Protein AF-A0A812WJG6-F1 (afdb_monomer_lite)

Sequence (381 aa):
MAVTSDPQAIGRGSSGEEVESQGSASSGEDIKHRWCSSCPWWCCKSATDESGAESASASLMPEFVIDGLSGVSQVCFVKNSASALLFLVAILLGTPRAALVLSIFGCLSSTGVAACLGLDRDARKEGMLGYNGVLVGCSFSVFIENFLLSLLLTIFCAGISAVVFVGISRILKAQLTLAFNLVSLVTLCCVHVWIEQHGGSHPEGHGKGVFTWRSDFSMLAGMNLPLATLNGVAQMFFVTSVYSGVLITLGIYLASPFSALASLLGSCVGALWGVGCGGRDSEIQDGFFGYNAALIALWISLRYRSQSYRLVILLVSCGASAATAVYVGLRVLAAMSGGYFPAALTVPLVSVALCFVAIEELSAMAKSLQSRECTDTNLEP

Structure (mmCIF, N/CA/C/O backbone):
data_AF-A0A812WJG6-F1
#
_entry.id   AF-A0A812WJG6-F1
#
loop_
_atom_site.group_PDB
_atom_site.id
_atom_site.type_symbol
_atom_site.label_atom_id
_atom_site.label_alt_id
_atom_site.label_comp_id
_atom_site.label_asym_id
_atom_site.label_entity_id
_atom_site.label_seq_id
_atom_site.pdbx_PDB_ins_code
_atom_site.Cartn_x
_atom_site.Cartn_y
_atom_site.Cartn_z
_atom_site.occupancy
_atom_site.B_iso_or_equiv
_atom_site.auth_seq_id
_atom_site.auth_comp_id
_atom_site.auth_asym_id
_atom_site.auth_atom_id
_atom_site.pdbx_PDB_model_num
ATOM 1 N N . MET A 1 1 ? -8.695 -13.230 82.412 1.00 31.03 1 MET A N 1
ATOM 2 C CA . MET A 1 1 ? -9.416 -11.949 82.592 1.00 31.03 1 MET A CA 1
ATOM 3 C C . MET A 1 1 ? -10.058 -11.636 81.247 1.00 31.03 1 MET A C 1
ATOM 5 O O . MET A 1 1 ? -9.296 -11.479 80.312 1.00 31.03 1 MET A O 1
ATOM 9 N N . ALA A 1 2 ? -11.365 -11.651 80.996 1.00 29.75 2 ALA A N 1
ATOM 10 C CA . ALA A 1 2 ? -12.589 -11.734 81.800 1.00 29.75 2 ALA A CA 1
ATOM 11 C C . ALA A 1 2 ? -13.661 -12.494 80.947 1.00 29.75 2 ALA A C 1
ATOM 13 O O . ALA A 1 2 ? -13.565 -12.448 79.726 1.00 29.75 2 ALA A O 1
ATOM 14 N N . VAL A 1 3 ? -14.436 -13.447 81.498 1.00 26.98 3 VAL A N 1
ATOM 15 C CA . VAL A 1 3 ? -15.845 -13.328 81.990 1.00 26.98 3 VAL A CA 1
ATOM 16 C C . VAL A 1 3 ? -16.846 -13.038 80.842 1.00 26.98 3 VAL A C 1
ATOM 18 O O . VAL A 1 3 ? -16.734 -11.984 80.232 1.00 26.98 3 VAL A O 1
ATOM 21 N N . THR A 1 4 ? -17.581 -14.046 80.317 1.00 27.14 4 THR A N 1
ATOM 22 C CA . THR A 1 4 ? -19.048 -14.359 80.482 1.00 27.14 4 THR A CA 1
ATOM 23 C C . THR A 1 4 ? -19.980 -13.149 80.227 1.00 27.14 4 THR A C 1
ATOM 25 O O . THR A 1 4 ? -19.612 -12.043 80.579 1.00 27.14 4 THR A O 1
ATOM 28 N N . SER A 1 5 ? -21.197 -13.173 79.667 1.00 29.62 5 SER A N 1
ATOM 29 C CA . SER A 1 5 ? -22.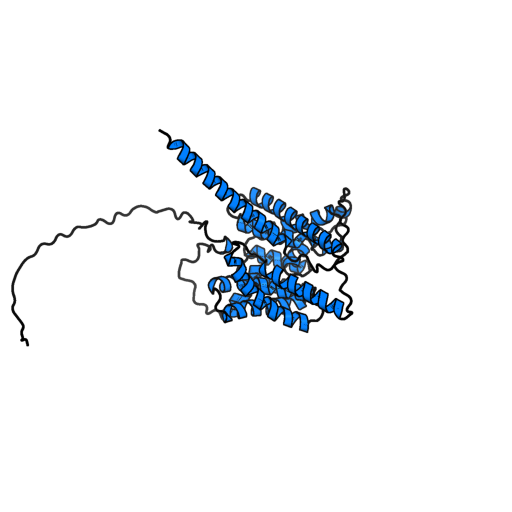309 -14.135 79.521 1.00 29.62 5 SER A CA 1
ATOM 30 C C . SER A 1 5 ? -23.472 -13.378 78.821 1.00 29.62 5 SER A C 1
ATOM 32 O O . SER A 1 5 ? -23.603 -12.175 79.030 1.00 29.62 5 SER A O 1
ATOM 34 N N . ASP A 1 6 ? -24.321 -14.062 78.048 1.00 28.23 6 ASP A N 1
ATOM 35 C CA . ASP A 1 6 ? -25.681 -13.631 77.609 1.00 28.23 6 ASP A CA 1
ATOM 36 C C . ASP A 1 6 ? -26.688 -13.691 78.802 1.00 28.23 6 ASP A C 1
ATOM 38 O O . ASP A 1 6 ? -26.273 -14.199 79.852 1.00 28.23 6 ASP A O 1
ATOM 42 N N . PRO A 1 7 ? -28.022 -13.416 78.715 1.00 45.06 7 PRO A N 1
ATOM 43 C CA . PRO A 1 7 ? -28.876 -12.581 77.828 1.00 45.06 7 PRO A CA 1
ATOM 44 C C . PRO A 1 7 ? -29.956 -11.748 78.611 1.00 45.06 7 PRO A C 1
ATOM 46 O O . PRO A 1 7 ? -30.175 -12.005 79.790 1.00 45.06 7 PRO A O 1
ATOM 49 N N . GLN A 1 8 ? -30.715 -10.824 77.976 1.00 26.56 8 GLN A N 1
ATOM 50 C CA . GLN A 1 8 ? -32.180 -10.618 78.201 1.00 26.56 8 GLN A CA 1
ATOM 51 C C . GLN A 1 8 ? -32.840 -9.486 77.364 1.00 26.56 8 GLN A C 1
ATOM 53 O O . GLN A 1 8 ? -32.489 -8.317 77.438 1.00 26.56 8 GLN A O 1
ATOM 58 N N . ALA A 1 9 ? -33.842 -9.925 76.598 1.00 26.81 9 ALA A N 1
ATOM 59 C CA . ALA A 1 9 ? -35.132 -9.382 76.149 1.00 26.81 9 ALA A CA 1
ATOM 60 C C . ALA A 1 9 ? -35.664 -7.944 76.458 1.00 26.81 9 ALA A C 1
ATOM 62 O O . ALA A 1 9 ? -35.500 -7.385 77.535 1.00 26.81 9 ALA A O 1
ATOM 63 N N . ILE A 1 10 ? -36.569 -7.548 75.536 1.00 28.55 10 ILE A N 1
ATOM 64 C CA . ILE A 1 10 ? -37.768 -6.670 75.624 1.00 28.55 10 ILE A CA 1
ATOM 65 C C . ILE A 1 10 ? -37.629 -5.204 75.154 1.00 28.55 10 ILE A C 1
ATOM 67 O O . ILE A 1 10 ? -37.176 -4.339 75.891 1.00 28.55 10 ILE A O 1
ATOM 71 N N . GLY A 1 11 ? -38.282 -4.895 74.018 1.00 25.62 11 GLY A N 1
ATOM 72 C CA . GLY A 1 11 ? -39.290 -3.824 74.003 1.00 25.62 11 GLY A CA 1
ATOM 73 C C . GLY A 1 11 ? -39.197 -2.713 72.946 1.00 25.62 11 GLY A C 1
ATOM 74 O O . GLY A 1 11 ? -38.396 -1.803 73.080 1.00 25.62 11 GLY A O 1
ATOM 75 N N . ARG A 1 12 ? -40.227 -2.700 72.080 1.00 27.52 12 ARG A N 1
ATOM 76 C CA . ARG A 1 12 ? -40.917 -1.537 71.474 1.00 27.52 12 ARG A CA 1
ATOM 77 C C . ARG A 1 12 ? -40.269 -0.801 70.294 1.00 27.52 12 ARG A C 1
ATOM 79 O O . ARG A 1 12 ? -39.131 -0.369 70.350 1.00 27.52 12 ARG A O 1
ATOM 86 N N . GLY A 1 13 ? -41.135 -0.471 69.332 1.00 26.66 13 GLY A N 1
ATOM 87 C CA . GLY A 1 13 ? -41.137 0.871 68.746 1.00 26.66 13 GLY A CA 1
ATOM 88 C C . GLY A 1 13 ? -41.084 0.923 67.230 1.00 26.66 13 GLY A C 1
ATOM 89 O O . GLY A 1 13 ? -40.051 1.229 66.657 1.00 26.66 13 GLY A O 1
ATOM 90 N N . SER A 1 14 ? -42.227 0.675 66.600 1.00 27.91 14 SER A N 1
ATOM 91 C CA . SER A 1 14 ? -42.559 1.138 65.254 1.00 27.91 14 SER A CA 1
ATOM 92 C C . SER A 1 14 ? -42.355 2.650 65.101 1.00 27.91 14 SER A C 1
ATOM 94 O O . SER A 1 14 ? -42.933 3.388 65.897 1.00 27.91 14 SER A O 1
ATOM 96 N N . SER A 1 15 ? -41.629 3.074 64.063 1.00 28.66 15 SER A N 1
ATOM 97 C CA . SER A 1 15 ? -41.906 4.234 63.188 1.00 28.66 15 SER A CA 1
ATOM 98 C C . SER A 1 15 ? -40.594 4.720 62.565 1.00 28.66 15 SER A C 1
ATOM 100 O O . SER A 1 15 ? -39.794 5.371 63.233 1.00 28.66 15 SER A O 1
ATOM 102 N N . GLY A 1 16 ? -40.372 4.397 61.295 1.00 28.39 16 GLY A N 1
ATOM 103 C CA . GLY A 1 16 ? -39.275 4.936 60.498 1.00 28.39 16 GLY A CA 1
ATOM 104 C C . GLY A 1 16 ? -39.765 5.059 59.067 1.00 28.39 16 GLY A C 1
ATOM 105 O O . GLY A 1 16 ? -39.998 4.048 58.419 1.00 28.39 16 GLY A O 1
ATOM 106 N N . GLU A 1 17 ? -40.022 6.299 58.674 1.00 29.30 17 GLU A N 1
ATOM 107 C CA . GLU A 1 17 ? -40.615 6.781 57.428 1.00 29.30 17 GLU A CA 1
ATOM 108 C C . GLU A 1 17 ? -40.186 6.026 56.158 1.00 29.30 17 GLU A C 1
ATOM 110 O O . GLU A 1 17 ? -39.014 6.002 55.785 1.00 29.30 17 GLU A O 1
ATOM 115 N N . GLU A 1 18 ? -41.177 5.488 55.441 1.00 24.41 18 GLU A N 1
ATOM 116 C CA . GLU A 1 18 ? -41.087 5.262 54.001 1.00 24.41 18 GLU A CA 1
ATOM 117 C C . GLU A 1 18 ? -41.117 6.628 53.305 1.00 24.41 18 GLU A C 1
ATOM 119 O O . GLU A 1 18 ? -42.146 7.303 53.268 1.00 24.41 18 GLU A O 1
ATOM 124 N N . VAL A 1 19 ? -39.978 7.045 52.754 1.00 30.27 19 VAL A N 1
ATOM 125 C CA . VAL A 1 19 ? -39.935 8.087 51.725 1.00 30.27 19 VAL A CA 1
ATOM 126 C C . VAL A 1 19 ? -39.858 7.377 50.380 1.00 30.27 19 VAL A C 1
ATOM 128 O O . VAL A 1 19 ? -38.799 6.910 49.960 1.00 30.27 19 VAL A O 1
ATOM 131 N N . GLU A 1 20 ? -41.012 7.286 49.722 1.00 25.50 20 GLU A N 1
ATOM 132 C CA . GLU A 1 20 ? -41.139 6.982 48.300 1.00 25.50 20 GLU A CA 1
ATOM 133 C C . GLU A 1 20 ? -40.303 7.983 47.488 1.00 25.50 20 GLU A C 1
ATOM 135 O O . GLU A 1 20 ? -40.637 9.167 47.402 1.00 25.50 20 GLU A O 1
ATOM 140 N N . SER A 1 21 ? -39.225 7.521 46.847 1.00 26.03 21 SER A N 1
ATOM 141 C CA . SER A 1 21 ? -38.641 8.252 45.725 1.00 26.03 21 SER A CA 1
ATOM 142 C C . SER A 1 21 ? -39.322 7.790 44.439 1.00 26.03 21 SER A C 1
ATOM 144 O O . SER A 1 21 ? -39.150 6.680 43.937 1.00 26.03 21 SER A O 1
ATOM 146 N N . GLN A 1 22 ? -40.174 8.678 43.941 1.00 25.62 22 GLN A N 1
ATOM 147 C CA . GLN A 1 22 ? -40.875 8.567 42.674 1.00 25.62 22 GLN A CA 1
ATOM 148 C C . GLN A 1 22 ? -39.870 8.383 41.528 1.00 25.62 22 GLN A C 1
ATOM 150 O O . GLN A 1 22 ? -39.110 9.292 41.187 1.00 25.62 22 GLN A O 1
ATOM 155 N N . GLY A 1 23 ? -39.893 7.205 40.903 1.00 25.34 23 GLY A N 1
ATOM 156 C CA . GLY A 1 23 ? -39.275 6.969 39.603 1.00 25.34 23 GLY A CA 1
ATOM 157 C C . GLY A 1 23 ? -40.046 7.734 38.533 1.00 25.34 23 GLY A C 1
ATOM 158 O O . GLY A 1 23 ? -41.048 7.248 38.012 1.00 25.34 23 GLY A O 1
ATOM 159 N N . SER A 1 24 ? -39.596 8.949 38.226 1.00 25.33 24 SER A N 1
ATOM 160 C CA . SER A 1 24 ? -40.087 9.695 37.072 1.00 25.33 24 SER A CA 1
ATOM 161 C C . SER A 1 24 ? -39.542 9.060 35.791 1.00 25.33 24 SER A C 1
ATOM 163 O O . SER A 1 24 ? -38.341 9.015 35.538 1.00 25.33 24 SER A O 1
ATOM 165 N N . ALA A 1 25 ? -40.458 8.528 34.987 1.00 32.97 25 ALA A N 1
ATOM 166 C CA . ALA A 1 25 ? -40.206 8.154 33.611 1.00 32.97 25 ALA A CA 1
ATOM 167 C C . ALA A 1 25 ? -40.000 9.434 32.788 1.00 32.97 25 ALA A C 1
ATOM 169 O O . ALA A 1 25 ? -40.964 10.121 32.450 1.00 32.97 25 ALA A O 1
ATOM 170 N N . SER A 1 26 ? -38.750 9.763 32.463 1.00 26.98 26 SER A N 1
ATOM 171 C CA . SER A 1 26 ? -38.428 10.788 31.471 1.00 26.98 26 SER A CA 1
ATOM 172 C C . SER A 1 26 ? -37.993 10.128 30.165 1.00 26.98 26 SER A C 1
ATOM 174 O O . SER A 1 26 ? -36.913 9.554 30.073 1.00 26.98 26 SER A O 1
ATOM 176 N N . SER A 1 27 ? -38.913 10.188 29.201 1.00 26.89 27 SER A N 1
ATOM 177 C CA . SER A 1 27 ? -38.728 10.445 27.765 1.00 26.89 27 SER A CA 1
ATOM 178 C C . SER A 1 27 ? -37.369 10.125 27.134 1.00 26.89 27 SER A C 1
ATOM 180 O O . SER A 1 27 ? -36.346 10.681 27.522 1.00 26.89 27 SER A O 1
ATOM 182 N N . GLY A 1 28 ? -37.423 9.321 26.068 1.00 32.38 28 GLY A N 1
ATOM 183 C CA . GLY A 1 28 ? -36.289 8.855 25.278 1.00 32.38 28 GLY A CA 1
ATOM 184 C C . GLY A 1 28 ? -35.233 9.914 24.976 1.00 32.38 28 GLY A C 1
ATOM 185 O O . GLY A 1 28 ? -35.503 10.932 24.342 1.00 32.38 28 GLY A O 1
ATOM 186 N N . GLU A 1 29 ? -34.012 9.612 25.402 1.00 28.53 29 GLU A N 1
ATOM 187 C CA . GLU A 1 29 ? -32.819 10.281 24.919 1.00 28.53 29 GLU A CA 1
ATOM 188 C C . GLU A 1 29 ? -32.434 9.697 23.558 1.00 28.53 29 GLU A C 1
ATOM 190 O O . GLU A 1 29 ? -32.153 8.505 23.410 1.00 28.53 29 GLU A O 1
ATOM 195 N N . ASP A 1 30 ? -32.424 10.582 22.561 1.00 27.75 30 ASP A N 1
ATOM 196 C CA . ASP A 1 30 ? -31.759 10.405 21.279 1.00 27.75 30 ASP A CA 1
ATOM 197 C C . ASP A 1 30 ? -30.373 9.778 21.476 1.00 27.75 30 ASP A C 1
ATOM 199 O O . ASP A 1 30 ? -29.458 10.404 22.023 1.00 27.75 30 ASP A O 1
ATOM 203 N N . ILE A 1 31 ? -30.185 8.569 20.942 1.00 27.80 31 ILE A N 1
ATOM 204 C CA . ILE A 1 31 ? -28.875 7.940 20.756 1.00 27.80 31 ILE A CA 1
ATOM 205 C C . ILE A 1 31 ? -28.131 8.740 19.676 1.00 27.80 31 ILE A C 1
ATOM 207 O O . ILE A 1 31 ? -28.010 8.351 18.515 1.00 27.80 31 ILE A O 1
ATOM 211 N N . LYS A 1 32 ? -27.633 9.922 20.045 1.00 29.22 32 LYS A N 1
ATOM 212 C CA . LYS A 1 32 ? -26.655 10.660 19.252 1.00 29.22 32 LYS A CA 1
ATOM 213 C C . LYS A 1 32 ? -25.347 9.891 19.324 1.00 29.22 32 LYS A C 1
ATOM 215 O O . LYS A 1 32 ? -24.697 9.845 20.365 1.00 29.22 32 LYS A O 1
ATOM 220 N N . HIS A 1 33 ? -24.973 9.308 18.187 1.00 30.81 33 HIS A N 1
ATOM 221 C CA . HIS A 1 33 ? -23.670 8.718 17.904 1.00 30.81 33 HIS A CA 1
ATOM 222 C C . HIS A 1 33 ? -22.525 9.522 18.541 1.00 30.81 33 HIS A C 1
ATOM 224 O O . HIS A 1 33 ? -22.085 10.546 18.011 1.00 30.81 33 HIS A O 1
ATOM 230 N N . ARG A 1 34 ? -22.026 9.053 19.686 1.00 24.78 34 ARG A N 1
ATOM 231 C CA . ARG A 1 34 ? -20.879 9.652 20.364 1.00 24.78 34 ARG A CA 1
ATOM 232 C C . ARG A 1 34 ? -19.605 9.097 19.727 1.00 24.78 34 ARG A C 1
ATOM 234 O O . ARG A 1 34 ? -19.045 8.100 20.167 1.00 24.78 34 ARG A O 1
ATOM 241 N N . TRP A 1 35 ? -19.174 9.741 18.646 1.00 38.56 35 TRP A N 1
ATOM 242 C CA . TRP A 1 35 ? -17.862 9.524 18.038 1.00 38.56 35 TRP A CA 1
ATOM 243 C C . TRP A 1 35 ? -16.787 10.059 18.989 1.00 38.56 35 TRP A C 1
ATOM 245 O O . TRP A 1 35 ? -16.751 11.255 19.276 1.00 38.56 35 TRP A O 1
ATOM 255 N N . CYS A 1 36 ? -15.921 9.184 19.503 1.00 33.88 36 CYS A N 1
ATOM 256 C CA . CYS A 1 36 ? -14.779 9.601 20.311 1.00 33.88 36 CYS A CA 1
ATOM 257 C C . CYS A 1 36 ? -13.752 10.295 19.403 1.00 33.88 36 CYS A C 1
ATOM 259 O O . CYS A 1 36 ? -13.067 9.635 18.625 1.00 33.88 36 CYS A O 1
ATOM 261 N N . SER A 1 37 ? -13.627 11.620 19.505 1.00 34.91 37 SER A N 1
ATOM 262 C CA . SER A 1 37 ? -12.612 12.419 18.796 1.00 34.91 37 SER A CA 1
ATOM 263 C C . SER A 1 37 ? -11.169 12.078 19.198 1.00 34.91 37 SER A C 1
ATOM 265 O O . SER A 1 37 ? -10.229 12.513 18.536 1.00 34.91 37 SER A O 1
ATOM 267 N N . SER A 1 38 ? -10.995 11.293 20.264 1.00 33.72 38 SER A N 1
ATOM 268 C CA . SER A 1 38 ? -9.702 10.916 20.838 1.00 33.72 38 SER A CA 1
ATOM 269 C C . SER A 1 38 ? -9.223 9.519 20.425 1.00 33.72 38 SER A C 1
ATOM 271 O O . SER A 1 38 ? -8.079 9.170 20.709 1.00 33.72 38 SER A O 1
ATOM 273 N N . CYS A 1 39 ? -10.058 8.718 19.755 1.00 33.91 39 CYS A N 1
ATOM 274 C CA . CYS A 1 39 ? -9.667 7.407 19.236 1.00 33.91 39 CYS A CA 1
ATOM 275 C C . CYS A 1 39 ? -9.291 7.517 17.751 1.00 33.91 39 CYS A C 1
ATOM 277 O O . CYS A 1 39 ? -9.962 8.232 17.002 1.00 33.91 39 CYS A O 1
ATOM 279 N N . PRO A 1 40 ? -8.251 6.807 17.279 1.00 42.69 40 PRO A N 1
ATOM 280 C CA . PRO A 1 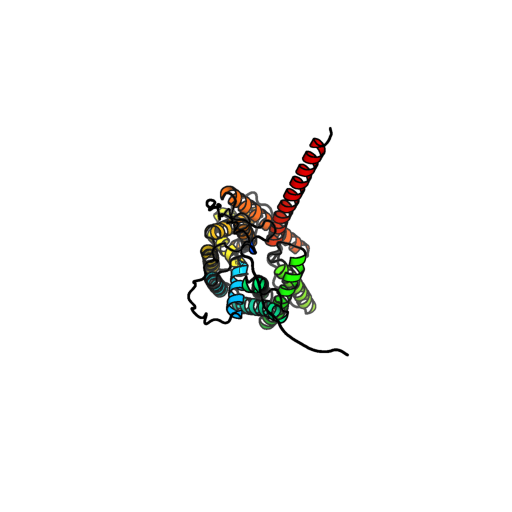40 ? -7.997 6.739 15.851 1.00 42.69 40 PRO A CA 1
ATOM 281 C C . PRO A 1 40 ? -9.209 6.185 15.092 1.00 42.69 40 PRO A C 1
ATOM 283 O O . PRO A 1 40 ? -9.919 5.326 15.604 1.00 42.69 40 PRO A O 1
ATOM 286 N N . TRP A 1 41 ? -9.450 6.649 13.865 1.00 47.16 41 TRP A N 1
ATOM 287 C CA . TRP A 1 41 ? -10.665 6.311 13.105 1.00 47.16 41 TRP A CA 1
ATOM 288 C C . TRP A 1 41 ? -10.818 4.811 12.791 1.00 47.16 41 TRP A C 1
ATOM 290 O O . TRP A 1 41 ? -11.941 4.357 12.598 1.00 47.16 41 TRP A O 1
ATOM 300 N N . TRP A 1 42 ? -9.726 4.037 12.795 1.00 50.22 42 TRP A N 1
ATOM 301 C CA . TRP A 1 42 ? -9.751 2.568 12.691 1.00 50.22 42 TRP A CA 1
ATOM 302 C C . TRP A 1 42 ? -10.071 1.856 14.015 1.00 50.22 42 TRP A C 1
ATOM 304 O O . TRP A 1 42 ? -10.274 0.652 14.021 1.00 50.22 42 TRP A O 1
ATOM 314 N N . CYS A 1 43 ? -10.087 2.579 15.137 1.00 37.22 43 CYS A N 1
ATOM 315 C CA . CYS A 1 43 ? -10.388 2.064 16.475 1.00 37.22 43 CYS A CA 1
ATOM 316 C C . CYS A 1 43 ? -11.873 2.263 16.849 1.00 37.22 43 CYS A C 1
ATOM 318 O O . CYS A 1 43 ? -12.359 1.717 17.839 1.00 37.22 43 CYS A O 1
ATOM 320 N N . CYS A 1 44 ? -12.633 3.044 16.069 1.00 36.91 44 CYS A N 1
ATOM 321 C CA . CYS A 1 44 ? -14.058 3.231 16.320 1.00 36.91 44 CYS A CA 1
ATOM 322 C C . CYS A 1 44 ? -14.850 1.992 15.888 1.00 36.91 44 CYS A C 1
ATOM 324 O O . CYS A 1 44 ? -15.121 1.808 14.702 1.00 36.91 44 CYS A O 1
ATOM 326 N N . LYS A 1 45 ? -15.261 1.191 16.879 1.00 38.19 45 LYS A N 1
ATOM 327 C CA . LYS A 1 45 ? -16.268 0.132 16.738 1.00 38.19 45 LYS A CA 1
ATOM 328 C C . LYS A 1 45 ? -17.463 0.632 15.914 1.00 38.19 45 LYS A C 1
ATOM 330 O O . LYS A 1 45 ? -18.001 1.709 16.186 1.00 38.19 45 LYS A O 1
ATOM 335 N N . SER A 1 46 ? -17.908 -0.155 14.936 1.00 34.09 46 SER A N 1
ATOM 336 C CA . SER A 1 46 ? -19.265 -0.030 14.406 1.00 34.09 46 SER A CA 1
ATOM 337 C C . SER A 1 46 ? -20.240 -0.283 15.554 1.00 34.09 46 SER A C 1
ATOM 339 O O . SER A 1 46 ? -20.184 -1.324 16.202 1.00 34.09 46 SER A O 1
ATOM 341 N N . ALA A 1 47 ? -21.106 0.684 15.848 1.00 33.44 47 ALA A N 1
ATOM 342 C CA . ALA A 1 47 ? -22.104 0.588 16.910 1.00 33.44 47 ALA A CA 1
ATOM 343 C C . ALA A 1 47 ? -23.277 -0.335 16.515 1.00 33.44 47 ALA A C 1
ATOM 345 O O . ALA A 1 47 ? -24.425 0.098 16.491 1.00 33.44 47 ALA A O 1
ATOM 346 N N . THR A 1 48 ? -22.981 -1.586 16.158 1.00 34.25 48 THR A N 1
ATOM 347 C CA . THR A 1 48 ? -23.977 -2.641 15.906 1.00 34.25 48 THR A CA 1
ATOM 348 C C . THR A 1 48 ? -23.737 -3.918 16.711 1.00 34.25 48 THR A C 1
ATOM 350 O O . THR A 1 48 ? -24.607 -4.779 16.705 1.00 34.25 48 THR A O 1
ATOM 353 N N . ASP A 1 49 ? -22.654 -4.022 17.487 1.00 34.78 49 ASP A N 1
ATOM 354 C CA . ASP A 1 49 ? -22.326 -5.258 18.220 1.00 34.78 49 ASP A CA 1
ATOM 355 C C . ASP A 1 49 ? -22.691 -5.184 19.713 1.00 34.78 49 ASP A C 1
ATOM 357 O O . ASP A 1 49 ? -21.970 -5.677 20.577 1.00 34.78 49 ASP A O 1
ATOM 361 N N . GLU A 1 50 ? -23.833 -4.571 20.028 1.00 41.44 50 GLU A N 1
ATOM 362 C CA . GLU A 1 50 ? -24.502 -4.743 21.324 1.00 41.44 50 GLU A CA 1
ATOM 363 C C . GLU A 1 50 ? -25.928 -5.250 21.111 1.00 41.44 50 GLU A C 1
ATOM 365 O O . GLU A 1 50 ? -26.922 -4.576 21.358 1.00 41.44 50 GLU A O 1
ATOM 370 N N . SER A 1 51 ? -26.031 -6.491 20.646 1.00 33.12 51 SER A N 1
ATOM 371 C CA . SER A 1 51 ? -27.131 -7.358 21.058 1.00 33.12 51 SER A CA 1
ATOM 372 C C . SER A 1 51 ? -26.628 -8.795 21.078 1.00 33.12 51 SER A C 1
ATOM 374 O O . SER A 1 51 ? -26.249 -9.372 20.062 1.00 33.12 51 SER A O 1
ATOM 376 N N . GLY A 1 52 ? -26.549 -9.358 22.282 1.00 37.56 52 GLY A N 1
ATOM 377 C CA . GLY A 1 52 ? -26.246 -10.765 22.471 1.00 37.56 52 GLY A CA 1
ATOM 378 C C . GLY A 1 52 ? -27.366 -11.612 21.883 1.00 37.56 52 GLY A C 1
ATOM 379 O O . GLY A 1 52 ? -28.419 -11.721 22.498 1.00 37.56 52 GLY A O 1
ATOM 380 N N . ALA A 1 53 ? -27.126 -12.183 20.704 1.00 33.19 53 ALA A N 1
ATOM 381 C CA . ALA A 1 53 ? -27.749 -13.406 20.193 1.00 33.19 53 ALA A CA 1
ATOM 382 C C . ALA A 1 53 ? -27.155 -13.785 18.820 1.00 33.19 53 ALA A C 1
ATOM 384 O O . ALA A 1 53 ? -27.897 -14.067 17.884 1.00 33.19 53 ALA A O 1
ATOM 385 N N . GLU A 1 54 ? -25.828 -13.816 18.663 1.00 36.47 54 GLU A N 1
ATOM 386 C CA . GLU A 1 54 ? -25.257 -14.584 17.552 1.00 36.47 54 GLU A CA 1
ATOM 387 C C . GLU A 1 54 ? -25.109 -16.037 17.989 1.00 36.47 54 GLU A C 1
ATOM 389 O O . GLU A 1 54 ? -24.410 -16.378 18.945 1.00 36.47 54 GLU A O 1
ATOM 394 N N . SER A 1 55 ? -25.863 -16.888 17.299 1.00 33.31 55 SER A N 1
ATOM 395 C CA . SER A 1 55 ? -25.847 -18.334 17.421 1.00 33.31 55 SER A CA 1
ATOM 396 C C . SER A 1 55 ? -24.418 -18.859 17.504 1.00 33.31 55 SER A C 1
ATOM 398 O O . SER A 1 55 ? -23.599 -18.573 16.630 1.00 33.31 55 SER A O 1
ATOM 400 N N . ALA A 1 56 ? -24.151 -19.679 18.517 1.00 34.84 56 ALA A N 1
ATOM 401 C CA . ALA A 1 56 ? -22.934 -20.460 18.654 1.00 34.84 56 ALA A CA 1
ATOM 402 C C . ALA A 1 56 ? -22.792 -21.461 17.491 1.00 34.84 56 ALA A C 1
ATOM 404 O O . ALA A 1 56 ? -23.043 -22.655 17.630 1.00 34.84 56 ALA A O 1
ATOM 405 N N . SER A 1 57 ? -22.378 -20.977 16.325 1.00 38.72 57 SER A N 1
ATOM 406 C CA . SER A 1 57 ? -21.659 -21.782 15.351 1.00 38.72 57 SER A CA 1
ATOM 407 C C . SER A 1 57 ? -20.210 -21.751 15.827 1.00 38.72 57 SER A C 1
ATOM 409 O O . SER A 1 57 ? -19.542 -20.722 15.724 1.00 38.72 57 SER A O 1
ATOM 411 N N . ALA A 1 58 ? -19.745 -22.841 16.435 1.00 42.81 58 ALA A N 1
ATOM 412 C CA . ALA A 1 58 ? -18.339 -22.992 16.780 1.00 42.81 58 ALA A CA 1
ATOM 413 C C . ALA A 1 58 ? -17.511 -22.756 15.508 1.00 42.81 58 ALA A C 1
ATOM 415 O O . ALA A 1 58 ? -17.603 -23.535 14.558 1.00 42.81 58 ALA A O 1
ATOM 416 N N . SER A 1 59 ? -16.743 -21.664 15.450 1.00 53.88 59 SER A N 1
ATOM 417 C CA . SER A 1 59 ? -15.869 -21.415 14.310 1.00 53.88 59 SER A CA 1
ATOM 418 C C . SER A 1 59 ? -14.847 -22.549 14.250 1.00 53.88 59 SER A C 1
ATOM 420 O O . SER A 1 59 ? -13.986 -22.663 15.118 1.00 53.88 59 SER A O 1
ATOM 422 N N . LEU A 1 60 ? -14.932 -23.396 13.224 1.00 60.91 60 LEU A N 1
ATOM 423 C CA . LEU A 1 60 ? -14.008 -24.517 13.002 1.00 60.91 60 LEU A CA 1
ATOM 424 C C . LEU A 1 60 ? -12.557 -24.063 12.748 1.00 60.91 60 LEU A C 1
ATOM 426 O O . LEU A 1 60 ? -11.649 -24.890 12.708 1.00 60.91 60 LEU A O 1
ATOM 430 N N . MET A 1 61 ? -12.324 -22.760 12.560 1.00 69.69 61 MET A N 1
ATOM 431 C CA . MET A 1 61 ? -11.004 -22.194 12.307 1.00 69.69 61 MET A CA 1
ATOM 432 C C . MET A 1 61 ? -10.334 -21.725 13.608 1.00 69.69 61 MET A C 1
ATOM 434 O O . MET A 1 61 ? -10.968 -21.007 14.382 1.00 69.69 61 MET A O 1
ATOM 438 N N . PRO A 1 62 ? -9.053 -22.071 13.847 1.00 83.62 62 PRO A N 1
ATOM 439 C CA . PRO A 1 62 ? -8.305 -21.570 14.999 1.00 83.62 62 PRO A CA 1
ATOM 440 C C . PRO A 1 62 ? -8.262 -20.033 15.032 1.00 83.62 62 PRO A C 1
ATOM 442 O O . PRO A 1 62 ? -8.075 -19.418 13.981 1.00 83.62 62 PRO A O 1
ATOM 445 N N . GLU A 1 63 ? -8.338 -19.418 16.224 1.00 83.88 63 GLU A N 1
ATOM 446 C CA . GLU A 1 63 ? -8.292 -17.946 16.400 1.00 83.88 63 GLU A CA 1
ATOM 447 C C . GLU A 1 63 ? -7.123 -17.306 15.633 1.00 83.88 63 GLU A C 1
ATOM 449 O O . GLU A 1 63 ? -7.275 -16.273 14.993 1.00 83.88 63 GLU A O 1
ATOM 454 N N . PHE A 1 64 ? -5.964 -17.968 15.625 1.00 85.62 64 PHE A N 1
ATOM 455 C CA . PHE A 1 64 ? -4.769 -17.496 14.929 1.00 85.62 64 PHE A CA 1
ATOM 456 C C . PHE A 1 64 ? -4.948 -17.357 13.407 1.00 85.62 64 PHE A C 1
ATOM 458 O O . PHE A 1 64 ? -4.377 -16.459 12.794 1.00 85.62 64 PHE A O 1
ATOM 465 N N . VAL A 1 65 ? -5.750 -18.226 12.785 1.00 86.88 65 VAL A N 1
ATOM 466 C CA . VAL A 1 65 ? -6.028 -18.149 11.343 1.00 86.88 65 VAL A CA 1
ATOM 467 C C . VAL A 1 65 ? -6.990 -17.004 11.042 1.00 86.88 65 VAL A C 1
ATOM 469 O O . VAL A 1 65 ? -6.823 -16.316 10.038 1.00 86.88 65 VAL A O 1
ATOM 472 N N . ILE A 1 66 ? -7.959 -16.764 11.928 1.00 87.81 66 ILE A N 1
ATOM 473 C CA . ILE A 1 66 ? -8.889 -15.635 11.817 1.00 87.81 66 ILE A CA 1
ATOM 474 C C . ILE A 1 66 ? -8.120 -14.314 11.935 1.00 87.81 66 ILE A C 1
ATOM 476 O O . ILE A 1 66 ? -8.280 -13.448 11.077 1.00 87.81 66 ILE A O 1
ATOM 480 N N . ASP A 1 67 ? -7.219 -14.196 12.915 1.00 89.69 67 ASP A N 1
ATOM 481 C CA . ASP A 1 67 ? -6.323 -13.040 13.057 1.00 89.69 67 ASP A CA 1
ATOM 482 C C . ASP A 1 67 ? -5.470 -12.829 11.794 1.00 89.69 67 ASP A C 1
ATOM 484 O O . ASP A 1 67 ? -5.300 -11.701 11.327 1.00 89.69 67 ASP A O 1
ATOM 488 N N . GLY A 1 68 ? -4.970 -13.918 11.199 1.00 92.12 68 GLY A N 1
ATOM 489 C CA . GLY A 1 68 ? -4.234 -13.878 9.937 1.00 92.12 68 GLY A CA 1
ATOM 490 C C . GLY A 1 68 ? -5.074 -13.343 8.772 1.00 92.12 68 GLY A C 1
ATOM 491 O O . GLY A 1 68 ? -4.618 -12.473 8.032 1.00 92.12 68 GLY A O 1
ATOM 492 N N . LEU A 1 69 ? -6.322 -13.800 8.624 1.00 94.12 69 LEU A N 1
ATOM 493 C CA . LEU A 1 69 ? -7.239 -13.282 7.601 1.00 94.12 69 LEU A CA 1
ATOM 494 C C . LEU A 1 69 ? -7.559 -11.799 7.827 1.00 94.12 69 LEU A C 1
ATOM 496 O O . LEU A 1 69 ? -7.540 -11.036 6.861 1.00 94.12 69 LEU A O 1
ATOM 500 N N . SER A 1 70 ? -7.770 -11.375 9.079 1.00 95.31 70 SER A N 1
ATOM 501 C CA . SER A 1 70 ? -7.887 -9.951 9.420 1.00 95.31 70 SER A CA 1
ATOM 502 C C . SER A 1 70 ? -6.636 -9.183 8.991 1.00 95.31 70 SER A C 1
ATOM 504 O O . SER A 1 70 ? -6.744 -8.116 8.397 1.00 95.31 70 SER A O 1
ATOM 506 N N . GLY A 1 71 ? -5.440 -9.734 9.224 1.00 96.31 71 GLY A N 1
ATOM 507 C CA . GLY A 1 71 ? -4.177 -9.145 8.780 1.00 96.31 71 GLY A CA 1
ATOM 508 C C . GLY A 1 71 ? -4.094 -8.955 7.264 1.00 96.31 71 GLY A C 1
ATOM 509 O O . GLY A 1 71 ? -3.679 -7.895 6.800 1.00 96.31 71 GLY A O 1
ATOM 510 N N . VAL A 1 72 ? -4.534 -9.940 6.481 1.00 98.00 72 VAL A N 1
ATOM 511 C CA . VAL A 1 72 ? -4.569 -9.834 5.013 1.00 98.00 72 VAL A CA 1
ATOM 512 C C . VAL A 1 72 ? -5.549 -8.757 4.553 1.00 98.00 72 VAL A C 1
ATOM 514 O O . VAL A 1 72 ? -5.188 -7.914 3.730 1.00 98.00 72 VAL A O 1
ATOM 517 N N . SER A 1 73 ? -6.777 -8.748 5.077 1.00 96.56 73 SER A N 1
ATOM 518 C CA . SER A 1 73 ? -7.781 -7.762 4.666 1.00 96.56 73 SER A CA 1
ATOM 519 C C . SER A 1 73 ? -7.399 -6.337 5.093 1.00 96.56 73 SER A C 1
ATOM 521 O O . SER A 1 73 ? -7.661 -5.372 4.368 1.00 96.56 73 SER A O 1
ATOM 523 N N . GLN A 1 74 ? -6.695 -6.200 6.220 1.00 96.81 74 GLN A N 1
ATOM 524 C CA . GLN A 1 74 ? -6.303 -4.907 6.777 1.00 96.81 74 GLN A CA 1
ATOM 525 C C . GLN A 1 74 ? -5.253 -4.165 5.934 1.00 96.81 74 GLN A C 1
ATOM 527 O O . GLN A 1 74 ? -5.115 -2.950 6.087 1.00 96.81 74 GLN A O 1
ATOM 532 N N . VAL A 1 75 ? -4.591 -4.830 4.974 1.00 97.56 75 VAL A N 1
ATOM 533 C CA . VAL A 1 75 ? -3.766 -4.153 3.949 1.00 97.56 75 VAL A CA 1
ATOM 534 C C . VAL A 1 75 ? -4.574 -3.088 3.198 1.00 97.56 75 VAL A C 1
ATOM 536 O O . VAL A 1 75 ? -4.060 -2.007 2.915 1.00 97.56 75 VAL A O 1
ATOM 539 N N . CYS A 1 76 ? -5.855 -3.358 2.938 1.00 97.12 76 CYS A N 1
ATOM 540 C CA . CYS A 1 76 ? -6.786 -2.422 2.310 1.00 97.12 76 CYS A CA 1
ATOM 541 C C . CYS A 1 76 ? -7.731 -1.761 3.330 1.00 97.12 76 CYS A C 1
ATOM 543 O O . CYS A 1 76 ? -8.827 -1.343 2.965 1.00 97.12 76 CYS A O 1
ATOM 545 N N . PHE A 1 77 ? -7.323 -1.657 4.601 1.00 94.69 77 PHE A N 1
ATOM 546 C CA . PHE A 1 77 ? -8.082 -1.011 5.685 1.00 94.69 77 PHE A CA 1
ATOM 547 C C . PHE A 1 77 ? -9.475 -1.609 5.945 1.00 94.69 77 PHE A C 1
ATOM 549 O O . PHE A 1 77 ? -10.383 -0.901 6.385 1.00 94.69 77 PHE A O 1
ATOM 556 N N . VAL A 1 78 ? -9.660 -2.897 5.652 1.00 92.81 78 VAL A N 1
ATOM 557 C CA . VAL A 1 78 ? -10.932 -3.598 5.848 1.00 92.81 78 VAL A CA 1
ATOM 558 C C . VAL A 1 78 ? -10.737 -4.801 6.765 1.00 92.81 78 VAL A C 1
ATOM 560 O O . VAL A 1 78 ? -9.753 -5.526 6.648 1.00 92.81 78 VAL A O 1
ATOM 563 N N . LYS A 1 79 ? -11.708 -5.063 7.641 1.00 92.19 79 LYS A N 1
ATOM 564 C CA . LYS A 1 79 ? -11.773 -6.280 8.458 1.00 92.19 79 LYS A CA 1
ATOM 565 C C . LYS A 1 79 ? -12.899 -7.166 7.946 1.00 92.19 79 LYS A C 1
ATOM 567 O O . LYS A 1 79 ? -14.053 -7.007 8.334 1.00 92.19 79 LYS A O 1
ATOM 572 N N . ASN A 1 80 ? -12.575 -8.056 7.014 1.00 92.00 80 ASN A N 1
ATOM 573 C CA . ASN A 1 80 ? -13.552 -8.955 6.406 1.00 92.00 80 ASN A CA 1
ATOM 574 C C . ASN A 1 80 ? -12.840 -10.189 5.832 1.00 92.00 80 ASN A C 1
ATOM 576 O O . ASN A 1 80 ? -12.006 -10.074 4.932 1.00 92.00 80 ASN A O 1
ATOM 580 N N . SER A 1 81 ? -13.186 -11.380 6.327 1.00 93.62 81 SER A N 1
ATOM 581 C CA . SER A 1 81 ? -12.559 -12.633 5.894 1.00 93.62 81 SER A CA 1
ATOM 582 C C . SER A 1 81 ? -12.840 -12.973 4.428 1.00 93.62 81 SER A C 1
ATOM 584 O O . SER A 1 81 ? -11.963 -13.509 3.757 1.00 93.62 81 SER A O 1
ATOM 586 N N . ALA A 1 82 ? -14.015 -12.632 3.890 1.00 95.50 82 ALA A N 1
ATOM 587 C CA . ALA A 1 82 ? -14.302 -12.816 2.467 1.00 95.50 82 ALA A CA 1
ATOM 588 C C . ALA A 1 82 ? -13.425 -11.896 1.604 1.00 95.50 82 ALA A C 1
ATOM 590 O O . ALA A 1 82 ? -12.868 -12.345 0.603 1.00 95.50 82 ALA A O 1
ATOM 591 N N . SER A 1 83 ? -13.218 -10.644 2.029 1.00 97.31 83 SER A N 1
ATOM 592 C CA . SER A 1 83 ? -12.261 -9.735 1.385 1.00 97.31 83 SER A CA 1
ATOM 593 C C . SER A 1 83 ? -10.835 -10.286 1.444 1.00 97.31 83 SER A C 1
ATOM 595 O O . SER A 1 83 ? -10.149 -10.281 0.427 1.00 97.31 83 SER A O 1
ATOM 597 N N . ALA A 1 84 ? -10.409 -10.834 2.589 1.00 97.50 84 ALA A N 1
ATOM 598 C CA . ALA A 1 84 ? -9.101 -11.478 2.730 1.00 97.50 84 ALA A CA 1
ATOM 599 C C . ALA A 1 84 ? -8.907 -12.623 1.725 1.00 97.50 84 ALA A C 1
ATOM 601 O O . ALA A 1 84 ? -7.876 -12.698 1.060 1.00 97.50 84 ALA A O 1
ATOM 602 N N . LEU A 1 85 ? -9.910 -13.496 1.576 1.00 97.56 85 LEU A N 1
ATOM 603 C CA . LEU A 1 85 ? -9.867 -14.598 0.613 1.00 97.56 85 LEU A CA 1
ATOM 604 C C . LEU A 1 85 ? -9.795 -14.086 -0.830 1.00 97.56 85 LEU A C 1
ATOM 606 O O . LEU A 1 85 ? -8.986 -14.589 -1.609 1.00 97.56 85 LEU A O 1
ATOM 610 N N . LEU A 1 86 ? -10.576 -13.058 -1.180 1.00 98.50 86 LEU A N 1
ATOM 611 C CA . LEU A 1 86 ? -10.493 -12.420 -2.498 1.00 98.50 86 LEU A CA 1
ATOM 612 C C . LEU A 1 86 ? -9.102 -11.831 -2.756 1.00 98.50 86 LEU A C 1
ATOM 614 O O . LEU A 1 86 ? -8.578 -11.990 -3.856 1.00 98.50 86 LEU A O 1
ATOM 618 N N . PHE A 1 87 ? -8.478 -11.211 -1.752 1.00 98.62 87 PHE A N 1
ATOM 619 C CA . PHE A 1 87 ? -7.119 -10.680 -1.866 1.00 98.62 87 PHE A CA 1
ATOM 620 C C . PHE A 1 87 ? -6.084 -11.796 -2.033 1.00 98.62 87 PHE A C 1
ATOM 622 O O . PHE A 1 87 ? -5.220 -11.685 -2.894 1.00 98.62 87 PHE A O 1
ATOM 629 N N . LEU A 1 88 ? -6.193 -12.912 -1.307 1.00 98.44 88 LEU A N 1
ATOM 630 C CA . LEU A 1 88 ? -5.301 -14.064 -1.499 1.00 98.44 88 LEU A CA 1
ATOM 631 C C . LEU A 1 88 ? -5.432 -14.665 -2.906 1.00 98.44 88 LEU A C 1
ATOM 633 O O . LEU A 1 88 ? -4.420 -14.957 -3.544 1.00 98.44 88 LEU A O 1
ATOM 637 N N . VAL A 1 89 ? -6.656 -14.800 -3.429 1.00 98.38 89 VAL A N 1
ATOM 638 C CA . VAL A 1 89 ? -6.873 -15.245 -4.817 1.00 98.38 89 VAL A CA 1
ATOM 639 C C . VAL A 1 89 ? -6.316 -14.217 -5.806 1.00 98.38 89 VAL A C 1
ATOM 641 O O . VAL A 1 89 ? -5.684 -14.596 -6.789 1.00 98.38 89 VAL A O 1
ATOM 644 N N . ALA A 1 90 ? -6.470 -12.920 -5.534 1.00 98.44 90 ALA A N 1
ATOM 645 C CA . ALA A 1 90 ? -5.873 -11.868 -6.350 1.00 98.44 90 ALA A CA 1
ATOM 646 C C . ALA A 1 90 ? -4.342 -11.983 -6.396 1.00 98.44 90 ALA A C 1
ATOM 648 O O . ALA A 1 90 ? -3.761 -11.918 -7.478 1.00 98.44 90 ALA A O 1
ATOM 649 N N . ILE A 1 91 ? -3.688 -12.208 -5.255 1.00 98.44 91 ILE A N 1
ATOM 650 C CA . ILE A 1 91 ? -2.234 -12.400 -5.187 1.00 98.44 91 ILE A CA 1
ATOM 651 C C . ILE A 1 91 ? -1.820 -13.663 -5.957 1.00 98.44 91 ILE A C 1
ATOM 653 O O . ILE A 1 91 ? -0.852 -13.624 -6.711 1.00 98.44 91 ILE A O 1
ATOM 657 N N . LEU A 1 92 ? -2.570 -14.765 -5.829 1.00 97.69 92 LEU A N 1
ATOM 658 C CA . LEU A 1 92 ? -2.308 -16.019 -6.549 1.00 97.69 92 LEU A CA 1
ATOM 659 C C . LEU A 1 92 ? -2.333 -15.846 -8.077 1.00 97.69 92 LEU A C 1
ATOM 661 O O . LEU A 1 92 ? -1.506 -16.429 -8.780 1.00 97.69 92 LEU A O 1
ATOM 665 N N . LEU A 1 93 ? -3.304 -15.084 -8.590 1.00 96.88 93 LEU A N 1
ATOM 666 C CA . LEU A 1 93 ? -3.463 -14.827 -10.027 1.00 96.88 93 LEU A CA 1
ATOM 667 C C . LEU A 1 93 ? -2.466 -13.798 -10.568 1.00 96.88 93 LEU A C 1
ATOM 669 O O . LEU A 1 93 ? -2.285 -13.696 -11.782 1.00 96.88 93 LEU A O 1
ATOM 673 N N . GLY A 1 94 ? -1.859 -13.020 -9.678 1.00 94.88 94 GLY A N 1
ATOM 674 C CA . GLY A 1 94 ? -0.891 -11.998 -10.014 1.00 94.88 94 GLY A CA 1
ATOM 675 C C . GLY A 1 94 ? 0.524 -12.547 -10.193 1.00 94.88 94 GLY A C 1
ATOM 676 O O . GLY A 1 94 ? 0.864 -13.649 -9.755 1.00 94.88 94 GLY A O 1
ATOM 677 N N . THR A 1 95 ? 1.378 -11.762 -10.844 1.00 91.12 95 THR A N 1
ATOM 678 C CA . THR A 1 95 ? 2.817 -12.039 -10.924 1.00 91.12 95 THR A CA 1
ATOM 679 C C . THR A 1 95 ? 3.603 -11.064 -10.049 1.00 91.12 95 THR A C 1
ATOM 681 O O . THR A 1 95 ? 3.317 -9.868 -10.133 1.00 91.12 95 THR A O 1
ATOM 684 N N . PRO A 1 96 ? 4.596 -11.545 -9.269 1.00 93.62 96 PRO A N 1
ATOM 685 C CA . PRO A 1 96 ? 5.066 -12.936 -9.168 1.00 93.62 96 PRO A CA 1
ATOM 686 C C . PRO A 1 96 ? 4.192 -13.818 -8.254 1.00 93.62 96 PRO A C 1
ATOM 688 O O . PRO A 1 96 ? 3.751 -13.394 -7.192 1.00 93.62 96 PRO A O 1
ATOM 691 N N . ARG A 1 97 ? 4.028 -15.107 -8.598 1.00 92.00 97 ARG A N 1
ATOM 692 C CA . ARG A 1 97 ? 3.225 -16.060 -7.791 1.00 92.00 97 ARG A CA 1
ATOM 693 C C . ARG A 1 97 ? 3.803 -16.324 -6.396 1.00 92.00 97 ARG A C 1
ATOM 695 O O . ARG A 1 97 ? 3.072 -16.713 -5.488 1.00 92.00 97 ARG A O 1
ATOM 702 N N . ALA A 1 98 ? 5.110 -16.109 -6.219 1.00 95.81 98 ALA A N 1
ATOM 703 C CA . ALA A 1 98 ? 5.779 -16.217 -4.924 1.00 95.81 98 ALA A CA 1
ATOM 704 C C . ALA A 1 98 ? 5.178 -15.258 -3.879 1.00 95.81 98 ALA A C 1
ATOM 706 O O . ALA A 1 98 ? 5.186 -15.585 -2.691 1.00 95.81 98 ALA A O 1
ATOM 707 N N . ALA A 1 99 ? 4.577 -14.140 -4.313 1.00 97.06 99 ALA A N 1
ATOM 708 C CA . ALA A 1 99 ? 3.893 -13.186 -3.445 1.00 97.06 99 ALA A CA 1
ATOM 709 C C . ALA A 1 99 ? 2.837 -13.853 -2.553 1.00 97.06 99 ALA A C 1
ATOM 711 O O . ALA A 1 99 ? 2.704 -13.480 -1.390 1.00 97.06 99 ALA A O 1
ATOM 712 N N . LEU A 1 100 ? 2.128 -14.883 -3.035 1.00 98.19 100 LEU A N 1
ATOM 713 C CA . LEU A 1 100 ? 1.132 -15.587 -2.221 1.00 98.19 100 LEU A CA 1
ATOM 714 C C . LEU A 1 100 ? 1.784 -16.272 -1.020 1.00 98.19 100 LEU A C 1
ATOM 716 O O . LEU A 1 100 ? 1.357 -16.089 0.114 1.00 98.19 100 LEU A O 1
ATOM 720 N N . VAL A 1 101 ? 2.830 -17.057 -1.270 1.00 98.12 101 VAL A N 1
ATOM 721 C CA . VAL A 1 101 ? 3.501 -17.818 -0.214 1.00 98.12 101 VAL A CA 1
ATOM 722 C C . VAL A 1 101 ? 4.141 -16.857 0.780 1.00 98.12 101 VAL A C 1
ATOM 724 O O . VAL A 1 101 ? 3.906 -16.965 1.982 1.00 98.12 101 VAL A O 1
ATOM 727 N N . LEU A 1 102 ? 4.899 -15.875 0.289 1.00 98.56 102 LEU A N 1
ATOM 728 C CA . LEU A 1 102 ? 5.603 -14.940 1.157 1.00 98.56 102 LEU A CA 1
ATOM 729 C C . LEU A 1 102 ? 4.638 -14.046 1.944 1.00 98.56 102 LEU A C 1
ATOM 731 O O . LEU A 1 102 ? 4.879 -13.801 3.121 1.00 98.56 102 LEU A O 1
ATOM 735 N N . SER A 1 103 ? 3.529 -13.595 1.356 1.00 98.44 103 SER A N 1
ATOM 736 C CA . SER A 1 103 ? 2.530 -12.795 2.080 1.00 98.44 103 SER A CA 1
ATOM 737 C C . SER A 1 103 ? 1.871 -13.574 3.223 1.00 98.44 103 SER A C 1
ATOM 739 O O . SER A 1 103 ? 1.707 -13.028 4.317 1.00 98.44 103 SER A O 1
ATOM 741 N N . ILE A 1 104 ? 1.581 -14.867 3.023 1.00 98.12 104 ILE A N 1
ATOM 742 C CA . ILE A 1 104 ? 1.069 -15.756 4.075 1.00 98.12 104 ILE A CA 1
ATOM 743 C C . ILE A 1 104 ? 2.112 -15.924 5.183 1.00 98.12 104 ILE A C 1
ATOM 745 O O . ILE A 1 104 ? 1.809 -15.667 6.347 1.00 98.12 104 ILE A O 1
ATOM 749 N N . PHE A 1 105 ? 3.351 -16.300 4.849 1.00 98.38 105 PHE A N 1
ATOM 750 C CA . PHE A 1 105 ? 4.414 -16.467 5.851 1.00 98.38 105 PHE A CA 1
ATOM 751 C C . PHE A 1 105 ? 4.733 -15.164 6.590 1.00 98.38 105 PHE A C 1
ATOM 753 O O . PHE A 1 105 ? 4.961 -15.185 7.799 1.00 98.38 105 PHE A O 1
ATOM 760 N N . GLY A 1 106 ? 4.692 -14.030 5.893 1.00 98.62 106 GLY A N 1
ATOM 761 C CA . GLY A 1 106 ? 4.842 -12.710 6.487 1.00 98.62 106 GLY A CA 1
ATOM 762 C C . GLY A 1 106 ? 3.735 -12.413 7.498 1.00 98.62 106 GLY A C 1
ATOM 763 O O . GLY A 1 106 ? 4.028 -12.038 8.631 1.00 98.62 106 GLY A O 1
ATOM 764 N N . CYS A 1 107 ? 2.473 -12.657 7.136 1.00 98.25 107 CYS A N 1
ATOM 765 C CA . CYS A 1 107 ? 1.334 -12.470 8.036 1.00 98.25 107 CYS A CA 1
ATOM 766 C C . CYS A 1 107 ? 1.400 -13.372 9.273 1.00 98.25 107 CYS A C 1
ATOM 768 O O . CYS A 1 107 ? 1.157 -12.918 10.392 1.00 98.25 107 CYS A O 1
ATOM 770 N N . LEU A 1 108 ? 1.719 -14.656 9.084 1.00 96.94 108 LEU A N 1
ATOM 771 C CA . LEU A 1 108 ? 1.818 -15.615 10.185 1.00 96.94 108 LEU A CA 1
ATOM 772 C C . LEU A 1 108 ? 2.987 -15.266 11.109 1.00 96.94 108 LEU A C 1
ATOM 774 O O . LEU A 1 108 ? 2.839 -15.350 12.326 1.00 96.94 108 LEU A O 1
ATOM 778 N N . SER A 1 109 ? 4.122 -14.829 10.558 1.00 97.88 109 SER A N 1
ATOM 779 C CA . SER A 1 109 ? 5.276 -14.429 11.362 1.00 97.88 109 SER A CA 1
ATOM 780 C C . SER A 1 109 ? 4.995 -13.175 12.193 1.00 97.88 109 SER A C 1
ATOM 782 O O . SER A 1 109 ? 5.199 -13.192 13.405 1.00 97.88 109 SER A O 1
ATOM 784 N N . SER A 1 110 ? 4.467 -12.104 11.591 1.00 97.94 110 SER A N 1
ATOM 785 C CA . SER A 1 110 ? 4.147 -10.865 12.318 1.00 97.94 110 SER A CA 1
ATOM 786 C C . SER A 1 110 ? 3.087 -11.090 13.405 1.00 97.94 110 SER A C 1
ATOM 788 O O . SER A 1 110 ? 3.270 -10.674 14.551 1.00 97.94 110 SER A O 1
ATOM 790 N N . THR A 1 111 ? 2.026 -11.837 13.083 1.00 95.88 111 THR A N 1
ATOM 791 C CA . THR A 1 111 ? 0.958 -12.203 14.030 1.00 95.88 111 THR A CA 1
ATOM 792 C C . THR A 1 111 ? 1.478 -13.123 15.138 1.00 95.88 111 THR A C 1
ATOM 794 O O . THR A 1 111 ? 1.125 -12.955 16.306 1.00 95.88 111 THR A O 1
ATOM 797 N N . GLY A 1 112 ? 2.344 -14.080 14.793 1.00 95.44 112 GLY A N 1
ATOM 798 C CA . GLY A 1 112 ? 2.971 -15.012 15.729 1.00 95.44 112 GLY A CA 1
ATOM 799 C C . GLY A 1 112 ? 3.917 -14.311 16.697 1.00 95.44 112 GLY A C 1
ATOM 800 O O . GLY A 1 112 ? 3.797 -14.497 17.904 1.00 95.44 112 GLY A O 1
ATOM 801 N N . VAL A 1 113 ? 4.799 -13.440 16.201 1.00 96.88 113 VAL A N 1
ATOM 802 C CA . VAL A 1 113 ? 5.685 -12.622 17.045 1.00 96.88 113 VAL A CA 1
ATOM 803 C C . VAL A 1 113 ? 4.873 -11.709 17.959 1.00 96.88 113 VAL A C 1
ATOM 805 O O . VAL A 1 113 ? 5.175 -11.625 19.148 1.00 96.88 113 VAL A O 1
ATOM 808 N N . ALA A 1 114 ? 3.806 -11.086 17.452 1.00 95.38 114 ALA A N 1
ATOM 809 C CA . ALA A 1 114 ? 2.906 -10.290 18.281 1.00 95.38 114 ALA A CA 1
ATOM 810 C C . ALA A 1 114 ? 2.274 -11.110 19.417 1.00 95.38 114 ALA A C 1
ATOM 812 O O . ALA A 1 114 ? 2.226 -10.642 20.554 1.00 95.38 114 ALA A O 1
ATOM 813 N N . ALA A 1 115 ? 1.837 -12.341 19.133 1.00 94.00 115 ALA A N 1
ATOM 814 C CA . ALA A 1 115 ? 1.296 -13.244 20.144 1.00 94.00 115 ALA A CA 1
ATOM 815 C C . ALA A 1 115 ? 2.362 -13.686 21.164 1.00 94.00 115 ALA A C 1
ATOM 817 O O . ALA A 1 115 ? 2.113 -13.619 22.366 1.00 94.00 115 ALA A O 1
ATOM 818 N N . CYS A 1 116 ? 3.556 -14.077 20.706 1.00 95.75 116 CYS A N 1
ATOM 819 C CA . CYS A 1 116 ? 4.664 -14.510 21.564 1.00 95.75 116 CYS A CA 1
ATOM 820 C C . CYS A 1 116 ? 5.151 -13.406 22.509 1.00 95.75 116 CYS A C 1
ATOM 822 O O . CYS A 1 116 ? 5.524 -13.688 23.644 1.00 95.75 116 CYS A O 1
ATOM 824 N N . LEU A 1 117 ? 5.144 -12.152 22.051 1.00 96.44 117 LEU A N 1
ATOM 825 C CA . LEU A 1 117 ? 5.537 -10.992 22.854 1.00 96.44 117 LEU A CA 1
ATOM 826 C C . LEU A 1 117 ? 4.394 -10.427 23.710 1.00 96.44 117 LEU A C 1
ATOM 828 O O . LEU A 1 117 ? 4.600 -9.437 24.408 1.00 96.44 117 LEU A O 1
ATOM 832 N N . GLY A 1 118 ? 3.195 -11.019 23.654 1.00 93.12 118 GLY A N 1
ATOM 833 C CA . GLY A 1 118 ? 2.032 -10.534 24.397 1.00 93.12 118 GLY A CA 1
ATOM 834 C C . GLY A 1 118 ? 1.610 -9.116 24.000 1.00 93.12 118 GLY A C 1
ATOM 835 O O . GLY A 1 118 ? 1.158 -8.355 24.854 1.00 93.12 118 GLY A O 1
ATOM 836 N N . LEU A 1 119 ? 1.791 -8.741 22.726 1.00 93.25 119 LEU A N 1
ATOM 837 C CA . LEU A 1 119 ? 1.323 -7.453 22.208 1.00 93.25 119 LEU A CA 1
ATOM 838 C C . LEU A 1 119 ? -0.213 -7.403 22.213 1.00 93.25 119 LEU A C 1
ATOM 840 O O . LEU A 1 119 ? -0.884 -8.434 22.293 1.00 93.25 119 LEU A O 1
ATOM 844 N N . ASP A 1 120 ? -0.759 -6.189 22.126 1.00 91.94 120 ASP A N 1
ATOM 845 C CA . ASP A 1 120 ? -2.188 -5.910 22.289 1.00 91.94 120 ASP A CA 1
ATOM 846 C C . ASP A 1 120 ? -3.092 -6.880 21.500 1.00 91.94 120 ASP A C 1
ATOM 848 O O . ASP A 1 120 ? -3.019 -6.990 20.270 1.00 91.94 120 ASP A O 1
ATOM 852 N N . ARG A 1 121 ? -3.932 -7.626 22.234 1.00 91.69 121 ARG A N 1
ATOM 853 C CA . ARG A 1 121 ? -4.760 -8.697 21.661 1.00 91.69 121 ARG A CA 1
ATOM 854 C C . ARG A 1 121 ? -5.841 -8.134 20.745 1.00 91.69 121 ARG A C 1
ATOM 856 O O . ARG A 1 121 ? -6.153 -8.780 19.746 1.00 91.69 121 ARG A O 1
ATOM 863 N N . ASP A 1 122 ? -6.385 -6.966 21.062 1.00 92.38 122 ASP A N 1
ATOM 864 C CA . ASP A 1 122 ? -7.445 -6.354 20.268 1.00 92.38 122 ASP A CA 1
ATOM 865 C C . ASP A 1 122 ? -6.882 -5.860 18.931 1.00 92.38 122 ASP A C 1
ATOM 867 O O . ASP A 1 122 ? -7.378 -6.256 17.880 1.00 92.38 122 ASP A O 1
ATOM 871 N N . ALA A 1 123 ? -5.751 -5.151 18.933 1.00 91.88 123 ALA A N 1
ATOM 872 C CA . ALA A 1 123 ? -5.029 -4.769 17.720 1.00 91.88 123 ALA A CA 1
ATOM 873 C C . ALA A 1 123 ? -4.639 -5.983 16.859 1.00 91.88 123 ALA A C 1
ATOM 875 O O . ALA A 1 123 ? -4.682 -5.910 15.627 1.00 91.88 123 ALA A O 1
ATOM 876 N N . ARG A 1 124 ? -4.283 -7.117 17.479 1.00 92.81 124 ARG A N 1
ATOM 877 C CA . ARG A 1 124 ? -4.034 -8.373 16.753 1.00 92.81 124 ARG A CA 1
ATOM 878 C C . ARG A 1 124 ? -5.299 -8.903 16.071 1.00 92.81 124 ARG A C 1
ATOM 880 O O . ARG A 1 124 ? -5.242 -9.201 14.881 1.00 92.81 124 ARG A O 1
ATOM 887 N N . LYS A 1 125 ? -6.428 -8.966 16.783 1.00 93.25 125 LYS A N 1
ATOM 888 C CA . LYS A 1 125 ? -7.728 -9.414 16.241 1.00 93.25 125 LYS A CA 1
ATOM 889 C C . LYS A 1 125 ? -8.264 -8.504 15.134 1.00 93.25 125 LYS A C 1
ATOM 891 O O . LYS A 1 125 ? -8.903 -8.973 14.192 1.00 93.25 125 LYS A O 1
ATOM 896 N N . GLU A 1 126 ? -7.971 -7.209 15.223 1.00 92.94 126 GLU A N 1
ATOM 897 C CA . GLU A 1 126 ? -8.240 -6.218 14.173 1.00 92.94 126 GLU A CA 1
ATOM 898 C C . GLU A 1 126 ? -7.271 -6.331 12.975 1.00 92.94 126 GLU A C 1
ATOM 900 O O . GLU A 1 126 ? -7.361 -5.561 12.023 1.00 92.94 126 GLU A O 1
ATOM 905 N N . GLY A 1 127 ? -6.314 -7.268 12.995 1.00 93.88 127 GLY A N 1
ATOM 906 C CA . GLY A 1 127 ? -5.353 -7.485 11.909 1.00 93.88 127 GLY A CA 1
ATOM 907 C C . GLY A 1 127 ? -4.236 -6.439 11.824 1.00 93.88 127 GLY A C 1
ATOM 908 O O . GLY A 1 127 ? -3.379 -6.510 10.939 1.00 93.88 127 GLY A O 1
ATOM 909 N N . MET A 1 128 ? -4.187 -5.478 12.752 1.00 93.38 128 MET A N 1
ATOM 910 C CA . MET A 1 128 ? -3.251 -4.347 12.716 1.00 93.38 128 MET A CA 1
ATOM 911 C C . MET A 1 128 ? -1.786 -4.772 12.840 1.00 93.38 128 MET A C 1
ATOM 913 O O . MET A 1 128 ? -0.899 -4.137 12.270 1.00 93.38 128 MET A O 1
ATOM 917 N N . LEU A 1 129 ? -1.537 -5.865 13.561 1.00 95.38 129 LEU A N 1
ATOM 918 C CA . LEU A 1 129 ? -0.199 -6.426 13.753 1.00 95.38 129 LEU A CA 1
ATOM 919 C C . LEU A 1 129 ? 0.188 -7.436 12.656 1.00 95.38 129 LEU A C 1
ATOM 921 O O . LEU A 1 129 ? 1.324 -7.896 12.630 1.00 95.38 129 LEU A O 1
ATOM 925 N N . GLY A 1 130 ? -0.732 -7.752 11.734 1.00 96.12 130 GLY A N 1
ATOM 926 C CA . GLY A 1 130 ? -0.537 -8.718 10.650 1.00 96.12 130 GLY A CA 1
ATOM 927 C C . GLY A 1 130 ? -0.154 -8.075 9.313 1.00 96.12 130 GLY A C 1
ATOM 928 O O . GLY A 1 130 ? 0.817 -8.493 8.678 1.00 96.12 130 GLY A O 1
ATOM 929 N N . TYR A 1 131 ? -0.875 -7.025 8.901 1.00 97.38 131 TYR A N 1
ATOM 930 C CA . TYR A 1 131 ? -0.843 -6.516 7.518 1.00 97.38 131 TYR A CA 1
ATOM 931 C C . TYR A 1 131 ? 0.512 -5.970 7.050 1.00 97.38 131 TYR A C 1
ATOM 933 O O . TYR A 1 131 ? 0.864 -6.106 5.880 1.00 97.38 131 TYR A O 1
ATOM 941 N N . ASN A 1 132 ? 1.314 -5.379 7.944 1.00 98.12 132 ASN A N 1
ATOM 942 C CA . ASN A 1 132 ? 2.666 -4.945 7.572 1.00 98.12 132 ASN A CA 1
ATOM 943 C C . ASN A 1 132 ? 3.539 -6.155 7.192 1.00 98.12 132 ASN A C 1
ATOM 945 O O . ASN A 1 132 ? 4.326 -6.060 6.256 1.00 98.12 132 ASN A O 1
ATOM 949 N N . GLY A 1 133 ? 3.343 -7.306 7.846 1.00 98.62 133 GLY A N 1
ATOM 950 C CA . GLY A 1 133 ? 4.009 -8.562 7.501 1.00 98.62 133 GLY A CA 1
ATOM 951 C C . GLY A 1 133 ? 3.582 -9.117 6.140 1.00 98.62 133 GLY A C 1
ATOM 952 O O . GLY A 1 133 ? 4.435 -9.576 5.384 1.00 98.62 133 GLY A O 1
ATOM 953 N N . VAL A 1 134 ? 2.295 -9.002 5.789 1.00 98.75 134 VAL A N 1
ATOM 954 C CA . VAL A 1 134 ? 1.773 -9.339 4.446 1.00 98.75 134 VAL A CA 1
ATOM 955 C C . VAL A 1 134 ? 2.538 -8.552 3.378 1.00 98.75 134 VAL A C 1
ATOM 957 O O . VAL A 1 134 ? 3.067 -9.139 2.435 1.00 98.75 134 VAL A O 1
ATOM 960 N N . LEU A 1 135 ? 2.663 -7.233 3.568 1.00 98.56 135 LEU A N 1
ATOM 961 C CA . LEU A 1 135 ? 3.365 -6.348 2.638 1.00 98.56 135 LEU A CA 1
ATOM 962 C C . LEU A 1 135 ? 4.874 -6.621 2.573 1.00 98.56 135 LEU A C 1
ATOM 964 O O . LEU A 1 135 ? 5.430 -6.571 1.479 1.00 98.56 135 LEU A O 1
ATOM 968 N N . VAL A 1 136 ? 5.530 -6.948 3.697 1.00 98.69 136 VAL A N 1
ATOM 969 C CA . VAL A 1 136 ? 6.941 -7.396 3.707 1.00 98.69 136 VAL A CA 1
ATOM 970 C C . VAL A 1 136 ? 7.112 -8.640 2.828 1.00 98.69 136 VAL A C 1
ATOM 972 O O . VAL A 1 136 ? 8.053 -8.726 2.044 1.00 98.69 136 VAL A O 1
ATOM 975 N N . GLY A 1 137 ? 6.194 -9.604 2.928 1.00 98.56 137 GLY A N 1
ATOM 976 C CA . GLY A 1 137 ? 6.212 -10.796 2.084 1.00 98.56 137 GLY A CA 1
ATOM 977 C C . GLY A 1 137 ? 6.015 -10.481 0.601 1.00 98.56 137 GLY A C 1
ATOM 978 O O . GLY A 1 137 ? 6.803 -10.915 -0.241 1.00 98.56 137 GLY A O 1
ATOM 979 N N . CYS A 1 138 ? 4.998 -9.681 0.281 1.00 98.25 138 CYS A N 1
ATOM 980 C CA . CYS A 1 138 ? 4.742 -9.226 -1.084 1.00 98.25 138 CYS A CA 1
ATOM 981 C C . CYS A 1 138 ? 5.952 -8.489 -1.681 1.00 98.25 138 CYS A C 1
ATOM 983 O O . CYS A 1 138 ? 6.372 -8.810 -2.791 1.00 98.25 138 CYS A O 1
ATOM 985 N N . SER A 1 139 ? 6.557 -7.548 -0.951 1.00 96.94 139 SER A N 1
ATOM 986 C CA . SER A 1 139 ? 7.685 -6.763 -1.462 1.00 96.94 139 SER A CA 1
ATOM 987 C C . SER A 1 139 ? 8.917 -7.634 -1.718 1.00 96.94 139 SER A C 1
ATOM 989 O O . SER A 1 139 ? 9.516 -7.555 -2.790 1.00 96.94 139 SER A O 1
ATOM 991 N N . PHE A 1 140 ? 9.275 -8.521 -0.788 1.00 97.00 140 PHE A N 1
ATOM 992 C CA . PHE A 1 140 ? 10.453 -9.379 -0.948 1.00 97.00 140 PHE A CA 1
ATOM 993 C C . PHE A 1 140 ? 10.281 -10.400 -2.070 1.00 97.00 140 PHE A C 1
ATOM 995 O O . PHE A 1 140 ? 11.270 -10.767 -2.694 1.00 97.00 140 PHE A O 1
ATOM 1002 N N . SER A 1 141 ? 9.043 -10.784 -2.401 1.00 96.12 141 SER A N 1
ATOM 1003 C CA . SER A 1 141 ? 8.773 -11.640 -3.562 1.00 96.12 141 SER A CA 1
ATOM 1004 C C . SER A 1 141 ? 9.106 -10.989 -4.909 1.00 96.12 141 SER A C 1
ATOM 1006 O O . SER A 1 141 ? 9.318 -11.701 -5.888 1.00 96.12 141 SER A O 1
ATOM 1008 N N . VAL A 1 142 ? 9.144 -9.653 -4.958 1.00 93.00 142 VAL A N 1
ATOM 1009 C CA . VAL A 1 142 ? 9.473 -8.876 -6.160 1.00 93.00 142 VAL A CA 1
ATOM 1010 C C . VAL A 1 142 ? 10.946 -8.489 -6.185 1.00 93.00 142 VAL A C 1
ATOM 1012 O O . VAL A 1 142 ? 11.580 -8.565 -7.232 1.00 93.00 142 VAL A O 1
ATOM 1015 N N . PHE A 1 143 ? 11.494 -8.057 -5.049 1.00 90.75 143 PHE A N 1
ATOM 1016 C CA . PHE A 1 143 ? 12.827 -7.450 -5.008 1.00 90.75 143 PHE A CA 1
ATOM 1017 C C . PHE A 1 143 ? 13.961 -8.421 -4.654 1.00 90.75 143 PHE A C 1
ATOM 1019 O O . PHE A 1 143 ? 15.125 -8.037 -4.738 1.00 90.75 143 PHE A O 1
ATOM 1026 N N . ILE A 1 144 ? 13.658 -9.658 -4.247 1.00 91.00 144 ILE A N 1
ATOM 1027 C CA . ILE A 1 144 ? 14.666 -10.663 -3.888 1.00 91.00 144 ILE A CA 1
ATOM 1028 C C . ILE A 1 144 ? 14.447 -11.916 -4.737 1.00 91.00 144 ILE A C 1
ATOM 1030 O O . ILE A 1 144 ? 13.514 -12.680 -4.511 1.00 91.00 144 ILE A O 1
ATOM 1034 N N . GLU A 1 145 ? 15.339 -12.145 -5.702 1.00 88.38 145 GLU A N 1
ATOM 1035 C CA . GLU A 1 145 ? 15.207 -13.242 -6.673 1.00 88.38 145 GLU A CA 1
ATOM 1036 C C . GLU A 1 145 ? 15.334 -14.634 -6.036 1.00 88.38 145 GLU A C 1
ATOM 1038 O O . GLU A 1 145 ? 14.644 -15.580 -6.422 1.00 88.38 145 GLU A O 1
ATOM 1043 N N . ASN A 1 146 ? 16.220 -14.787 -5.046 1.00 91.25 146 ASN A N 1
ATOM 1044 C CA . ASN A 1 146 ? 16.425 -16.070 -4.386 1.00 91.25 146 ASN A CA 1
ATOM 1045 C C . ASN A 1 146 ? 15.256 -16.378 -3.440 1.00 91.25 146 ASN A C 1
ATOM 1047 O O . ASN A 1 146 ? 15.135 -15.777 -2.371 1.00 91.25 146 ASN A O 1
ATOM 1051 N N . PHE A 1 147 ? 14.437 -17.367 -3.807 1.00 94.62 147 PHE A N 1
ATOM 1052 C CA . PHE A 1 147 ? 13.240 -17.730 -3.048 1.00 94.62 147 PHE A CA 1
ATOM 1053 C C . PHE A 1 147 ? 13.533 -18.075 -1.580 1.00 94.62 147 PHE A C 1
ATOM 1055 O O . PHE A 1 147 ? 12.848 -17.576 -0.692 1.00 94.62 147 PHE A O 1
ATOM 1062 N N . LEU A 1 148 ? 14.563 -18.881 -1.298 1.00 96.31 148 LEU A N 1
ATOM 1063 C CA . LEU A 1 148 ? 14.885 -19.274 0.078 1.00 96.31 148 LEU A CA 1
ATOM 1064 C C . LEU A 1 148 ? 15.306 -18.065 0.921 1.00 96.31 148 LEU A C 1
ATOM 1066 O O . LEU A 1 148 ? 14.807 -17.889 2.030 1.00 96.31 148 LEU A O 1
ATOM 1070 N N . LEU A 1 149 ? 16.179 -17.211 0.384 1.00 95.31 149 LEU A N 1
ATOM 1071 C CA . LEU A 1 149 ? 16.593 -15.977 1.049 1.00 95.31 149 LEU A CA 1
ATOM 1072 C C . LEU A 1 149 ? 15.397 -15.050 1.284 1.00 95.31 149 LEU A C 1
ATOM 1074 O O . LEU A 1 149 ? 15.228 -14.548 2.394 1.00 95.31 149 LEU A O 1
ATOM 1078 N N . SER A 1 150 ? 14.550 -14.865 0.267 1.00 96.81 150 SER A N 1
ATOM 1079 C CA . SER A 1 150 ? 13.345 -14.039 0.360 1.00 96.81 150 SER A CA 1
ATOM 1080 C C . SER A 1 150 ? 12.402 -14.551 1.453 1.00 96.81 150 SER A C 1
ATOM 1082 O O . SER A 1 150 ? 11.972 -13.768 2.290 1.00 96.81 150 SER A O 1
ATO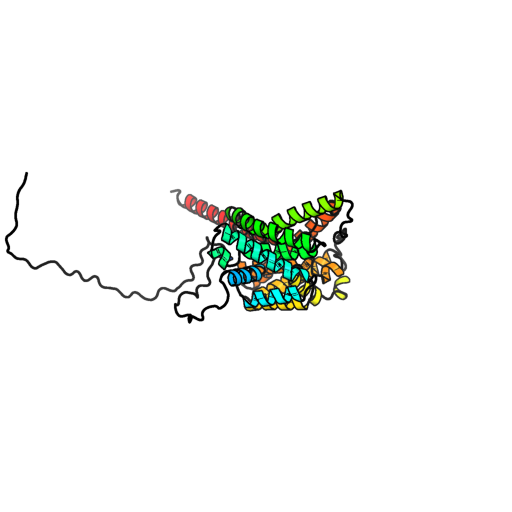M 1084 N N . LEU A 1 151 ? 12.181 -15.868 1.545 1.00 98.31 151 LEU A N 1
ATOM 1085 C CA . LEU A 1 151 ? 11.348 -16.493 2.572 1.00 98.31 151 LEU A CA 1
ATOM 1086 C C . LEU A 1 151 ? 11.921 -16.295 3.982 1.00 98.31 151 LEU A C 1
ATOM 1088 O O . LEU A 1 151 ? 11.189 -15.902 4.892 1.00 98.31 151 LEU A O 1
ATOM 1092 N N . LEU A 1 152 ? 13.220 -16.545 4.173 1.00 98.31 152 LEU A N 1
ATOM 1093 C CA . LEU A 1 152 ? 13.880 -16.383 5.473 1.00 98.31 152 LEU A CA 1
ATOM 1094 C C . LEU A 1 152 ? 13.843 -14.924 5.943 1.00 98.31 152 LEU A C 1
ATOM 1096 O O . LEU A 1 152 ? 13.492 -14.653 7.094 1.00 98.31 152 LEU A O 1
ATOM 1100 N N . LEU A 1 153 ? 14.143 -13.983 5.042 1.00 98.12 153 LEU A N 1
ATOM 1101 C CA . LEU A 1 153 ? 14.048 -12.555 5.331 1.00 98.12 153 LEU A CA 1
ATOM 1102 C C . LEU A 1 153 ? 12.603 -12.131 5.584 1.00 98.12 153 LEU A C 1
ATOM 1104 O O . LEU A 1 153 ? 12.368 -11.361 6.508 1.00 98.12 153 LEU A O 1
ATOM 1108 N N . THR A 1 154 ? 11.624 -12.651 4.842 1.00 98.69 154 THR A N 1
ATOM 1109 C CA . THR A 1 154 ? 10.206 -12.370 5.092 1.00 98.69 154 THR A CA 1
ATOM 1110 C C . THR A 1 154 ? 9.801 -12.801 6.493 1.00 98.69 154 THR A C 1
ATOM 1112 O O . THR A 1 154 ? 9.211 -11.998 7.209 1.00 98.69 154 THR A O 1
ATOM 1115 N N . ILE A 1 155 ? 10.144 -14.021 6.920 1.00 98.62 155 ILE A N 1
ATOM 1116 C CA . ILE A 1 155 ? 9.816 -14.502 8.269 1.00 98.62 155 ILE A CA 1
ATOM 1117 C C . ILE A 1 155 ? 10.440 -13.576 9.319 1.00 98.62 155 ILE A C 1
ATOM 1119 O O . ILE A 1 155 ? 9.734 -13.096 10.206 1.00 98.62 155 ILE A O 1
ATOM 1123 N N . PHE A 1 156 ? 11.730 -13.268 9.203 1.00 98.50 156 PHE A N 1
ATOM 1124 C CA . PHE A 1 156 ? 12.428 -12.432 10.178 1.00 98.50 156 PHE A CA 1
ATOM 1125 C C . PHE A 1 156 ? 11.901 -10.985 10.210 1.00 98.50 156 PHE A C 1
ATOM 1127 O O . PHE A 1 156 ? 11.485 -10.478 11.255 1.00 98.50 156 PHE A O 1
ATOM 1134 N N . CYS A 1 157 ? 11.861 -10.323 9.054 1.00 98.62 157 CYS A N 1
ATOM 1135 C CA . CYS A 1 157 ? 11.487 -8.917 8.926 1.00 98.62 157 CYS A CA 1
ATOM 1136 C C . CYS A 1 157 ? 9.997 -8.673 9.198 1.00 98.62 157 CYS A C 1
ATOM 1138 O O . CYS A 1 157 ? 9.643 -7.670 9.821 1.00 98.62 157 CYS A O 1
ATOM 1140 N N . ALA A 1 158 ? 9.107 -9.588 8.803 1.00 98.50 158 ALA A N 1
ATOM 1141 C CA . ALA A 1 158 ? 7.690 -9.460 9.129 1.00 98.50 158 ALA A CA 1
ATOM 1142 C C . ALA A 1 158 ? 7.457 -9.518 10.646 1.00 98.50 158 ALA A C 1
ATOM 1144 O O . ALA A 1 158 ? 6.701 -8.700 11.171 1.00 98.50 158 ALA A O 1
ATOM 1145 N N . GLY A 1 159 ? 8.171 -10.392 11.363 1.00 97.69 159 GLY A N 1
ATOM 1146 C CA . GLY A 1 159 ? 8.163 -10.425 12.827 1.00 97.69 159 GLY A CA 1
ATOM 1147 C C . GLY A 1 159 ? 8.563 -9.083 13.451 1.00 97.69 159 GLY A C 1
ATOM 1148 O O . GLY A 1 159 ? 7.846 -8.538 14.292 1.00 97.69 159 GLY A O 1
ATOM 1149 N N . ILE A 1 160 ? 9.666 -8.495 12.973 1.00 98.25 160 ILE A N 1
ATOM 1150 C CA . ILE A 1 160 ? 10.138 -7.169 13.413 1.00 98.25 160 ILE A CA 1
ATOM 1151 C C . ILE A 1 160 ? 9.099 -6.079 13.129 1.00 98.25 160 ILE A C 1
ATOM 1153 O O . ILE A 1 160 ? 8.904 -5.186 13.957 1.00 98.25 160 ILE A O 1
ATOM 1157 N N . SER A 1 161 ? 8.397 -6.152 11.994 1.00 98.25 161 SER A N 1
ATOM 1158 C CA . SER A 1 161 ? 7.412 -5.136 11.606 1.00 98.25 161 SER A CA 1
ATOM 1159 C C . SER A 1 161 ? 6.288 -4.958 12.636 1.00 98.25 161 SER A C 1
ATOM 1161 O O . SER A 1 161 ? 5.827 -3.834 12.826 1.00 98.25 161 SER A O 1
ATOM 1163 N N . ALA A 1 162 ? 5.900 -6.012 13.367 1.00 96.38 162 ALA A N 1
ATOM 1164 C CA . ALA A 1 162 ? 4.905 -5.922 14.440 1.00 96.38 162 ALA A CA 1
ATOM 1165 C C . ALA A 1 162 ? 5.425 -5.138 15.661 1.00 96.38 162 ALA A C 1
ATOM 1167 O O . ALA A 1 162 ? 4.704 -4.328 16.245 1.00 96.38 162 ALA A O 1
ATOM 1168 N N . VAL A 1 163 ? 6.697 -5.319 16.026 1.00 96.69 163 VAL A N 1
ATOM 1169 C CA . VAL A 1 163 ? 7.333 -4.573 17.127 1.00 96.69 163 VAL A CA 1
ATOM 1170 C C . VAL A 1 163 ? 7.519 -3.107 16.744 1.00 96.69 163 VAL A C 1
ATOM 1172 O O . VAL A 1 163 ? 7.189 -2.209 17.521 1.00 96.69 163 VAL A O 1
ATOM 1175 N N . VAL A 1 164 ? 7.988 -2.859 15.518 1.00 96.94 164 VAL A N 1
ATOM 1176 C CA . VAL A 1 164 ? 8.120 -1.506 14.961 1.00 96.94 164 VAL A CA 1
ATOM 1177 C C . VAL A 1 164 ? 6.754 -0.821 14.891 1.00 96.94 164 VAL A C 1
ATOM 1179 O O . VAL A 1 164 ? 6.661 0.354 15.238 1.00 96.94 164 VAL A O 1
ATOM 1182 N N . PHE A 1 165 ? 5.691 -1.554 14.532 1.00 95.62 165 PHE A N 1
ATOM 1183 C CA . PHE A 1 165 ? 4.322 -1.039 14.548 1.00 95.62 165 PHE A CA 1
ATOM 1184 C C . PHE A 1 165 ? 3.951 -0.484 15.929 1.00 95.62 165 PHE A C 1
ATOM 1186 O O . PHE A 1 165 ? 3.543 0.670 16.075 1.00 95.62 165 PHE A O 1
ATOM 1193 N N . VAL A 1 166 ? 4.144 -1.286 16.977 1.00 94.31 166 VAL A N 1
ATOM 1194 C CA . VAL A 1 166 ? 3.816 -0.857 18.343 1.00 94.31 166 VAL A CA 1
ATOM 1195 C C . VAL A 1 166 ? 4.686 0.322 18.779 1.00 94.31 166 VAL A C 1
ATOM 1197 O O . VAL A 1 166 ? 4.177 1.256 19.395 1.00 94.31 166 VAL A O 1
ATOM 1200 N N . GLY A 1 167 ? 5.978 0.317 18.438 1.00 94.38 167 GLY A N 1
ATOM 1201 C CA . GLY A 1 167 ? 6.896 1.412 18.756 1.00 94.38 167 GLY A CA 1
ATOM 1202 C C . GLY A 1 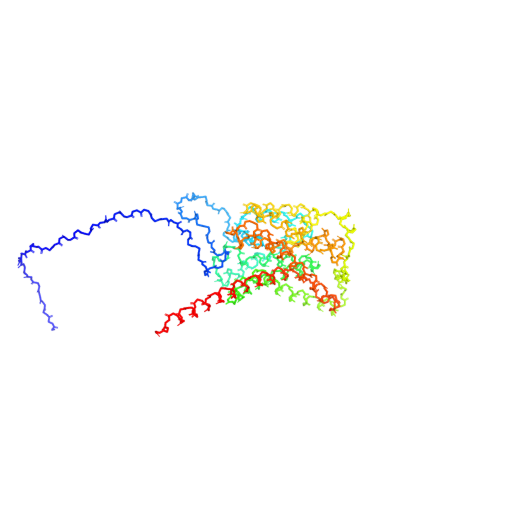167 ? 6.476 2.746 18.134 1.00 94.38 167 GLY A C 1
ATOM 1203 O O . GLY A 1 167 ? 6.391 3.752 18.837 1.00 94.38 167 GLY A O 1
ATOM 1204 N N . ILE A 1 168 ? 6.151 2.750 16.839 1.00 93.19 168 ILE A N 1
ATOM 1205 C CA . ILE A 1 168 ? 5.718 3.956 16.116 1.00 93.19 168 ILE A CA 1
ATOM 1206 C C . ILE A 1 168 ? 4.367 4.452 16.627 1.00 93.19 168 ILE A C 1
ATOM 1208 O O . ILE A 1 168 ? 4.181 5.659 16.785 1.00 93.19 168 ILE A O 1
ATOM 1212 N N . SER A 1 169 ? 3.443 3.537 16.927 1.00 91.44 169 SER A N 1
ATOM 1213 C CA . SER A 1 169 ? 2.094 3.870 17.404 1.00 91.44 169 SER A CA 1
ATOM 1214 C C . SER A 1 169 ? 2.082 4.597 18.758 1.00 91.44 169 SER A C 1
ATOM 1216 O O . SER A 1 169 ? 1.065 5.171 19.138 1.00 91.44 169 SER A O 1
ATOM 1218 N N . ARG A 1 170 ? 3.209 4.628 19.488 1.00 90.75 170 ARG A N 1
ATOM 1219 C CA . ARG A 1 170 ? 3.373 5.463 20.694 1.00 90.75 170 ARG A CA 1
ATOM 1220 C C . ARG A 1 170 ? 3.600 6.944 20.388 1.00 90.75 170 ARG A C 1
ATOM 1222 O O . ARG A 1 170 ? 3.429 7.772 21.276 1.00 90.75 170 ARG A O 1
ATOM 1229 N N . ILE A 1 171 ? 4.022 7.267 19.168 1.00 89.00 171 ILE A N 1
ATOM 1230 C CA . ILE A 1 171 ? 4.415 8.617 18.746 1.00 89.00 171 ILE A CA 1
ATOM 1231 C C . ILE A 1 171 ? 3.416 9.161 17.726 1.00 89.00 171 ILE A C 1
ATOM 1233 O O . ILE A 1 171 ? 2.962 10.298 17.833 1.00 89.00 171 ILE A O 1
ATOM 1237 N N . LEU A 1 172 ? 3.068 8.349 16.727 1.00 86.56 172 LEU A N 1
ATOM 1238 C CA . LEU A 1 172 ? 2.175 8.733 15.644 1.00 86.56 172 LEU A CA 1
ATOM 1239 C C . LEU A 1 172 ? 0.815 8.084 15.836 1.00 86.56 172 LEU A C 1
ATOM 1241 O O . LEU A 1 172 ? 0.716 6.870 15.988 1.00 86.56 172 LEU A O 1
ATOM 1245 N N . LYS A 1 173 ? -0.245 8.893 15.727 1.00 76.38 173 LYS A N 1
ATOM 1246 C CA . LYS A 1 173 ? -1.611 8.370 15.719 1.00 76.38 173 LYS A CA 1
ATOM 1247 C C . LYS A 1 173 ? -1.799 7.454 14.516 1.00 76.38 173 LYS A C 1
ATOM 1249 O O . LYS A 1 173 ? -2.184 6.317 14.712 1.00 76.38 173 LYS A O 1
ATOM 1254 N N . ALA A 1 174 ? -1.487 7.905 13.296 1.00 77.81 174 ALA A N 1
ATOM 1255 C CA . ALA A 1 174 ? -1.689 7.148 12.056 1.00 77.81 174 ALA A CA 1
ATOM 1256 C C . ALA A 1 174 ? -0.378 6.663 11.440 1.00 77.81 174 ALA A C 1
ATOM 1258 O O . ALA A 1 174 ? 0.239 7.357 10.640 1.00 77.81 174 ALA A O 1
ATOM 1259 N N . GLN A 1 175 ? 0.028 5.444 11.786 1.00 84.12 175 GLN A N 1
ATOM 1260 C CA . GLN A 1 175 ? 1.244 4.860 11.228 1.00 84.12 175 GLN A CA 1
ATOM 1261 C C . GLN A 1 175 ? 1.056 4.350 9.787 1.00 84.12 175 GLN A C 1
ATOM 1263 O O . GLN A 1 175 ? 1.990 4.413 8.990 1.00 84.12 175 GLN A O 1
ATOM 1268 N N . LEU A 1 176 ? -0.112 3.773 9.475 1.00 92.31 176 LEU A N 1
ATOM 1269 C CA . LEU A 1 176 ? -0.344 3.051 8.218 1.00 92.31 176 LEU A CA 1
ATOM 1270 C C . LEU A 1 176 ? 0.779 2.026 7.951 1.00 92.31 176 LEU A C 1
ATOM 1272 O O . LEU A 1 176 ? 1.234 1.307 8.838 1.00 92.31 176 LEU A O 1
ATOM 1276 N N . THR A 1 177 ? 1.295 1.984 6.735 1.00 96.88 177 THR A N 1
ATOM 1277 C CA . THR A 1 177 ? 2.342 1.055 6.320 1.00 96.88 177 THR A CA 1
ATOM 1278 C C . THR A 1 177 ? 3.759 1.512 6.708 1.00 96.88 177 THR A C 1
ATOM 1280 O O . THR A 1 177 ? 4.735 1.044 6.125 1.00 96.88 177 THR A O 1
ATOM 1283 N N . LEU A 1 178 ? 3.930 2.433 7.672 1.00 95.88 178 LEU A N 1
ATOM 1284 C CA . LEU A 1 178 ? 5.257 2.956 8.035 1.00 95.88 178 LEU A CA 1
ATOM 1285 C C . LEU A 1 178 ? 6.202 1.865 8.561 1.00 95.88 178 LEU A C 1
ATOM 1287 O O . LEU A 1 178 ? 7.363 1.843 8.164 1.00 95.88 178 LEU A O 1
ATOM 1291 N N . ALA A 1 179 ? 5.718 0.929 9.386 1.00 97.38 179 ALA A N 1
ATOM 1292 C CA . ALA A 1 179 ? 6.539 -0.198 9.839 1.00 97.38 179 ALA A CA 1
ATOM 1293 C C . ALA A 1 179 ? 7.000 -1.081 8.670 1.00 97.38 179 ALA A C 1
ATOM 1295 O O . ALA A 1 179 ? 8.178 -1.423 8.594 1.00 97.38 179 ALA A O 1
ATOM 1296 N N . PHE A 1 180 ? 6.100 -1.391 7.731 1.00 97.94 180 PHE A N 1
ATOM 1297 C CA . PHE A 1 180 ? 6.440 -2.079 6.488 1.00 97.94 180 PHE A CA 1
ATOM 1298 C C . PHE A 1 180 ? 7.516 -1.325 5.697 1.00 97.94 180 PHE A C 1
ATOM 1300 O O . PHE A 1 180 ? 8.515 -1.935 5.315 1.00 97.94 180 PHE A O 1
ATOM 1307 N N . ASN A 1 181 ? 7.332 -0.019 5.467 1.00 96.94 181 ASN A N 1
ATOM 1308 C CA . ASN A 1 181 ? 8.271 0.788 4.690 1.00 96.94 181 ASN A CA 1
ATOM 1309 C C . ASN A 1 181 ? 9.652 0.818 5.351 1.00 96.94 181 ASN A C 1
ATOM 1311 O O . ASN A 1 181 ? 10.642 0.561 4.678 1.00 96.94 181 ASN A O 1
ATOM 1315 N N . LEU A 1 182 ? 9.732 1.080 6.660 1.00 96.19 182 LEU A N 1
ATOM 1316 C CA . LEU A 1 182 ? 11.012 1.154 7.370 1.00 96.19 182 LEU A CA 1
ATOM 1317 C C . LEU A 1 182 ? 11.762 -0.176 7.335 1.00 96.19 182 LEU A C 1
ATOM 1319 O O . LEU A 1 182 ? 12.925 -0.210 6.941 1.00 96.19 182 LEU A O 1
ATOM 1323 N N . VAL A 1 183 ? 11.095 -1.269 7.711 1.00 97.38 183 VAL A N 1
ATOM 1324 C CA . VAL A 1 183 ? 11.736 -2.586 7.747 1.00 97.38 183 VAL A CA 1
ATOM 1325 C C . VAL A 1 183 ? 12.149 -3.017 6.340 1.00 97.38 183 VAL A C 1
ATOM 1327 O O . VAL A 1 183 ? 13.298 -3.395 6.131 1.00 97.38 183 VAL A O 1
ATOM 1330 N N . SER A 1 184 ? 11.248 -2.906 5.361 1.00 96.62 184 SER A N 1
ATOM 1331 C CA . SER A 1 184 ? 11.527 -3.362 3.997 1.00 96.62 184 SER A CA 1
ATOM 1332 C C . SER A 1 184 ? 12.608 -2.526 3.321 1.00 96.62 184 SER A C 1
ATOM 1334 O O . SER A 1 184 ? 13.499 -3.101 2.712 1.00 96.62 184 SER A O 1
ATOM 1336 N N . LEU A 1 185 ? 12.579 -1.193 3.433 1.00 93.62 185 LEU A N 1
ATOM 1337 C CA . LEU A 1 185 ? 13.599 -0.341 2.810 1.00 93.62 185 LEU A CA 1
ATOM 1338 C C . LEU A 1 185 ? 14.980 -0.598 3.402 1.00 93.62 185 LEU A C 1
ATOM 1340 O O . LEU A 1 185 ? 15.933 -0.748 2.645 1.00 93.62 185 LEU A O 1
ATOM 1344 N N . VAL A 1 186 ? 15.092 -0.701 4.732 1.00 94.06 186 VAL A N 1
ATOM 1345 C CA . VAL A 1 186 ? 16.373 -1.017 5.379 1.00 94.06 186 VAL A CA 1
ATOM 1346 C C . VAL A 1 186 ? 16.889 -2.370 4.892 1.00 94.06 186 VAL A C 1
ATOM 1348 O O . VAL A 1 186 ? 18.035 -2.458 4.458 1.00 94.06 186 VAL A O 1
ATOM 1351 N N . THR A 1 187 ? 16.045 -3.407 4.884 1.00 94.56 187 THR A N 1
ATOM 1352 C CA . THR A 1 187 ? 16.451 -4.733 4.399 1.00 94.56 187 THR A CA 1
ATOM 1353 C C . THR A 1 187 ? 16.853 -4.712 2.927 1.00 94.56 187 THR A C 1
ATOM 1355 O O . THR A 1 187 ? 17.899 -5.256 2.590 1.00 94.56 187 THR A O 1
ATOM 1358 N N . LEU A 1 188 ? 16.074 -4.074 2.051 1.00 91.62 188 LEU A N 1
ATOM 1359 C CA . LEU A 1 188 ? 16.372 -4.021 0.618 1.00 91.62 188 LEU A CA 1
ATOM 1360 C C . LEU A 1 188 ? 17.655 -3.235 0.331 1.00 91.62 188 LEU A C 1
ATOM 1362 O O . LEU A 1 188 ? 18.458 -3.687 -0.480 1.00 91.62 188 LEU A O 1
ATOM 1366 N N . CYS A 1 189 ? 17.908 -2.130 1.039 1.00 88.75 189 CYS A N 1
ATOM 1367 C CA . CYS A 1 189 ? 19.184 -1.417 0.957 1.00 88.75 189 CYS A CA 1
ATOM 1368 C C . CYS A 1 189 ? 20.357 -2.310 1.393 1.00 88.75 189 CYS A C 1
ATOM 1370 O O . CYS A 1 189 ? 21.374 -2.359 0.706 1.00 88.75 189 CYS A O 1
ATOM 1372 N N . CYS A 1 190 ? 20.218 -3.057 2.495 1.00 90.12 190 CYS A N 1
ATOM 1373 C CA . CYS A 1 190 ? 21.255 -3.989 2.947 1.00 90.12 190 CYS A CA 1
ATOM 1374 C C . CYS A 1 190 ? 21.503 -5.123 1.941 1.00 90.12 190 CYS A C 1
ATOM 1376 O O . CYS A 1 190 ? 22.656 -5.449 1.667 1.00 90.12 190 CYS A O 1
ATOM 1378 N N . VAL A 1 191 ? 20.442 -5.709 1.378 1.00 88.62 191 VAL A N 1
ATOM 1379 C CA . VAL A 1 191 ? 20.545 -6.766 0.360 1.00 88.62 191 VAL A CA 1
ATOM 1380 C C . VAL A 1 191 ? 21.208 -6.231 -0.906 1.00 88.62 191 VAL A C 1
ATOM 1382 O O . VAL A 1 191 ? 22.091 -6.894 -1.440 1.00 88.62 191 VAL A O 1
ATOM 1385 N N . HIS A 1 192 ? 20.845 -5.026 -1.354 1.00 82.56 192 HIS A N 1
ATOM 1386 C CA . HIS A 1 192 ? 21.502 -4.376 -2.486 1.00 82.56 192 HIS A CA 1
ATOM 1387 C C . HIS A 1 192 ? 23.007 -4.228 -2.228 1.00 82.56 192 HIS A C 1
ATOM 1389 O O . HIS A 1 192 ? 23.803 -4.786 -2.976 1.00 82.56 192 HIS A O 1
ATOM 1395 N N . VAL A 1 193 ? 23.409 -3.579 -1.132 1.00 85.12 193 VAL A N 1
ATOM 1396 C CA . VAL A 1 193 ? 24.836 -3.406 -0.799 1.00 85.12 193 VAL A CA 1
ATOM 1397 C C . VAL A 1 193 ? 25.568 -4.752 -0.725 1.00 85.12 193 VAL A C 1
ATOM 1399 O O . VAL A 1 193 ? 26.697 -4.873 -1.195 1.00 85.12 193 VAL A O 1
ATOM 1402 N N . TRP A 1 194 ? 24.925 -5.787 -0.178 1.00 86.94 194 TRP A N 1
ATOM 1403 C CA . TRP A 1 194 ? 25.511 -7.124 -0.108 1.00 86.94 194 TRP A CA 1
ATOM 1404 C C . TRP A 1 194 ? 25.735 -7.744 -1.497 1.00 86.94 194 TRP A C 1
ATOM 1406 O O . TRP A 1 194 ? 26.815 -8.278 -1.744 1.00 86.94 194 TRP A O 1
ATOM 1416 N N . ILE A 1 195 ? 24.764 -7.650 -2.413 1.00 83.25 195 ILE A N 1
ATOM 1417 C CA . ILE A 1 195 ? 24.884 -8.166 -3.790 1.00 83.25 195 ILE A CA 1
ATOM 1418 C C . ILE A 1 195 ? 26.031 -7.470 -4.529 1.00 83.25 195 ILE A C 1
ATOM 1420 O O . ILE A 1 195 ? 26.853 -8.145 -5.153 1.00 83.25 195 ILE A O 1
ATOM 1424 N N . GLU A 1 196 ? 26.116 -6.144 -4.413 1.00 79.56 196 GLU A N 1
ATOM 1425 C CA . GLU A 1 196 ? 27.154 -5.337 -5.061 1.00 79.56 196 GLU A CA 1
ATOM 1426 C C . GLU A 1 196 ? 28.558 -5.760 -4.611 1.00 79.56 196 GLU A C 1
ATOM 1428 O O . GLU A 1 196 ? 29.448 -6.002 -5.427 1.00 79.56 196 GLU A O 1
ATOM 1433 N N . GLN A 1 197 ? 28.740 -5.933 -3.299 1.00 83.25 197 GLN A N 1
ATOM 1434 C CA . GLN A 1 197 ? 30.014 -6.352 -2.712 1.00 83.25 197 GLN A CA 1
ATOM 1435 C C . GLN A 1 197 ? 30.461 -7.748 -3.162 1.00 83.25 197 GLN A C 1
ATOM 1437 O O . GLN A 1 197 ? 31.659 -8.024 -3.188 1.00 83.25 197 GLN A O 1
ATOM 1442 N N . HIS A 1 198 ? 29.522 -8.623 -3.525 1.00 84.38 198 HIS A N 1
ATOM 1443 C CA . HIS A 1 198 ? 29.808 -9.993 -3.960 1.00 84.38 198 HIS A CA 1
ATOM 1444 C C . HIS A 1 198 ? 29.808 -10.142 -5.490 1.00 84.38 198 HIS A C 1
ATOM 1446 O O . HIS A 1 198 ? 29.743 -11.259 -6.002 1.00 84.38 198 HIS A O 1
ATOM 1452 N N . GLY A 1 199 ? 29.906 -9.028 -6.228 1.00 74.38 199 GLY A N 1
ATOM 1453 C CA . GLY A 1 199 ? 30.037 -9.020 -7.687 1.00 74.38 199 GLY A CA 1
ATOM 1454 C C . GLY A 1 199 ? 28.762 -9.415 -8.434 1.00 74.38 199 GLY A C 1
ATOM 1455 O O . GLY A 1 199 ? 28.829 -9.756 -9.615 1.00 74.38 199 GLY A O 1
ATOM 1456 N N . GLY A 1 200 ? 27.607 -9.394 -7.764 1.00 70.31 200 GLY A N 1
ATOM 1457 C CA . GLY A 1 200 ? 26.322 -9.609 -8.412 1.00 70.31 200 GLY A CA 1
ATOM 1458 C C . GLY A 1 200 ? 25.894 -8.376 -9.206 1.00 70.31 200 GLY A C 1
ATOM 1459 O O . GLY A 1 200 ? 26.072 -7.240 -8.771 1.00 70.31 200 GLY A O 1
ATOM 1460 N N . SER A 1 201 ? 25.305 -8.590 -10.379 1.00 61.72 201 SER A N 1
ATOM 1461 C CA . SER A 1 201 ? 24.603 -7.532 -11.102 1.00 61.72 201 SER A CA 1
ATOM 1462 C C . SER A 1 201 ? 23.256 -7.279 -10.436 1.00 61.72 201 SER A C 1
ATOM 1464 O O . SER A 1 201 ? 22.479 -8.213 -10.242 1.00 61.72 201 SER A O 1
ATOM 1466 N N . HIS A 1 202 ? 22.953 -6.024 -10.118 1.00 58.12 202 HIS A N 1
ATOM 1467 C CA . HIS A 1 202 ? 21.608 -5.661 -9.688 1.00 58.12 202 HIS A CA 1
ATOM 1468 C C . HIS A 1 202 ? 20.606 -5.901 -10.822 1.00 58.12 202 HIS A C 1
ATOM 1470 O O . HIS A 1 202 ? 20.943 -5.627 -11.980 1.00 58.12 202 HIS A O 1
ATOM 1476 N N . PRO A 1 203 ? 19.366 -6.326 -10.512 1.00 54.22 203 PRO A N 1
ATOM 1477 C CA . PRO A 1 203 ? 18.263 -6.153 -11.444 1.00 54.22 203 PRO A CA 1
ATOM 1478 C C . PRO A 1 203 ? 18.262 -4.684 -11.860 1.00 54.22 203 PRO A C 1
ATOM 1480 O O . PRO A 1 203 ? 18.351 -3.815 -10.987 1.00 54.22 203 PRO A O 1
ATOM 1483 N N . GLU A 1 204 ? 18.237 -4.392 -13.163 1.00 49.19 204 GLU A N 1
ATOM 1484 C CA . GLU A 1 204 ? 18.221 -3.011 -13.641 1.00 49.19 204 GLU A CA 1
ATOM 1485 C C . GLU A 1 204 ? 17.110 -2.257 -12.905 1.00 49.19 204 GLU A C 1
ATOM 1487 O O . GLU A 1 204 ? 15.923 -2.539 -13.086 1.00 49.19 204 GLU A O 1
ATOM 1492 N N . GLY A 1 205 ? 17.492 -1.339 -12.008 1.00 49.09 205 GLY A N 1
ATOM 1493 C CA . GLY A 1 205 ? 16.531 -0.567 -11.235 1.00 49.09 205 GLY A CA 1
ATOM 1494 C C . GLY A 1 205 ? 15.573 0.083 -12.218 1.00 49.09 205 GLY A C 1
ATOM 1495 O O . GLY A 1 205 ? 16.045 0.716 -13.159 1.00 49.09 205 GLY A O 1
ATOM 1496 N N . HIS A 1 206 ? 14.266 -0.143 -12.037 1.00 48.66 206 HIS A N 1
ATOM 1497 C CA . HIS A 1 206 ? 13.184 0.278 -12.928 1.00 48.66 206 HIS A CA 1
ATOM 1498 C C . HIS A 1 206 ? 13.469 1.652 -13.548 1.00 48.66 206 HIS A C 1
ATOM 1500 O O . HIS A 1 206 ? 13.093 2.644 -12.961 1.00 48.66 206 HIS A O 1
ATOM 1506 N N . GLY A 1 207 ? 14.147 1.743 -14.693 1.00 47.69 207 GLY A N 1
ATOM 1507 C CA . GLY A 1 207 ? 14.522 2.987 -15.372 1.00 47.69 207 GLY A CA 1
ATOM 1508 C C . GLY A 1 207 ? 15.273 4.046 -14.538 1.00 47.69 207 GLY A C 1
ATOM 1509 O O . GLY A 1 207 ? 14.769 4.588 -13.554 1.00 47.69 207 GLY A O 1
ATOM 1510 N N . LYS A 1 208 ? 16.418 4.509 -15.052 1.00 51.12 208 LYS A N 1
ATOM 1511 C CA . LYS A 1 208 ? 16.880 5.894 -14.846 1.00 51.12 208 LYS A CA 1
ATOM 1512 C C . LYS A 1 208 ? 15.818 6.837 -15.433 1.00 51.12 208 LYS A C 1
ATOM 1514 O O . LYS A 1 208 ? 15.929 7.270 -16.576 1.00 51.12 208 LYS A O 1
ATOM 1519 N N . GLY A 1 209 ? 14.717 7.035 -14.713 1.00 54.06 209 GLY A N 1
ATOM 1520 C CA . GLY A 1 209 ? 13.552 7.760 -15.197 1.00 54.06 209 GLY A CA 1
ATOM 1521 C C . GLY A 1 209 ? 13.884 9.237 -15.315 1.00 54.06 209 GLY A C 1
ATOM 1522 O O . GLY A 1 209 ? 13.827 9.964 -14.328 1.00 54.06 209 GLY A O 1
ATOM 1523 N N . VAL A 1 210 ? 14.249 9.686 -16.514 1.00 58.50 210 VAL A N 1
ATOM 1524 C CA . VAL A 1 210 ? 14.267 11.113 -16.837 1.00 58.50 210 VAL A CA 1
ATOM 1525 C C . VAL A 1 210 ? 12.810 11.533 -17.013 1.00 58.50 210 VAL A C 1
ATOM 1527 O O . VAL A 1 210 ? 12.223 11.346 -18.076 1.00 58.50 210 VAL A O 1
ATOM 1530 N N . PHE A 1 211 ? 12.202 12.048 -15.945 1.00 68.94 211 PHE A N 1
ATOM 1531 C CA . PHE A 1 211 ? 10.861 12.623 -16.009 1.00 68.94 211 PHE A CA 1
ATOM 1532 C C . PHE A 1 211 ? 10.942 13.966 -16.724 1.00 68.94 211 PHE A C 1
ATOM 1534 O O . PHE A 1 211 ? 11.644 14.878 -16.285 1.00 68.94 211 PHE A O 1
ATOM 1541 N N . THR A 1 212 ? 10.228 14.082 -17.837 1.00 63.75 212 THR A N 1
ATOM 1542 C CA . THR A 1 212 ? 10.068 15.342 -18.562 1.00 63.75 212 THR A CA 1
ATOM 1543 C C . THR A 1 212 ? 8.590 15.655 -18.589 1.00 63.75 212 THR A C 1
ATOM 1545 O O . THR A 1 212 ? 7.795 14.865 -19.092 1.00 63.75 212 THR A O 1
ATOM 1548 N N . TRP A 1 213 ? 8.215 16.795 -18.012 1.00 75.56 213 TRP A N 1
ATOM 1549 C CA . TRP A 1 213 ? 6.850 17.294 -18.119 1.00 75.56 213 TRP A CA 1
ATOM 1550 C C . TRP A 1 213 ? 6.486 17.426 -19.592 1.00 75.56 213 TRP A C 1
ATOM 1552 O O . TRP A 1 213 ? 7.181 18.120 -20.338 1.00 75.56 213 TRP A O 1
ATOM 1562 N N . ARG A 1 214 ? 5.418 16.742 -20.005 1.00 68.81 214 ARG A N 1
ATOM 1563 C CA . ARG A 1 214 ? 4.949 16.785 -21.387 1.00 68.81 214 ARG A CA 1
ATOM 1564 C C . ARG A 1 214 ? 3.771 17.726 -21.507 1.00 68.81 214 ARG A C 1
ATOM 1566 O O . ARG A 1 214 ? 2.831 17.682 -20.719 1.00 68.81 214 ARG A O 1
ATOM 1573 N N . SER A 1 215 ? 3.845 18.585 -22.510 1.00 68.94 215 SER A N 1
ATOM 1574 C CA . SER A 1 215 ? 2.760 19.472 -22.919 1.00 68.94 215 SER A CA 1
ATOM 1575 C C . SER A 1 215 ? 1.868 18.837 -23.990 1.00 68.94 215 SER A C 1
ATOM 1577 O O . SER A 1 215 ? 0.781 19.353 -24.246 1.00 68.94 215 SER A O 1
ATOM 1579 N N . ASP A 1 216 ? 2.283 17.715 -24.589 1.00 69.31 216 ASP A N 1
ATOM 1580 C CA . ASP A 1 216 ? 1.483 16.936 -25.523 1.00 69.31 216 ASP A CA 1
ATOM 1581 C C . ASP A 1 216 ? 0.916 15.671 -24.858 1.00 69.31 216 ASP A C 1
ATOM 1583 O O . ASP A 1 216 ? 1.615 14.765 -24.415 1.00 69.31 216 ASP A O 1
ATOM 1587 N N . PHE A 1 217 ? -0.409 15.588 -24.813 1.00 70.06 217 PHE A N 1
ATOM 1588 C CA . PHE A 1 217 ? -1.139 14.443 -24.268 1.00 70.06 217 PHE A CA 1
ATOM 1589 C C . PHE A 1 217 ? -1.321 13.319 -25.303 1.00 70.06 217 PHE A C 1
ATOM 1591 O O . PHE A 1 217 ? -2.259 12.530 -25.221 1.00 70.06 217 PHE A O 1
ATOM 1598 N N . SER A 1 218 ? -0.426 13.233 -26.289 1.00 74.88 218 SER A N 1
ATOM 1599 C CA . SER A 1 218 ? -0.464 12.249 -27.381 1.00 74.88 218 SER A CA 1
ATOM 1600 C C . SER A 1 218 ? -0.485 10.804 -26.859 1.00 74.88 218 SER A C 1
ATOM 1602 O O . SER A 1 218 ? -1.208 9.960 -27.387 1.00 74.88 218 SER A O 1
ATOM 1604 N N . MET A 1 219 ? 0.209 10.546 -25.748 1.00 72.50 219 MET A N 1
ATOM 1605 C CA . MET A 1 219 ? 0.205 9.258 -25.050 1.00 72.50 219 MET A CA 1
ATOM 1606 C C . MET A 1 219 ? -1.159 8.843 -24.486 1.00 72.50 219 MET A C 1
ATOM 1608 O O . MET A 1 219 ? -1.422 7.645 -24.392 1.00 72.50 219 MET A O 1
ATOM 1612 N N . LEU A 1 220 ? -2.061 9.781 -24.162 1.00 78.62 220 LEU A N 1
ATOM 1613 C CA . LEU A 1 220 ? -3.408 9.408 -23.708 1.00 78.62 220 LEU A CA 1
ATOM 1614 C C . LEU A 1 220 ? -4.178 8.638 -24.780 1.00 78.62 220 LEU A C 1
ATOM 1616 O O . LEU A 1 220 ? -4.948 7.748 -24.434 1.00 78.62 220 LEU A O 1
ATOM 1620 N N . ALA A 1 221 ? -3.960 8.945 -26.062 1.00 77.75 221 ALA A N 1
ATOM 1621 C CA . ALA A 1 221 ? -4.661 8.282 -27.158 1.00 77.75 221 ALA A CA 1
ATOM 1622 C C . ALA A 1 221 ? -4.268 6.800 -27.308 1.00 77.75 221 ALA A C 1
ATOM 1624 O O . ALA A 1 221 ? -5.071 6.004 -27.788 1.00 77.75 221 ALA A O 1
ATOM 1625 N N . GLY A 1 222 ? -3.052 6.424 -26.893 1.00 78.62 222 GLY A N 1
ATOM 1626 C CA . GLY A 1 222 ? -2.553 5.045 -26.941 1.00 78.62 222 GLY A CA 1
ATOM 1627 C C . GLY A 1 222 ? -2.680 4.274 -25.624 1.00 78.62 222 GLY A C 1
ATOM 1628 O O . GLY A 1 222 ? -2.436 3.068 -25.595 1.00 78.62 222 GLY A O 1
ATOM 1629 N N . MET A 1 223 ? -3.046 4.941 -24.525 1.00 85.19 223 MET A N 1
ATOM 1630 C CA . MET A 1 223 ? -3.043 4.328 -23.200 1.00 85.19 223 MET A CA 1
ATOM 1631 C C . MET A 1 223 ? -4.331 3.550 -22.922 1.00 85.19 223 MET A C 1
ATOM 1633 O O . MET A 1 223 ? -5.440 4.080 -22.973 1.00 85.19 223 MET A O 1
ATOM 1637 N N . ASN A 1 224 ? -4.180 2.299 -22.488 1.00 94.19 224 ASN A N 1
ATOM 1638 C CA . ASN A 1 224 ? -5.280 1.542 -21.904 1.00 94.19 224 ASN A CA 1
ATOM 1639 C C . ASN A 1 224 ? -5.493 1.976 -20.441 1.00 94.19 224 ASN A C 1
ATOM 1641 O O . ASN A 1 224 ? -4.949 1.387 -19.506 1.00 94.19 224 ASN A O 1
ATOM 1645 N N . LEU A 1 225 ? -6.260 3.052 -20.244 1.00 94.50 225 LEU A N 1
ATOM 1646 C CA . LEU A 1 225 ? -6.515 3.622 -18.917 1.00 94.50 225 LEU A CA 1
ATOM 1647 C C . LEU A 1 225 ? -7.218 2.639 -17.952 1.00 94.50 225 LEU A C 1
ATOM 1649 O O . LEU A 1 225 ? -6.797 2.574 -16.795 1.00 94.50 225 LEU A O 1
ATOM 1653 N N . PRO A 1 226 ? -8.222 1.833 -18.368 1.00 96.81 226 PRO A N 1
ATOM 1654 C CA . PRO A 1 226 ? -8.800 0.803 -17.500 1.00 96.81 226 PRO A CA 1
ATOM 1655 C C . PRO A 1 226 ? -7.780 -0.241 -17.028 1.00 96.81 226 PRO A C 1
ATOM 1657 O O . PRO A 1 226 ? -7.771 -0.590 -15.847 1.00 96.81 226 PRO A O 1
ATOM 1660 N N . LEU A 1 227 ? -6.894 -0.697 -17.922 1.00 96.94 227 LEU A N 1
ATOM 1661 C CA . LEU A 1 227 ? -5.794 -1.610 -17.591 1.00 96.94 227 LEU A CA 1
ATOM 1662 C C . LEU A 1 227 ? -4.867 -0.996 -16.538 1.00 96.94 227 LEU A C 1
ATOM 1664 O O . LEU A 1 227 ? -4.665 -1.605 -15.490 1.00 96.94 227 LEU A O 1
ATOM 1668 N N . ALA A 1 228 ? -4.366 0.220 -16.779 1.00 97.44 228 ALA A N 1
ATOM 1669 C CA . ALA A 1 228 ? -3.486 0.928 -15.845 1.00 97.44 228 ALA A CA 1
ATOM 1670 C C . ALA A 1 228 ? -4.159 1.155 -14.480 1.00 97.44 228 ALA A C 1
ATOM 1672 O O . ALA A 1 228 ? -3.542 0.974 -13.432 1.00 97.44 228 ALA A O 1
ATOM 1673 N N . THR A 1 229 ? -5.452 1.489 -14.486 1.00 98.44 229 THR A N 1
ATOM 1674 C CA . THR A 1 229 ? -6.248 1.706 -13.271 1.00 98.44 229 THR A CA 1
ATOM 1675 C C . THR A 1 229 ? -6.373 0.423 -12.449 1.00 98.44 229 THR A C 1
ATOM 1677 O O . THR A 1 229 ? -6.122 0.435 -11.242 1.00 98.44 229 THR A O 1
ATOM 1680 N N . LEU A 1 230 ? -6.734 -0.698 -13.080 1.00 98.62 230 LEU A N 1
ATOM 1681 C CA . LEU A 1 230 ? -6.898 -1.976 -12.383 1.00 98.62 230 LEU A CA 1
ATOM 1682 C C . LEU A 1 230 ? -5.555 -2.557 -11.935 1.00 98.62 230 LEU A C 1
ATOM 1684 O O . LEU A 1 230 ? -5.459 -3.041 -10.809 1.00 98.62 230 LEU A O 1
ATOM 1688 N N . ASN A 1 231 ? -4.505 -2.437 -12.748 1.00 98.50 231 ASN A N 1
ATOM 1689 C CA . ASN A 1 231 ? -3.157 -2.812 -12.330 1.00 98.50 231 ASN A CA 1
ATOM 1690 C C . ASN A 1 231 ? -2.656 -1.932 -11.180 1.00 98.50 231 ASN A C 1
ATOM 1692 O O . ASN A 1 231 ? -2.051 -2.453 -10.252 1.00 98.50 231 ASN A O 1
ATOM 1696 N N . GLY A 1 232 ? -2.976 -0.635 -11.152 1.00 98.44 232 GLY A N 1
ATOM 1697 C CA . GLY A 1 232 ? -2.653 0.216 -10.006 1.00 98.44 232 GLY A CA 1
ATOM 1698 C C . GLY A 1 232 ? -3.317 -0.256 -8.709 1.00 98.44 232 GLY A C 1
ATOM 1699 O O . GLY A 1 232 ? -2.682 -0.243 -7.660 1.00 98.44 232 GLY A O 1
ATOM 1700 N N . VAL A 1 233 ? -4.548 -0.773 -8.761 1.00 98.75 233 VAL A N 1
ATOM 1701 C CA . VAL A 1 233 ? -5.170 -1.421 -7.591 1.00 98.75 233 VAL A CA 1
ATOM 1702 C C . VAL A 1 233 ? -4.496 -2.763 -7.266 1.00 98.75 233 VAL A C 1
ATOM 1704 O O . VAL A 1 233 ? -4.250 -3.053 -6.098 1.00 98.75 233 VAL A O 1
ATOM 1707 N N . ALA A 1 234 ? -4.134 -3.566 -8.271 1.00 98.62 234 ALA A N 1
ATOM 1708 C CA . ALA A 1 234 ? -3.424 -4.834 -8.067 1.00 98.62 234 ALA A CA 1
ATOM 1709 C C . ALA A 1 234 ? -2.069 -4.652 -7.352 1.00 98.62 234 ALA A C 1
ATOM 1711 O O . ALA A 1 234 ? -1.720 -5.409 -6.442 1.00 98.62 234 ALA A O 1
ATOM 1712 N N . GLN A 1 235 ? -1.353 -3.581 -7.694 1.00 98.19 235 GLN A N 1
ATOM 1713 C CA . GLN A 1 235 ? -0.043 -3.241 -7.146 1.00 98.19 235 GLN A CA 1
ATOM 1714 C C . GLN A 1 235 ? -0.054 -2.888 -5.649 1.00 98.19 235 GLN A C 1
ATOM 1716 O O . GLN A 1 235 ? 1.011 -2.824 -5.038 1.00 98.19 235 GLN A O 1
ATOM 1721 N N . MET A 1 236 ? -1.225 -2.746 -5.009 1.00 97.81 236 MET A N 1
ATOM 1722 C CA . MET A 1 236 ? -1.321 -2.697 -3.539 1.00 97.81 236 MET A CA 1
ATOM 1723 C C . MET A 1 236 ? -0.678 -3.917 -2.864 1.00 97.81 236 MET A C 1
ATOM 1725 O O . MET A 1 236 ? -0.161 -3.803 -1.755 1.00 97.81 236 MET A O 1
ATOM 1729 N N . PHE A 1 237 ? -0.682 -5.064 -3.549 1.00 98.25 237 PHE A N 1
ATOM 1730 C CA . PHE A 1 237 ? -0.065 -6.310 -3.098 1.00 98.25 237 PHE A CA 1
ATOM 1731 C C . PHE A 1 237 ? 1.174 -6.698 -3.918 1.00 98.25 237 PHE A C 1
ATOM 1733 O O . PHE A 1 237 ? 1.561 -7.865 -3.915 1.00 98.25 237 PHE A O 1
ATOM 1740 N N . PHE A 1 238 ? 1.812 -5.737 -4.602 1.00 97.38 238 PHE A N 1
ATOM 1741 C CA . PHE A 1 238 ? 3.004 -5.966 -5.435 1.00 97.38 238 PHE A CA 1
ATOM 1742 C C . PHE A 1 238 ? 2.785 -6.973 -6.574 1.00 97.38 238 PHE A C 1
ATOM 1744 O O . PHE A 1 238 ? 3.706 -7.687 -6.969 1.00 97.38 238 PHE A O 1
ATOM 1751 N N . VAL A 1 239 ? 1.559 -7.050 -7.093 1.00 97.19 239 VAL A N 1
ATOM 1752 C CA . VAL A 1 239 ? 1.226 -7.929 -8.211 1.00 97.19 239 VAL A CA 1
ATOM 1753 C C . VAL A 1 239 ? 0.642 -7.157 -9.382 1.00 97.19 239 VAL A C 1
ATOM 1755 O O . VAL A 1 239 ? -0.087 -6.181 -9.209 1.00 97.19 239 VAL A O 1
ATOM 1758 N N . THR A 1 240 ? 0.914 -7.641 -10.590 1.00 96.19 240 THR A N 1
ATOM 1759 C CA . THR A 1 240 ? 0.352 -7.092 -11.831 1.00 96.19 240 THR A CA 1
ATOM 1760 C C . THR A 1 240 ? -0.592 -8.111 -12.458 1.00 96.19 240 THR A C 1
ATOM 1762 O O . THR A 1 240 ? -0.185 -9.230 -12.765 1.00 96.19 240 THR A O 1
ATOM 1765 N N . SER A 1 241 ? -1.869 -7.748 -12.596 1.00 96.94 241 SER A N 1
ATOM 1766 C CA . SER A 1 241 ? -2.909 -8.505 -13.303 1.00 96.94 241 SER A CA 1
ATOM 1767 C C . SER A 1 241 ? -4.237 -7.759 -13.178 1.00 96.94 241 SER A C 1
ATOM 1769 O O . SER A 1 241 ? -4.671 -7.416 -12.074 1.00 96.94 241 SER A O 1
ATOM 1771 N N . VAL A 1 242 ? -4.935 -7.569 -14.300 1.00 97.50 242 VAL A N 1
ATOM 1772 C CA . VAL A 1 242 ? -6.270 -6.947 -14.317 1.00 97.50 242 VAL A CA 1
ATOM 1773 C C . VAL A 1 242 ? -7.248 -7.729 -13.446 1.00 97.50 242 VAL A C 1
ATOM 1775 O O . VAL A 1 242 ? -8.033 -7.135 -12.712 1.00 97.50 242 VAL A O 1
ATOM 1778 N N . TYR A 1 243 ? -7.172 -9.062 -13.482 1.00 98.25 243 TYR A N 1
ATOM 1779 C CA . TYR A 1 243 ? -8.028 -9.931 -12.677 1.00 98.25 243 TYR A CA 1
ATOM 1780 C C . TYR A 1 243 ? -7.766 -9.741 -11.184 1.00 98.25 243 TYR A C 1
ATOM 1782 O O . TYR A 1 243 ? -8.712 -9.667 -10.402 1.00 98.25 243 TYR A O 1
ATOM 1790 N N . SER A 1 244 ? -6.500 -9.586 -10.792 1.00 98.44 244 SER A N 1
ATOM 1791 C CA . SER A 1 244 ? -6.130 -9.267 -9.412 1.00 98.44 244 SER A CA 1
ATOM 1792 C C . SER A 1 244 ? -6.687 -7.908 -8.992 1.00 98.44 244 SER A C 1
ATOM 1794 O O . SER A 1 244 ? -7.292 -7.803 -7.929 1.00 98.44 244 SER A O 1
ATOM 1796 N N . GLY A 1 245 ? -6.578 -6.892 -9.853 1.00 98.62 245 GLY A N 1
ATOM 1797 C CA . GLY A 1 245 ? -7.161 -5.569 -9.622 1.00 98.62 245 GLY A CA 1
ATOM 1798 C C . GLY A 1 245 ? -8.679 -5.605 -9.428 1.00 98.62 245 GLY A C 1
ATOM 1799 O O . GLY A 1 245 ? -9.203 -4.974 -8.508 1.00 98.62 245 GLY A O 1
ATOM 1800 N N . VAL A 1 246 ? -9.389 -6.394 -10.242 1.00 98.75 246 VAL A N 1
ATOM 1801 C CA . VAL A 1 246 ? -10.839 -6.612 -10.102 1.00 98.75 246 VAL A CA 1
ATOM 1802 C C . VAL A 1 246 ? -11.160 -7.290 -8.773 1.00 98.75 246 VAL A C 1
ATOM 1804 O O . VAL A 1 246 ? -12.019 -6.805 -8.045 1.00 98.75 246 VAL A O 1
ATOM 1807 N N . LEU A 1 247 ? -10.461 -8.371 -8.418 1.00 98.75 247 LEU A N 1
ATOM 1808 C CA . LEU A 1 247 ? -10.701 -9.098 -7.168 1.00 98.75 247 LEU A CA 1
ATOM 1809 C C . LEU A 1 247 ? -10.409 -8.246 -5.927 1.00 98.75 247 LEU A C 1
ATOM 1811 O O . LEU A 1 247 ? -11.186 -8.281 -4.974 1.00 98.75 247 LEU A O 1
ATOM 1815 N N . ILE A 1 248 ? -9.345 -7.439 -5.947 1.00 98.75 248 ILE A N 1
ATOM 1816 C CA . ILE A 1 248 ? -9.039 -6.496 -4.863 1.00 98.75 248 ILE A CA 1
ATOM 1817 C C . ILE A 1 248 ? -10.116 -5.413 -4.780 1.00 98.75 248 ILE A C 1
ATOM 1819 O O . ILE A 1 248 ? -10.627 -5.124 -3.700 1.00 98.75 248 ILE A O 1
ATOM 1823 N N . THR A 1 249 ? -10.547 -4.865 -5.916 1.00 98.75 249 THR A N 1
ATOM 1824 C CA . THR A 1 249 ? -11.652 -3.896 -5.944 1.00 98.75 249 THR A CA 1
ATOM 1825 C C . THR A 1 249 ? -12.934 -4.500 -5.368 1.00 98.75 249 THR A C 1
ATOM 1827 O O . THR A 1 249 ? -13.588 -3.864 -4.545 1.00 98.75 249 THR A O 1
ATOM 1830 N N . LEU A 1 250 ? -13.275 -5.738 -5.743 1.00 98.62 250 LEU A N 1
ATOM 1831 C CA . LEU A 1 250 ? -14.432 -6.459 -5.208 1.00 98.62 250 LEU A CA 1
ATOM 1832 C C . LEU A 1 250 ? -14.297 -6.712 -3.703 1.00 98.62 250 LEU A C 1
ATOM 1834 O O . LEU A 1 250 ? -15.251 -6.487 -2.965 1.00 98.62 250 LEU A O 1
ATOM 1838 N N . GLY A 1 251 ? -13.119 -7.112 -3.222 1.00 98.31 251 GLY A N 1
ATOM 1839 C CA . GLY A 1 251 ? -12.885 -7.303 -1.792 1.00 98.31 251 GLY A CA 1
ATOM 1840 C C . GLY A 1 251 ? -13.038 -6.008 -0.989 1.00 98.31 251 GLY A C 1
ATOM 1841 O O . GLY A 1 251 ? -13.632 -6.035 0.088 1.00 98.31 251 GLY A O 1
ATOM 1842 N N . ILE A 1 252 ? -12.598 -4.862 -1.518 1.00 98.50 252 ILE A N 1
ATOM 1843 C CA . ILE A 1 252 ? -12.861 -3.549 -0.901 1.00 98.50 252 ILE A CA 1
ATOM 1844 C C . ILE A 1 252 ? -14.358 -3.214 -0.975 1.00 98.50 252 ILE A C 1
ATOM 1846 O O . ILE A 1 252 ? -14.934 -2.736 0.002 1.00 98.50 252 ILE A O 1
ATOM 1850 N N . TYR A 1 253 ? -15.005 -3.499 -2.109 1.00 98.19 253 TYR A N 1
ATOM 1851 C CA . TYR A 1 253 ? -16.423 -3.221 -2.346 1.00 98.19 253 TYR A CA 1
ATOM 1852 C C . TYR A 1 253 ? -17.330 -3.924 -1.332 1.00 98.19 253 TYR A C 1
ATOM 1854 O O . TYR A 1 253 ? -18.294 -3.316 -0.872 1.00 98.19 253 TYR A O 1
ATOM 1862 N N . LEU A 1 254 ? -16.997 -5.158 -0.931 1.00 96.81 254 LEU A N 1
ATOM 1863 C CA . LEU A 1 254 ? -17.737 -5.896 0.103 1.00 96.81 254 LEU A CA 1
ATOM 1864 C C . LEU A 1 254 ? -17.789 -5.165 1.452 1.00 96.81 254 LEU A C 1
ATOM 1866 O O . LEU A 1 254 ? -18.744 -5.347 2.200 1.00 96.81 254 LEU A O 1
ATOM 1870 N N . ALA A 1 255 ? -16.777 -4.357 1.771 1.00 92.75 255 ALA A N 1
ATOM 1871 C CA . ALA A 1 255 ? -16.744 -3.569 3.000 1.00 92.75 255 ALA A CA 1
ATOM 1872 C C . ALA A 1 255 ? -17.292 -2.148 2.796 1.00 92.75 255 ALA A C 1
ATOM 1874 O O . ALA A 1 255 ? -18.002 -1.621 3.650 1.00 92.75 255 ALA A O 1
ATOM 1875 N N . SER A 1 256 ? -16.951 -1.509 1.675 1.00 94.81 256 SER A N 1
ATOM 1876 C CA . SER A 1 256 ? -17.395 -0.155 1.344 1.00 94.81 256 SER A CA 1
ATOM 1877 C C . SER A 1 256 ? -17.376 0.068 -0.175 1.00 94.81 256 SER A C 1
ATOM 1879 O O . SER A 1 256 ? -16.314 0.327 -0.757 1.00 94.81 256 SER A O 1
ATOM 1881 N N . PRO A 1 257 ? -18.552 0.047 -0.836 1.00 96.56 257 PRO A N 1
ATOM 1882 C CA . PRO A 1 257 ? -18.675 0.328 -2.266 1.00 96.56 257 PRO A CA 1
ATOM 1883 C C . PRO A 1 257 ? -18.078 1.677 -2.674 1.00 96.56 257 PRO A C 1
ATOM 1885 O O . PRO A 1 257 ? -17.378 1.780 -3.681 1.00 96.56 257 PRO A O 1
ATOM 1888 N N . PHE A 1 258 ? -18.313 2.715 -1.867 1.00 97.06 258 PHE A N 1
ATOM 1889 C CA . PHE A 1 258 ? -17.787 4.053 -2.130 1.00 97.06 258 PHE A CA 1
ATOM 1890 C C . PHE A 1 258 ? -16.256 4.084 -2.068 1.00 97.06 258 PHE A C 1
ATOM 1892 O O . PHE A 1 258 ? -15.615 4.706 -2.911 1.00 97.06 258 PHE A O 1
ATOM 1899 N N . SER A 1 259 ? -15.659 3.370 -1.114 1.00 97.44 259 SER A N 1
ATOM 1900 C CA . SER A 1 259 ? -14.205 3.287 -0.969 1.00 97.44 259 SER A CA 1
ATOM 1901 C C . SER A 1 259 ? -13.539 2.506 -2.102 1.00 97.44 259 SER A C 1
ATOM 1903 O O . SER A 1 259 ? -12.452 2.882 -2.538 1.00 97.44 259 SER A O 1
ATOM 1905 N N . ALA A 1 260 ? -14.200 1.473 -2.635 1.00 98.50 260 ALA A N 1
ATOM 1906 C CA . ALA A 1 260 ? -13.733 0.772 -3.831 1.00 98.50 260 ALA A CA 1
ATOM 1907 C C . ALA A 1 260 ? -13.695 1.707 -5.052 1.00 98.50 260 ALA A C 1
ATOM 1909 O O . ALA A 1 260 ? -12.688 1.770 -5.757 1.00 98.50 260 ALA A O 1
ATOM 1910 N N . LEU A 1 261 ? -14.753 2.502 -5.256 1.00 98.38 261 LEU A N 1
ATOM 1911 C CA . LEU A 1 261 ? -14.795 3.512 -6.320 1.00 98.38 261 LEU A CA 1
ATOM 1912 C C . LEU A 1 261 ? -13.757 4.621 -6.109 1.00 98.38 261 LEU A C 1
ATOM 1914 O O . LEU A 1 261 ? -13.107 5.039 -7.065 1.00 98.38 261 LEU A O 1
ATOM 1918 N N . ALA A 1 262 ? -13.563 5.075 -4.868 1.00 98.50 262 ALA A N 1
ATOM 1919 C CA . ALA A 1 262 ? -12.528 6.050 -4.534 1.00 98.50 262 ALA A CA 1
ATOM 1920 C C . ALA A 1 262 ? -11.127 5.510 -4.853 1.00 98.50 262 ALA A C 1
ATOM 1922 O O . ALA A 1 262 ? -10.314 6.230 -5.426 1.00 98.50 262 ALA A O 1
ATOM 1923 N N . SER A 1 263 ? -10.856 4.240 -4.544 1.00 98.62 263 SER A N 1
ATOM 1924 C CA . SER A 1 263 ? -9.581 3.591 -4.857 1.00 98.62 263 SER A CA 1
ATOM 1925 C C . SER A 1 263 ? -9.315 3.516 -6.365 1.00 98.62 263 SER A C 1
ATOM 1927 O O . SER A 1 263 ? -8.230 3.892 -6.815 1.00 98.62 263 SER A O 1
ATOM 1929 N N . LEU A 1 264 ? -10.322 3.129 -7.158 1.00 98.81 264 LEU A N 1
ATOM 1930 C CA . LEU A 1 264 ? -10.243 3.162 -8.623 1.00 98.81 264 LEU A CA 1
ATOM 1931 C C . LEU A 1 264 ? -10.003 4.583 -9.149 1.00 98.81 264 LEU A C 1
ATOM 1933 O O . LEU A 1 264 ? -9.150 4.778 -10.013 1.00 98.81 264 LEU A O 1
ATOM 1937 N N . LEU A 1 265 ? -10.710 5.583 -8.611 1.00 98.69 265 LEU A N 1
ATOM 1938 C CA . LEU A 1 265 ? -10.510 6.985 -8.980 1.00 98.69 265 LEU A CA 1
ATOM 1939 C C . LEU A 1 265 ? -9.078 7.440 -8.676 1.00 98.69 265 LEU A C 1
ATOM 1941 O O . LEU A 1 265 ? -8.438 8.035 -9.538 1.00 98.69 265 LEU A O 1
ATOM 1945 N N . GLY A 1 266 ? -8.554 7.126 -7.489 1.00 98.81 266 GLY A N 1
ATOM 1946 C CA . GLY A 1 266 ? -7.177 7.441 -7.115 1.00 98.81 266 GLY A CA 1
ATOM 1947 C C . GLY A 1 266 ? -6.157 6.785 -8.043 1.00 98.81 266 GLY A C 1
ATOM 1948 O O . GLY A 1 266 ? -5.256 7.465 -8.528 1.00 98.81 266 GLY A O 1
ATOM 1949 N N . SER A 1 267 ? -6.341 5.500 -8.362 1.00 98.75 267 SER A N 1
ATOM 1950 C CA . SER A 1 267 ? -5.492 4.776 -9.317 1.00 98.75 267 SER A CA 1
ATOM 1951 C C . SER A 1 267 ? -5.490 5.435 -10.702 1.00 98.75 267 SER A C 1
ATOM 1953 O O . SER A 1 267 ? -4.432 5.668 -11.288 1.00 98.75 267 SER A O 1
ATOM 1955 N N . CYS A 1 268 ? -6.672 5.824 -11.189 1.00 98.25 268 CYS A N 1
ATOM 1956 C CA . CYS A 1 268 ? -6.849 6.503 -12.471 1.00 98.25 268 CYS A CA 1
ATOM 1957 C C . CYS A 1 268 ? -6.155 7.876 -12.489 1.00 98.25 268 CYS A C 1
ATOM 1959 O O . CYS A 1 268 ? -5.403 8.173 -13.415 1.00 98.25 268 CYS A O 1
ATOM 1961 N N . VAL A 1 269 ? -6.328 8.685 -11.435 1.00 98.12 269 VAL A N 1
ATOM 1962 C CA . VAL A 1 269 ? -5.631 9.976 -11.272 1.00 98.12 269 VAL A CA 1
ATOM 1963 C C . VAL A 1 269 ? -4.112 9.787 -11.302 1.00 98.12 269 VAL A C 1
ATOM 1965 O O . VAL A 1 269 ? -3.419 10.535 -11.991 1.00 98.12 269 VAL A O 1
ATOM 1968 N N . GLY A 1 270 ? -3.595 8.764 -10.617 1.00 97.69 270 GLY A N 1
ATOM 1969 C CA . GLY A 1 270 ? -2.172 8.432 -10.643 1.00 97.69 270 GLY A CA 1
ATOM 1970 C C . GLY A 1 270 ? -1.672 8.048 -12.039 1.00 97.69 270 GLY A C 1
ATOM 1971 O O . GLY A 1 270 ? -0.655 8.570 -12.494 1.00 97.69 270 GLY A O 1
ATOM 1972 N N . ALA A 1 271 ? -2.410 7.209 -12.772 1.00 96.19 271 ALA A N 1
ATOM 1973 C CA . ALA A 1 271 ? -2.068 6.850 -14.151 1.00 96.19 271 ALA A CA 1
ATOM 1974 C C . ALA A 1 271 ? -2.022 8.079 -15.081 1.00 96.19 271 ALA A C 1
ATOM 1976 O O . ALA A 1 271 ? -1.072 8.242 -15.848 1.00 96.19 271 ALA A O 1
ATOM 1977 N N . LEU A 1 272 ? -2.998 8.986 -14.964 1.00 94.75 272 LEU A N 1
ATOM 1978 C CA . LEU A 1 272 ? -3.036 10.242 -15.724 1.00 94.75 272 LEU A CA 1
ATOM 1979 C C . LEU A 1 272 ? -1.862 11.167 -15.379 1.00 94.75 272 LEU A C 1
ATOM 1981 O O . LEU A 1 272 ? -1.278 11.785 -16.270 1.00 94.75 272 LEU A O 1
ATOM 1985 N N . TRP A 1 273 ? -1.477 11.232 -14.104 1.00 92.88 273 TRP A N 1
ATOM 1986 C CA . TRP A 1 273 ? -0.280 11.954 -13.679 1.00 92.88 273 TRP A CA 1
ATOM 1987 C C . TRP A 1 273 ? 0.989 11.356 -14.290 1.00 92.88 273 TRP A C 1
ATOM 1989 O O . TRP A 1 273 ? 1.848 12.103 -14.754 1.00 92.88 273 TRP A O 1
ATOM 1999 N N . GLY A 1 274 ? 1.075 10.022 -14.350 1.00 91.56 274 GLY A N 1
ATOM 2000 C CA . GLY A 1 274 ? 2.151 9.301 -15.030 1.00 91.56 274 GLY A CA 1
ATOM 2001 C C . GLY A 1 274 ? 2.300 9.705 -16.495 1.00 91.56 274 GLY A C 1
ATOM 2002 O O . GLY A 1 274 ? 3.414 9.963 -16.946 1.00 91.56 274 GLY A O 1
ATOM 2003 N N . VAL A 1 275 ? 1.186 9.856 -17.218 1.00 90.56 275 VAL A N 1
ATOM 2004 C CA . VAL A 1 275 ? 1.205 10.386 -18.591 1.00 90.56 275 VAL A CA 1
ATOM 2005 C C . VAL A 1 275 ? 1.725 11.825 -18.619 1.00 90.56 275 VAL A C 1
ATOM 2007 O O . VAL A 1 275 ? 2.617 12.143 -19.404 1.00 90.56 275 VAL A O 1
ATOM 2010 N N . GLY A 1 276 ? 1.208 12.692 -17.743 1.00 89.62 276 GLY A N 1
ATOM 2011 C CA . GLY A 1 276 ? 1.585 14.110 -17.700 1.00 89.62 276 GLY A CA 1
ATOM 2012 C C . GLY A 1 276 ? 3.066 14.357 -17.381 1.00 89.62 276 GLY A C 1
ATOM 2013 O O . GLY A 1 276 ? 3.676 15.274 -17.935 1.00 89.62 276 GLY A O 1
ATOM 2014 N N . CYS A 1 277 ? 3.676 13.528 -16.529 1.00 88.00 277 CYS A N 1
ATOM 2015 C CA . CYS A 1 277 ? 5.095 13.641 -16.176 1.00 88.00 277 CYS A CA 1
ATOM 2016 C C . CYS A 1 277 ? 6.043 12.869 -17.114 1.00 88.00 277 CYS A C 1
ATOM 2018 O O . CYS A 1 277 ? 7.244 12.781 -16.834 1.00 88.00 277 CYS A O 1
ATOM 2020 N N . GLY A 1 278 ? 5.521 12.311 -18.214 1.00 85.94 278 GLY A N 1
ATOM 2021 C CA . GLY A 1 278 ? 6.314 11.585 -19.205 1.00 85.94 278 GLY A CA 1
ATOM 2022 C C . GLY A 1 278 ? 6.828 10.232 -18.709 1.00 85.94 278 GLY A C 1
ATOM 2023 O O . GLY A 1 278 ? 7.921 9.816 -19.098 1.00 85.94 278 GLY A O 1
ATOM 2024 N N . GLY A 1 279 ? 6.072 9.562 -17.834 1.00 87.75 279 GLY A N 1
ATOM 2025 C CA . GLY A 1 279 ? 6.357 8.203 -17.380 1.00 87.75 279 GLY A CA 1
ATOM 2026 C C . GLY A 1 279 ? 6.433 7.203 -18.538 1.00 87.75 279 GLY A C 1
ATOM 2027 O O . GLY A 1 279 ? 5.879 7.421 -19.615 1.00 87.75 279 GLY A O 1
ATOM 2028 N N . ARG A 1 280 ? 7.140 6.087 -18.330 1.00 87.75 280 ARG A N 1
ATOM 2029 C CA . ARG A 1 280 ? 7.223 5.020 -19.339 1.00 87.75 280 ARG A CA 1
ATOM 2030 C C . ARG A 1 280 ? 5.872 4.314 -19.457 1.00 87.75 280 ARG A C 1
ATOM 2032 O O . ARG A 1 280 ? 5.307 3.939 -18.434 1.00 87.75 280 ARG A O 1
ATOM 2039 N N . ASP A 1 281 ? 5.416 4.053 -20.680 1.00 88.19 281 ASP A N 1
ATOM 2040 C CA . ASP A 1 281 ? 4.119 3.403 -20.931 1.00 88.19 281 ASP A CA 1
ATOM 2041 C C . ASP A 1 281 ? 3.960 2.081 -20.181 1.00 88.19 281 ASP A C 1
ATOM 2043 O O . ASP A 1 281 ? 2.908 1.834 -19.593 1.00 88.19 281 ASP A O 1
ATOM 2047 N N . SER A 1 282 ? 5.014 1.261 -20.146 1.00 89.62 282 SER A N 1
ATOM 2048 C CA . SER A 1 282 ? 5.006 0.006 -19.395 1.00 89.62 282 SER A CA 1
ATOM 2049 C C . SER A 1 282 ? 4.818 0.242 -17.897 1.00 89.62 282 SER A C 1
ATOM 2051 O O . SER A 1 282 ? 3.949 -0.371 -17.301 1.00 89.62 282 SER A O 1
ATOM 2053 N N . GLU A 1 283 ? 5.529 1.199 -17.292 1.00 91.12 283 GLU A N 1
ATOM 2054 C CA . GLU A 1 283 ? 5.393 1.511 -15.859 1.00 91.12 283 GLU A CA 1
ATOM 2055 C C . GLU A 1 283 ? 4.001 2.048 -15.496 1.00 91.12 283 GLU A C 1
ATOM 2057 O O . GLU A 1 283 ? 3.485 1.774 -14.408 1.00 91.12 283 GLU A O 1
ATOM 2062 N N . ILE A 1 284 ? 3.392 2.829 -16.394 1.00 93.88 284 ILE A N 1
ATOM 2063 C CA . ILE A 1 284 ? 2.034 3.348 -16.207 1.00 93.88 284 ILE A CA 1
ATOM 2064 C C . ILE A 1 284 ? 1.026 2.199 -16.295 1.00 93.88 284 ILE A C 1
ATOM 2066 O O . ILE A 1 284 ? 0.183 2.060 -15.407 1.00 93.88 284 ILE A O 1
ATOM 2070 N N . GLN A 1 285 ? 1.128 1.352 -17.324 1.00 94.94 285 GLN A N 1
ATOM 2071 C CA . GLN A 1 285 ? 0.234 0.207 -17.512 1.00 94.94 285 GLN A CA 1
ATOM 2072 C C . GLN A 1 285 ? 0.417 -0.873 -16.440 1.00 94.94 285 GLN A C 1
ATOM 2074 O O . GLN A 1 285 ? -0.573 -1.481 -16.039 1.00 94.94 285 GLN A O 1
ATOM 2079 N N . ASP A 1 286 ? 1.629 -1.055 -15.914 1.00 94.88 286 ASP A N 1
ATOM 2080 C CA . ASP A 1 286 ? 1.926 -1.943 -14.784 1.00 94.88 286 ASP A CA 1
ATOM 2081 C C . ASP A 1 286 ? 1.388 -1.395 -13.452 1.00 94.88 286 ASP A C 1
ATOM 2083 O O . ASP A 1 286 ? 1.389 -2.103 -12.445 1.00 94.88 286 ASP A O 1
ATOM 2087 N N . GLY A 1 287 ? 0.882 -0.155 -13.435 1.00 96.25 287 GLY A N 1
ATOM 2088 C CA . GLY A 1 287 ? 0.184 0.438 -12.298 1.00 96.25 287 GLY A CA 1
ATOM 2089 C C . GLY A 1 287 ? 1.084 1.146 -11.284 1.00 96.25 287 GLY A C 1
ATOM 2090 O O . GLY A 1 287 ? 0.603 1.531 -10.214 1.00 96.25 287 GLY A O 1
ATOM 2091 N N . PHE A 1 288 ? 2.370 1.367 -11.584 1.00 94.31 288 PHE A N 1
ATOM 2092 C CA . PHE A 1 288 ? 3.316 1.945 -10.618 1.00 94.31 288 PHE A CA 1
ATOM 2093 C C . PHE A 1 288 ? 2.994 3.386 -10.214 1.00 94.31 288 PHE A C 1
ATOM 2095 O O . PHE A 1 288 ? 3.288 3.789 -9.090 1.00 94.31 288 PHE A O 1
ATOM 2102 N N . PHE A 1 289 ? 2.340 4.147 -11.089 1.00 95.88 289 PHE A N 1
ATOM 2103 C CA . PHE A 1 289 ? 1.859 5.491 -10.763 1.00 95.88 289 PHE A CA 1
ATOM 2104 C C . PHE A 1 289 ? 0.510 5.476 -10.027 1.00 95.88 289 PHE A C 1
ATOM 2106 O O . PHE A 1 289 ? 0.152 6.460 -9.390 1.00 95.88 289 PHE A O 1
ATOM 2113 N N . GLY A 1 290 ? -0.239 4.369 -10.089 1.00 97.19 290 GLY A N 1
ATOM 2114 C CA . GLY A 1 290 ? -1.607 4.280 -9.576 1.00 97.19 290 GLY A CA 1
ATOM 2115 C C . GLY A 1 290 ? -1.718 3.789 -8.132 1.00 97.19 290 GLY A C 1
ATOM 2116 O O . GLY A 1 290 ? -2.575 4.263 -7.397 1.00 97.19 290 GLY A O 1
ATOM 2117 N N . TYR A 1 291 ? -0.865 2.869 -7.675 1.00 97.75 291 TYR A N 1
ATOM 2118 C CA . TYR A 1 291 ? -1.132 2.150 -6.415 1.00 97.75 291 TYR A CA 1
ATOM 2119 C C . TYR A 1 291 ? -1.053 3.001 -5.146 1.00 97.75 291 TYR A C 1
ATOM 2121 O O . TYR A 1 291 ? -1.932 2.920 -4.289 1.00 97.75 291 TYR A O 1
ATOM 2129 N N . ASN A 1 292 ? -0.044 3.868 -5.023 1.00 98.19 292 ASN A N 1
ATOM 2130 C CA . ASN A 1 292 ? 0.043 4.799 -3.895 1.00 98.19 292 ASN A CA 1
ATOM 2131 C C . ASN A 1 292 ? -1.142 5.776 -3.896 1.00 98.19 292 ASN A C 1
ATOM 2133 O O . ASN A 1 292 ? -1.698 6.076 -2.839 1.00 98.19 292 ASN A O 1
ATOM 2137 N N . ALA A 1 293 ? -1.555 6.224 -5.086 1.00 98.62 293 ALA A N 1
ATOM 2138 C CA . ALA A 1 293 ? -2.707 7.091 -5.289 1.00 98.62 293 ALA A CA 1
ATOM 2139 C C . ALA A 1 293 ? -4.034 6.383 -4.940 1.00 98.62 293 ALA A C 1
ATOM 2141 O O . ALA A 1 293 ? -4.919 6.973 -4.321 1.00 98.62 293 ALA A O 1
ATOM 2142 N N . ALA A 1 294 ? -4.148 5.094 -5.257 1.00 98.75 294 ALA A N 1
ATOM 2143 C CA . ALA A 1 294 ? -5.287 4.247 -4.926 1.00 98.75 294 ALA A CA 1
ATOM 2144 C C . ALA A 1 294 ? -5.398 3.981 -3.415 1.00 98.75 294 ALA A C 1
ATOM 2146 O O . ALA A 1 294 ? -6.502 4.015 -2.867 1.00 98.75 294 ALA A O 1
ATOM 2147 N N . LEU A 1 295 ? -4.270 3.747 -2.732 1.00 98.38 295 LEU A N 1
ATOM 2148 C CA . LEU A 1 295 ? -4.228 3.531 -1.281 1.00 98.38 295 LEU A CA 1
ATOM 2149 C C . LEU A 1 295 ? -4.579 4.801 -0.503 1.00 98.38 295 LEU A C 1
ATOM 2151 O O . LEU A 1 295 ? -5.338 4.729 0.463 1.00 98.38 295 LEU A O 1
ATOM 2155 N N . ILE A 1 296 ? -4.066 5.968 -0.915 1.00 98.38 296 ILE A N 1
ATOM 2156 C CA . ILE A 1 296 ? -4.395 7.220 -0.219 1.00 98.38 296 ILE A CA 1
ATOM 2157 C C . ILE A 1 296 ? -5.851 7.601 -0.469 1.00 98.38 296 ILE A C 1
ATOM 2159 O O . ILE A 1 296 ? -6.535 8.023 0.456 1.00 98.38 296 ILE A O 1
ATOM 2163 N N . ALA A 1 297 ? -6.366 7.383 -1.681 1.00 98.62 297 ALA A N 1
ATOM 2164 C CA . ALA A 1 297 ? -7.776 7.589 -1.982 1.00 98.62 297 ALA A CA 1
ATOM 2165 C C . ALA A 1 297 ? -8.682 6.702 -1.117 1.00 98.62 297 ALA A C 1
ATOM 2167 O O . ALA A 1 297 ? -9.663 7.178 -0.542 1.00 98.62 297 ALA A O 1
ATOM 2168 N N . LEU A 1 298 ? -8.313 5.428 -0.971 1.00 98.19 298 LEU A N 1
ATOM 2169 C CA . LEU A 1 298 ? -8.987 4.488 -0.086 1.00 98.19 298 LEU A CA 1
ATOM 2170 C C . LEU A 1 298 ? -8.965 4.982 1.370 1.00 98.19 298 LEU A C 1
ATOM 2172 O O . LEU A 1 298 ? -10.025 5.104 1.987 1.00 98.19 298 LEU A O 1
ATOM 2176 N N . TRP A 1 299 ? -7.796 5.363 1.886 1.00 97.31 299 TRP A N 1
ATOM 2177 C CA . TRP A 1 299 ? -7.643 5.904 3.239 1.00 97.31 299 TRP A CA 1
ATOM 2178 C C . TRP A 1 299 ? -8.482 7.171 3.474 1.00 97.31 299 TRP A C 1
ATOM 2180 O O . TRP A 1 299 ? -9.235 7.232 4.445 1.00 97.31 299 TRP A O 1
ATOM 2190 N N . ILE A 1 300 ? -8.417 8.156 2.568 1.00 97.75 300 ILE A N 1
ATOM 2191 C CA . ILE A 1 300 ? -9.194 9.408 2.639 1.00 97.75 300 ILE A CA 1
ATOM 2192 C C . ILE A 1 300 ? -10.693 9.094 2.649 1.00 97.75 300 ILE A C 1
ATOM 2194 O O . ILE A 1 300 ? -11.435 9.652 3.459 1.00 97.75 300 ILE A O 1
ATOM 2198 N N . SER A 1 301 ? -11.148 8.177 1.788 1.00 97.50 301 SER A N 1
ATOM 2199 C CA . SER A 1 301 ? -12.567 7.819 1.706 1.00 97.50 301 SER A CA 1
ATOM 2200 C C . SER A 1 301 ? -13.119 7.276 3.026 1.00 97.50 301 SER A C 1
ATOM 2202 O O . SER A 1 301 ? -14.246 7.596 3.398 1.00 97.50 301 SER A O 1
ATOM 2204 N N . LEU A 1 302 ? -12.308 6.505 3.758 1.00 95.31 302 LEU A N 1
ATOM 2205 C CA . LEU A 1 302 ? -12.668 5.941 5.057 1.00 95.31 302 LEU A CA 1
ATOM 2206 C C . LEU A 1 302 ? -12.537 6.982 6.175 1.00 95.31 302 LEU A C 1
ATOM 2208 O O . LEU A 1 302 ? -13.451 7.128 6.990 1.00 95.31 302 LEU A O 1
ATOM 2212 N N . ARG A 1 303 ? -11.440 7.752 6.181 1.00 94.38 303 ARG A N 1
ATOM 2213 C CA . ARG A 1 303 ? -11.153 8.798 7.175 1.00 94.38 303 ARG A CA 1
ATOM 2214 C C . ARG A 1 303 ? -12.237 9.875 7.214 1.00 94.38 303 ARG A C 1
ATOM 2216 O O . ARG A 1 303 ? -12.627 10.297 8.302 1.00 94.38 303 ARG A O 1
ATOM 2223 N N . TYR A 1 304 ? -12.722 10.296 6.046 1.00 94.94 304 TYR A N 1
ATOM 2224 C CA . TYR A 1 304 ? -13.681 11.394 5.881 1.00 94.94 304 TYR A CA 1
ATOM 2225 C C . TYR A 1 304 ? -15.091 10.923 5.509 1.00 94.94 304 TYR A C 1
ATOM 2227 O O . TYR A 1 304 ? -15.885 11.704 4.991 1.00 94.94 304 TYR A O 1
ATOM 2235 N N . ARG A 1 305 ? -15.443 9.665 5.796 1.00 93.31 305 ARG A N 1
ATOM 2236 C CA . ARG A 1 305 ? -16.735 9.071 5.404 1.00 93.31 305 ARG A CA 1
ATOM 2237 C C . ARG A 1 305 ? -17.983 9.783 5.946 1.00 93.31 305 ARG A C 1
ATOM 2239 O O . ARG A 1 305 ? -19.069 9.577 5.421 1.00 93.31 305 ARG A O 1
ATOM 2246 N N . SER A 1 306 ? -17.852 10.568 7.019 1.00 93.25 306 SER A N 1
ATOM 2247 C CA . SER A 1 306 ? -18.945 11.367 7.596 1.00 93.25 306 SER A CA 1
ATOM 2248 C C . SER A 1 306 ? -19.157 12.710 6.889 1.00 93.25 306 SER A C 1
ATOM 2250 O O . SER A 1 306 ? -20.135 13.399 7.166 1.00 93.25 306 SER A O 1
ATOM 2252 N N . GLN A 1 307 ? -18.245 13.096 5.994 1.00 94.88 307 GLN A N 1
ATOM 2253 C CA . GLN A 1 307 ? -18.315 14.336 5.230 1.00 94.88 307 GLN A CA 1
ATOM 2254 C C . GLN A 1 307 ? -19.111 14.149 3.934 1.00 94.88 307 GLN A C 1
ATOM 2256 O O . GLN A 1 307 ? -19.377 13.033 3.489 1.00 94.88 307 GLN A O 1
ATOM 2261 N N . SER A 1 308 ? -19.477 15.259 3.285 1.00 96.44 308 SER A N 1
ATOM 2262 C CA . SER A 1 308 ? -20.171 15.197 1.993 1.00 96.44 308 SER A CA 1
ATOM 2263 C C . SER A 1 308 ? -19.331 14.467 0.934 1.00 96.44 308 SER A C 1
ATOM 2265 O O . SER A 1 308 ? -18.134 14.727 0.792 1.00 96.44 308 SER A O 1
ATOM 2267 N N . TYR A 1 309 ? -19.965 13.607 0.129 1.00 94.56 309 TYR A N 1
ATOM 2268 C CA . TYR A 1 309 ? -19.276 12.833 -0.914 1.00 94.56 309 TYR A CA 1
ATOM 2269 C C . TYR A 1 309 ? -18.500 13.721 -1.905 1.00 94.56 309 TYR A C 1
ATOM 2271 O O . TYR A 1 309 ? -17.446 13.325 -2.393 1.00 94.56 309 TYR A O 1
ATOM 2279 N N . ARG A 1 310 ? -18.979 14.949 -2.165 1.00 96.94 310 ARG A N 1
ATOM 2280 C CA . ARG A 1 310 ? -18.303 15.934 -3.027 1.00 96.94 310 ARG A CA 1
ATOM 2281 C C . ARG A 1 310 ? -16.954 16.358 -2.454 1.00 96.94 310 ARG A C 1
ATOM 2283 O O . ARG A 1 310 ? -15.967 16.381 -3.182 1.00 96.94 310 ARG A O 1
ATOM 2290 N N . LEU A 1 311 ? -16.912 16.653 -1.153 1.00 96.44 311 LEU A N 1
ATOM 2291 C CA . LEU A 1 311 ? -15.665 16.978 -0.466 1.00 96.44 311 LEU A CA 1
ATOM 2292 C C . LEU A 1 311 ? -14.724 15.773 -0.476 1.00 96.44 311 LEU A C 1
ATOM 2294 O O . LEU A 1 311 ? -13.552 15.924 -0.795 1.00 96.44 311 LEU A O 1
ATOM 2298 N N . VAL A 1 312 ? -15.233 14.573 -0.194 1.00 96.81 312 VAL A N 1
ATOM 2299 C CA . VAL A 1 312 ? -14.395 13.368 -0.171 1.00 96.81 312 VAL A CA 1
ATOM 2300 C C . VAL A 1 312 ? -13.784 13.080 -1.546 1.00 96.81 312 VAL A C 1
ATOM 2302 O O . VAL A 1 312 ? -12.591 12.813 -1.619 1.00 96.81 312 VAL A O 1
ATOM 2305 N N . ILE A 1 313 ? -14.541 13.206 -2.640 1.00 97.31 313 ILE A N 1
ATOM 2306 C CA . ILE A 1 313 ? -14.024 13.039 -4.014 1.00 97.31 313 ILE A CA 1
ATOM 2307 C C . ILE A 1 313 ? -12.941 14.079 -4.344 1.00 97.31 313 ILE A C 1
ATOM 2309 O O . ILE A 1 313 ? -11.927 13.742 -4.964 1.00 97.31 313 ILE A O 1
ATOM 2313 N N . LEU A 1 314 ? -13.129 15.330 -3.910 1.00 97.69 314 LEU A N 1
ATOM 2314 C CA . LEU A 1 314 ? -12.120 16.379 -4.065 1.00 97.69 314 LEU A CA 1
ATOM 2315 C C . LEU A 1 314 ? -10.835 16.011 -3.311 1.00 97.69 314 LEU A C 1
ATOM 2317 O O . LEU A 1 314 ? -9.760 16.002 -3.906 1.00 97.69 314 LEU A O 1
ATOM 2321 N N . LEU A 1 315 ? -10.948 15.643 -2.031 1.00 97.75 315 LEU A N 1
ATOM 2322 C CA . LEU A 1 315 ? -9.802 15.246 -1.209 1.00 97.75 315 LEU A CA 1
ATOM 2323 C C . LEU A 1 315 ? -9.104 14.002 -1.764 1.00 97.75 315 LEU A C 1
ATOM 2325 O O . LEU A 1 315 ? -7.879 13.960 -1.777 1.00 97.75 315 LEU A O 1
ATOM 2329 N N . VAL A 1 316 ? -9.861 13.024 -2.269 1.00 98.12 316 VAL A N 1
ATOM 2330 C CA . VAL A 1 316 ? -9.333 11.839 -2.959 1.00 98.12 316 VAL A CA 1
ATOM 2331 C C . VAL A 1 316 ? -8.486 12.252 -4.158 1.00 98.12 316 VAL A C 1
ATOM 2333 O O . VAL A 1 316 ? -7.350 11.802 -4.273 1.00 98.12 316 VAL A O 1
ATOM 2336 N N . SER A 1 317 ? -8.990 13.145 -5.012 1.00 97.88 317 SER A N 1
ATOM 2337 C CA . SER A 1 317 ? -8.257 13.626 -6.192 1.00 97.88 317 SER A CA 1
ATOM 2338 C C . SER A 1 317 ? -6.985 14.389 -5.803 1.00 97.88 317 SER A C 1
ATOM 2340 O O . SER A 1 317 ? -5.917 14.158 -6.377 1.00 97.88 317 SER A O 1
ATOM 2342 N N . CYS A 1 318 ? -7.065 15.252 -4.785 1.00 97.88 318 CYS A N 1
ATOM 2343 C CA . CYS A 1 318 ? -5.915 15.992 -4.259 1.00 97.88 318 CYS A CA 1
ATOM 2344 C C . CYS A 1 318 ? -4.866 15.060 -3.636 1.00 97.88 318 CYS A C 1
ATOM 2346 O O . CYS A 1 318 ? -3.683 15.172 -3.948 1.00 97.88 318 CYS A O 1
ATOM 2348 N N . GLY A 1 319 ? -5.291 14.118 -2.791 1.00 98.25 319 GLY A N 1
ATOM 2349 C CA . GLY A 1 319 ? -4.414 13.146 -2.143 1.00 98.25 319 GLY A CA 1
ATOM 2350 C C . GLY A 1 319 ? -3.749 12.206 -3.145 1.00 98.25 319 GLY A C 1
ATOM 2351 O O . GLY A 1 319 ? -2.544 11.990 -3.064 1.00 98.25 319 GLY A O 1
ATOM 2352 N N . ALA A 1 320 ? -4.502 11.713 -4.131 1.00 98.44 320 ALA A N 1
ATOM 2353 C CA . ALA A 1 320 ? -3.985 10.894 -5.226 1.00 98.44 320 ALA A CA 1
ATOM 2354 C C . ALA A 1 320 ? -2.913 11.636 -6.041 1.00 98.44 320 ALA A C 1
ATOM 2356 O O . ALA A 1 320 ? -1.833 11.096 -6.295 1.00 98.44 320 ALA A O 1
ATOM 2357 N N . SER A 1 321 ? -3.171 12.901 -6.382 1.00 98.00 321 SER A N 1
ATOM 2358 C CA . SER A 1 321 ? -2.205 13.752 -7.091 1.00 98.00 321 SER A CA 1
ATOM 2359 C C . SER A 1 321 ? -0.945 13.984 -6.250 1.00 98.00 321 SER A C 1
ATOM 2361 O O . SER A 1 321 ? 0.167 13.792 -6.738 1.00 98.00 321 SER A O 1
ATOM 2363 N N . ALA A 1 322 ? -1.102 14.313 -4.963 1.00 98.19 322 ALA A N 1
ATOM 2364 C CA . ALA A 1 322 ? 0.016 14.515 -4.043 1.00 98.19 322 ALA A CA 1
ATOM 2365 C C . ALA A 1 322 ? 0.861 13.242 -3.865 1.00 98.19 322 ALA A C 1
ATOM 2367 O O . ALA A 1 322 ? 2.087 13.306 -3.921 1.00 98.19 322 ALA A O 1
ATOM 2368 N N . ALA A 1 323 ? 0.228 12.075 -3.713 1.00 98.12 323 ALA A N 1
ATOM 2369 C CA . ALA A 1 323 ? 0.942 10.809 -3.559 1.00 98.12 323 ALA A CA 1
ATOM 2370 C C . ALA A 1 323 ? 1.715 10.457 -4.833 1.00 98.12 323 ALA A C 1
ATOM 2372 O O . ALA A 1 323 ? 2.863 10.021 -4.763 1.00 98.12 323 ALA A O 1
ATOM 2373 N N . THR A 1 324 ? 1.138 10.711 -6.006 1.00 96.25 324 THR A N 1
ATOM 2374 C CA . THR A 1 324 ? 1.849 10.468 -7.266 1.00 96.25 324 THR A CA 1
ATOM 2375 C C . THR A 1 324 ? 2.999 11.459 -7.468 1.00 96.25 324 THR A C 1
ATOM 2377 O O . THR A 1 324 ? 4.073 11.068 -7.921 1.00 96.25 324 THR A O 1
ATOM 2380 N N . ALA A 1 325 ? 2.842 12.718 -7.051 1.00 95.25 325 ALA A N 1
ATOM 2381 C CA . ALA A 1 325 ? 3.930 13.696 -7.052 1.00 95.25 325 ALA A CA 1
ATOM 2382 C C . ALA A 1 325 ? 5.092 13.272 -6.134 1.00 95.25 325 ALA A C 1
ATOM 2384 O O . ALA A 1 325 ? 6.251 13.332 -6.547 1.00 95.25 325 ALA A O 1
ATOM 2385 N N . VAL A 1 326 ? 4.797 12.774 -4.926 1.00 95.94 326 VAL A N 1
ATOM 2386 C CA . VAL A 1 326 ? 5.818 12.227 -4.013 1.00 95.94 326 VAL A CA 1
ATOM 2387 C C . VAL A 1 326 ? 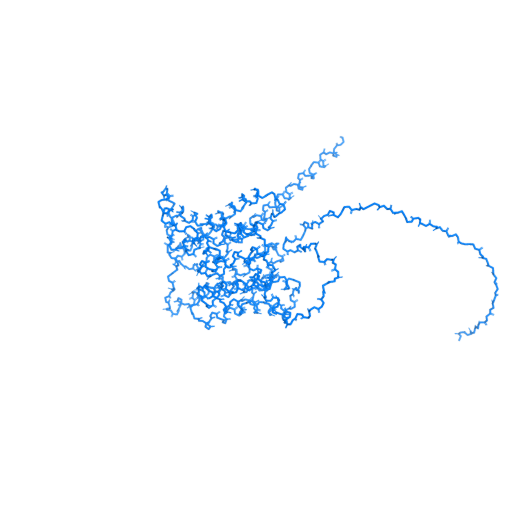6.496 10.999 -4.624 1.00 95.94 326 VAL A C 1
ATOM 2389 O O . VAL A 1 326 ? 7.720 10.897 -4.570 1.00 95.94 326 VAL A O 1
ATOM 2392 N N . TYR A 1 327 ? 5.740 10.097 -5.260 1.00 93.94 327 TYR A N 1
ATOM 2393 C CA . TYR A 1 327 ? 6.304 8.951 -5.979 1.00 93.94 327 TYR A CA 1
ATOM 2394 C C . TYR A 1 327 ? 7.296 9.391 -7.067 1.00 93.94 327 TYR A C 1
ATOM 2396 O O . TYR A 1 327 ? 8.429 8.912 -7.087 1.00 93.94 327 TYR A O 1
ATOM 2404 N N . VAL A 1 328 ? 6.912 10.344 -7.922 1.00 91.06 328 VAL A N 1
ATOM 2405 C CA . VAL A 1 328 ? 7.796 10.900 -8.961 1.00 91.06 328 VAL A CA 1
ATOM 2406 C C . VAL A 1 328 ? 9.041 11.540 -8.339 1.00 91.06 328 VAL A C 1
ATOM 2408 O O . VAL A 1 328 ? 10.153 11.272 -8.787 1.00 91.06 328 VAL A O 1
ATOM 2411 N N . GLY A 1 329 ? 8.886 12.317 -7.263 1.00 90.31 329 GLY A N 1
ATOM 2412 C CA . GLY A 1 329 ? 10.013 12.911 -6.538 1.00 90.31 329 GLY A CA 1
ATOM 2413 C C . GLY A 1 329 ? 10.998 11.864 -6.004 1.00 90.31 329 GLY A C 1
ATOM 2414 O O . GLY A 1 329 ? 12.204 11.988 -6.212 1.00 90.31 329 GLY A O 1
ATOM 2415 N N . LEU A 1 330 ? 10.497 10.785 -5.393 1.00 89.06 330 LEU A N 1
ATOM 2416 C CA . LEU A 1 330 ? 11.332 9.673 -4.925 1.00 89.06 330 LEU A CA 1
ATOM 2417 C C . LEU A 1 330 ? 12.051 8.963 -6.076 1.00 89.06 330 LEU A C 1
ATOM 2419 O O . LEU A 1 330 ? 13.197 8.551 -5.918 1.00 89.06 330 LEU A O 1
ATOM 2423 N N . ARG A 1 331 ? 11.417 8.843 -7.246 1.00 85.81 331 ARG A N 1
ATOM 2424 C CA . ARG A 1 331 ? 12.034 8.249 -8.442 1.00 85.81 331 ARG A CA 1
ATOM 2425 C C . ARG A 1 331 ? 13.162 9.121 -8.996 1.00 85.81 331 ARG A C 1
ATOM 2427 O O . ARG A 1 331 ? 14.201 8.587 -9.377 1.00 85.81 331 ARG A O 1
ATOM 2434 N N . VAL A 1 332 ? 12.992 10.444 -8.990 1.00 84.44 332 VAL A N 1
ATOM 2435 C CA . VAL A 1 332 ? 14.060 11.395 -9.347 1.00 84.44 332 VAL A CA 1
ATOM 2436 C C . VAL A 1 332 ? 15.233 11.271 -8.374 1.00 84.44 332 VAL A C 1
ATOM 2438 O O . VAL A 1 332 ? 16.372 11.129 -8.812 1.00 84.44 332 VAL A O 1
ATOM 2441 N N . LEU A 1 333 ? 14.967 11.237 -7.064 1.00 83.75 333 LEU A N 1
ATOM 2442 C CA . LEU A 1 333 ? 16.008 11.042 -6.048 1.00 83.75 333 LEU A CA 1
ATOM 2443 C C . LEU A 1 333 ? 16.734 9.699 -6.218 1.00 83.75 333 LEU A C 1
ATOM 2445 O O . LEU A 1 333 ? 17.962 9.653 -6.157 1.00 83.75 333 LEU A O 1
ATOM 2449 N N . ALA A 1 334 ? 15.999 8.622 -6.503 1.00 80.75 334 ALA A N 1
ATOM 2450 C CA . ALA A 1 334 ? 16.575 7.311 -6.785 1.00 80.75 334 ALA A CA 1
ATOM 2451 C C . ALA A 1 334 ? 17.519 7.355 -7.999 1.00 80.75 334 ALA A C 1
ATOM 2453 O O . ALA A 1 334 ? 18.640 6.847 -7.927 1.00 80.75 334 ALA A O 1
ATOM 2454 N N . ALA A 1 335 ? 17.115 8.026 -9.082 1.00 77.31 335 ALA A N 1
ATOM 2455 C CA . ALA A 1 335 ? 17.952 8.205 -10.266 1.00 77.31 335 ALA A CA 1
ATOM 2456 C C . ALA A 1 335 ? 19.215 9.036 -9.970 1.00 77.31 335 ALA A C 1
ATOM 2458 O O . ALA A 1 335 ? 20.303 8.671 -10.415 1.00 77.31 335 ALA A O 1
ATOM 2459 N N . MET A 1 336 ? 19.095 10.108 -9.177 1.00 80.00 336 MET A N 1
ATOM 2460 C CA . MET A 1 336 ? 20.233 10.932 -8.741 1.00 80.00 336 MET A CA 1
ATOM 2461 C C . MET A 1 336 ? 21.202 10.168 -7.836 1.00 80.00 336 MET A C 1
ATOM 2463 O O . MET A 1 336 ? 22.405 10.400 -7.889 1.00 80.00 336 MET A O 1
ATOM 2467 N N . SER A 1 337 ? 20.691 9.227 -7.041 1.00 74.31 337 SER A N 1
ATOM 2468 C CA . SER A 1 337 ? 21.509 8.344 -6.208 1.00 74.31 337 SER A CA 1
ATOM 2469 C C . SER A 1 337 ? 22.211 7.237 -7.000 1.00 74.31 337 SER A C 1
ATOM 2471 O O . SER A 1 337 ? 22.743 6.323 -6.399 1.00 74.31 337 SER A O 1
ATOM 2473 N N . GLY A 1 338 ? 22.190 7.238 -8.336 1.00 69.00 338 GLY A N 1
ATOM 2474 C CA . GLY A 1 338 ? 22.802 6.161 -9.122 1.00 69.00 338 GLY A CA 1
ATOM 2475 C C . GLY A 1 338 ? 22.064 4.819 -9.029 1.00 69.00 338 GLY A C 1
ATOM 2476 O O . GLY A 1 338 ? 22.610 3.805 -9.445 1.00 69.00 338 GLY A O 1
ATOM 2477 N N . GLY A 1 339 ? 20.822 4.810 -8.530 1.00 64.00 339 GLY A N 1
ATOM 2478 C CA . GLY A 1 339 ? 19.997 3.604 -8.413 1.00 64.00 339 GLY A CA 1
ATOM 2479 C C . GLY A 1 339 ? 20.094 2.863 -7.076 1.00 64.00 339 GLY A C 1
ATOM 2480 O O . GLY A 1 339 ? 19.494 1.799 -6.952 1.00 64.00 339 GLY A O 1
ATOM 2481 N N . TYR A 1 340 ? 20.774 3.411 -6.059 1.00 61.78 340 TYR A N 1
ATOM 2482 C CA . TYR A 1 340 ? 20.866 2.773 -4.732 1.00 61.78 340 TYR A CA 1
ATOM 2483 C C . TYR A 1 340 ? 19.538 2.707 -3.972 1.00 61.78 340 TYR A C 1
ATOM 2485 O O . TYR A 1 340 ? 19.429 1.957 -3.006 1.00 61.78 340 TYR A O 1
ATOM 2493 N N . PHE A 1 341 ? 18.528 3.481 -4.375 1.00 65.44 341 PHE A N 1
ATOM 2494 C CA . PHE A 1 341 ? 17.220 3.466 -3.729 1.00 65.44 341 PHE A CA 1
ATOM 2495 C C . PHE A 1 341 ? 16.292 2.426 -4.396 1.00 65.44 341 PHE A C 1
ATOM 2497 O O . PHE A 1 341 ? 15.828 2.662 -5.515 1.00 65.44 341 PHE A O 1
ATOM 2504 N N . PRO A 1 342 ? 16.006 1.282 -3.738 1.00 62.16 342 PRO A N 1
ATOM 2505 C CA . PRO A 1 342 ? 15.481 0.082 -4.399 1.00 62.16 342 PRO A CA 1
ATOM 2506 C C . PRO A 1 342 ? 14.014 0.200 -4.842 1.00 62.16 342 PRO A C 1
ATOM 2508 O O . PRO A 1 342 ? 13.638 -0.360 -5.870 1.00 62.16 342 PRO A O 1
ATOM 2511 N N . ALA A 1 343 ? 13.174 0.935 -4.102 1.00 75.12 343 ALA A N 1
ATOM 2512 C CA . ALA A 1 343 ? 11.766 1.158 -4.435 1.00 75.12 343 ALA A CA 1
ATOM 2513 C C . ALA A 1 343 ? 11.149 2.258 -3.560 1.00 75.12 343 ALA A C 1
ATOM 2515 O O . ALA A 1 343 ? 11.505 2.400 -2.397 1.00 75.12 343 ALA A O 1
ATOM 2516 N N . ALA A 1 344 ? 10.156 2.990 -4.076 1.00 86.62 344 ALA A N 1
ATOM 2517 C CA . ALA A 1 344 ? 9.380 3.940 -3.267 1.00 86.62 344 ALA A CA 1
ATOM 2518 C C . ALA A 1 344 ? 8.447 3.251 -2.250 1.00 86.62 344 ALA A C 1
ATOM 2520 O O . ALA A 1 344 ? 8.007 3.894 -1.295 1.00 86.62 344 ALA A O 1
ATOM 2521 N N . LEU A 1 345 ? 8.145 1.959 -2.458 1.00 94.12 345 LEU A N 1
ATOM 2522 C CA . LEU A 1 345 ? 7.159 1.193 -1.693 1.00 94.12 345 LEU A CA 1
ATOM 2523 C C . LEU A 1 345 ? 5.887 2.035 -1.450 1.00 94.12 345 LEU A C 1
ATOM 2525 O O . LEU A 1 345 ? 5.392 2.706 -2.352 1.00 94.12 345 LEU A O 1
ATOM 2529 N N . THR A 1 346 ? 5.369 2.062 -0.224 1.00 96.81 346 THR A N 1
ATOM 2530 C CA . THR A 1 346 ? 4.198 2.881 0.126 1.00 96.81 346 THR A CA 1
ATOM 2531 C C . THR A 1 346 ? 4.580 4.157 0.878 1.00 96.81 346 THR A C 1
ATOM 2533 O O . THR A 1 346 ? 3.759 4.723 1.597 1.00 96.81 346 THR A O 1
ATOM 2536 N N . VAL A 1 347 ? 5.825 4.633 0.739 1.00 96.25 347 VAL A N 1
ATOM 2537 C CA . VAL A 1 347 ? 6.250 5.917 1.321 1.00 96.25 347 VAL A CA 1
ATOM 2538 C C . VAL A 1 347 ? 5.348 7.065 0.851 1.00 96.25 347 VAL A C 1
ATOM 2540 O O . VAL A 1 347 ? 4.889 7.812 1.716 1.00 96.25 347 VAL A O 1
ATOM 2543 N N . PRO A 1 348 ? 4.990 7.190 -0.447 1.00 97.44 348 PRO A N 1
ATOM 2544 C CA . PRO A 1 348 ? 4.102 8.263 -0.890 1.00 97.44 348 PRO A CA 1
ATOM 2545 C C . PRO A 1 348 ? 2.732 8.272 -0.202 1.00 97.44 348 PRO A C 1
ATOM 2547 O O . PRO A 1 348 ? 2.265 9.337 0.203 1.00 97.44 348 PRO A O 1
ATOM 2550 N N . LEU A 1 349 ? 2.113 7.100 -0.010 1.00 96.50 349 LEU A N 1
ATOM 2551 C CA . LEU A 1 349 ? 0.886 6.954 0.781 1.00 96.50 349 LEU A CA 1
ATOM 2552 C C . LEU A 1 349 ? 1.059 7.532 2.190 1.00 96.50 349 LEU A C 1
ATOM 2554 O O . LEU A 1 349 ? 0.265 8.370 2.621 1.00 96.50 349 LEU A O 1
ATOM 2558 N N . VAL A 1 350 ? 2.075 7.058 2.918 1.00 96.00 350 VAL A N 1
ATOM 2559 C CA . VAL A 1 350 ? 2.257 7.404 4.333 1.00 96.00 350 VAL A CA 1
ATOM 2560 C C . VAL A 1 350 ? 2.575 8.886 4.491 1.00 96.00 350 VAL A C 1
ATOM 2562 O O . VAL A 1 350 ? 1.986 9.541 5.347 1.00 96.00 350 VAL A O 1
ATOM 2565 N N . SER A 1 351 ? 3.446 9.438 3.644 1.00 95.81 351 SER A N 1
ATOM 2566 C CA . SER A 1 351 ? 3.797 10.860 3.673 1.00 95.81 351 SER A CA 1
ATOM 2567 C C . SER A 1 351 ? 2.568 11.750 3.503 1.00 95.81 351 SER A C 1
ATOM 2569 O O . SER A 1 351 ? 2.353 12.654 4.308 1.00 95.81 351 SER A O 1
ATOM 2571 N N . VAL A 1 352 ? 1.725 11.471 2.504 1.00 97.19 352 VAL A N 1
ATOM 2572 C CA . VAL A 1 352 ? 0.527 12.283 2.250 1.00 97.19 352 VAL A CA 1
ATOM 2573 C C . VAL A 1 352 ? -0.487 12.140 3.380 1.00 97.19 352 VAL A C 1
ATOM 2575 O O . VAL A 1 352 ? -1.004 13.147 3.859 1.00 97.19 352 VAL A O 1
ATOM 2578 N N . ALA A 1 353 ? -0.743 10.924 3.863 1.00 96.00 353 ALA A N 1
ATOM 2579 C CA . ALA A 1 353 ? -1.671 10.726 4.972 1.00 96.00 353 ALA A CA 1
ATOM 2580 C C . ALA A 1 353 ? -1.213 11.429 6.261 1.00 96.00 353 ALA A C 1
ATOM 2582 O O . ALA A 1 353 ? -2.033 12.033 6.953 1.00 96.00 353 ALA A O 1
ATOM 2583 N N . LEU A 1 354 ? 0.090 11.411 6.5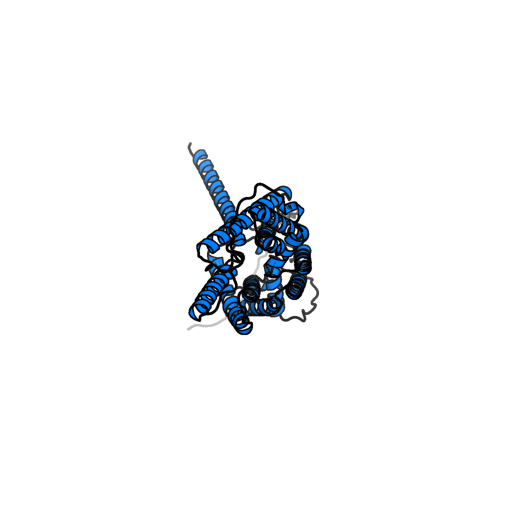65 1.00 94.25 354 LEU A N 1
ATOM 2584 C CA . LEU A 1 354 ? 0.645 12.152 7.698 1.00 94.25 354 LEU A CA 1
ATOM 2585 C C . LEU A 1 354 ? 0.479 13.664 7.529 1.00 94.25 354 LEU A C 1
ATOM 2587 O O . LEU A 1 354 ? 0.168 14.335 8.510 1.00 94.25 354 LEU A O 1
ATOM 2591 N N . CYS A 1 355 ? 0.604 14.203 6.311 1.00 94.69 355 CYS A N 1
ATOM 2592 C CA . CYS A 1 355 ? 0.286 15.608 6.048 1.00 94.69 355 CYS A CA 1
ATOM 2593 C C . CYS A 1 355 ? -1.187 15.923 6.340 1.00 94.69 355 CYS A C 1
ATOM 2595 O O . CYS A 1 355 ? -1.461 16.911 7.015 1.00 94.69 355 CYS A O 1
ATOM 2597 N N . PHE A 1 356 ? -2.130 15.079 5.901 1.00 94.31 356 PHE A N 1
ATOM 2598 C CA . PHE A 1 356 ? -3.554 15.252 6.223 1.00 94.31 356 PHE A CA 1
ATOM 2599 C C . PHE A 1 356 ? -3.799 15.263 7.736 1.00 94.31 356 PHE A C 1
ATOM 2601 O O . PHE A 1 356 ? -4.447 16.174 8.248 1.00 94.31 356 PHE A O 1
ATOM 2608 N N . VAL A 1 357 ? -3.230 14.298 8.464 1.00 92.75 357 VAL A N 1
ATOM 2609 C CA . VAL A 1 357 ? -3.355 14.226 9.929 1.00 92.75 357 VAL A CA 1
ATOM 2610 C C . VAL A 1 357 ? -2.722 15.446 10.605 1.00 92.75 357 VAL A C 1
ATOM 2612 O O . VAL A 1 357 ? -3.323 16.030 11.500 1.00 92.75 357 VAL A O 1
ATOM 2615 N N . ALA A 1 358 ? -1.541 15.881 10.164 1.00 91.69 358 ALA A N 1
ATOM 2616 C CA . ALA A 1 358 ? -0.878 17.059 10.719 1.00 91.69 358 ALA A CA 1
ATOM 2617 C C . ALA A 1 358 ? -1.695 18.342 10.494 1.00 91.69 358 ALA A C 1
ATOM 2619 O O . ALA A 1 358 ? -1.826 19.152 11.410 1.00 91.69 358 ALA A O 1
ATOM 2620 N N . ILE A 1 359 ? -2.286 18.511 9.306 1.00 92.19 359 ILE A N 1
ATOM 2621 C CA . ILE A 1 359 ? -3.153 19.655 8.987 1.00 92.19 359 ILE A CA 1
ATOM 2622 C C . ILE A 1 359 ? -4.382 19.677 9.905 1.00 92.19 359 ILE A C 1
ATOM 2624 O O . ILE A 1 359 ? -4.760 20.748 10.384 1.00 92.19 359 ILE A O 1
ATOM 2628 N N . GLU A 1 360 ? -4.992 18.523 10.184 1.00 90.44 360 GLU A N 1
ATOM 2629 C CA . GLU A 1 360 ? -6.128 18.422 11.111 1.00 90.44 360 GLU A CA 1
ATOM 2630 C C . GLU A 1 360 ? -5.757 18.849 12.533 1.00 90.44 360 GLU A C 1
ATOM 2632 O O . GLU A 1 360 ? -6.458 19.669 13.130 1.00 90.44 360 GLU A O 1
ATOM 2637 N N . GLU A 1 361 ? -4.650 18.327 13.062 1.00 89.75 361 GLU A N 1
ATOM 2638 C CA . GLU A 1 361 ? -4.181 18.629 14.420 1.00 89.75 361 GLU A CA 1
ATOM 2639 C C . GLU A 1 361 ? -3.818 20.115 14.561 1.00 89.75 361 GLU A C 1
ATOM 2641 O O . GLU A 1 361 ? -4.268 20.777 15.497 1.00 89.75 361 GLU A O 1
ATOM 2646 N N . LEU A 1 362 ? -3.089 20.678 13.591 1.00 91.06 362 LEU A N 1
ATOM 2647 C CA . LEU A 1 362 ? -2.745 22.105 13.571 1.00 91.06 362 LEU A CA 1
ATOM 2648 C C . LEU A 1 362 ? -3.993 22.991 13.484 1.00 91.06 362 LEU A C 1
ATOM 2650 O O . LEU A 1 362 ? -4.097 23.991 14.193 1.00 91.06 362 LEU A O 1
ATOM 2654 N N . SER A 1 363 ? -4.970 22.606 12.660 1.00 91.69 363 SER A N 1
ATOM 2655 C CA . SER A 1 363 ? -6.236 23.337 12.534 1.00 91.69 363 SER A CA 1
ATOM 2656 C C . SER A 1 363 ? -7.055 23.296 13.827 1.00 91.69 363 SER A C 1
ATOM 2658 O O . SER A 1 363 ? -7.690 24.287 14.191 1.00 91.69 363 SER A O 1
ATOM 2660 N N . ALA A 1 364 ? -7.051 22.164 14.536 1.00 90.62 364 ALA A N 1
ATOM 2661 C CA . ALA A 1 364 ? -7.715 22.028 15.829 1.00 90.62 364 ALA A CA 1
ATOM 2662 C C . ALA A 1 364 ? -7.034 22.885 16.908 1.00 90.62 364 ALA A C 1
ATOM 2664 O O . ALA A 1 364 ? -7.719 23.594 17.650 1.00 90.62 364 ALA A O 1
ATOM 2665 N N . MET A 1 365 ? -5.697 22.886 16.949 1.00 91.56 365 MET A N 1
ATOM 2666 C CA . MET A 1 365 ? -4.924 23.739 17.856 1.00 91.56 365 MET A CA 1
ATOM 2667 C C . MET A 1 365 ? -5.192 25.224 17.596 1.00 91.56 365 MET A C 1
ATOM 2669 O O . MET A 1 365 ? -5.508 25.949 18.539 1.00 91.56 365 MET A O 1
ATOM 2673 N N . ALA A 1 366 ? -5.167 25.668 16.335 1.00 91.31 366 ALA A N 1
ATOM 2674 C CA . ALA A 1 366 ? -5.438 27.059 15.968 1.00 91.31 366 ALA A CA 1
ATOM 2675 C C . ALA A 1 366 ? -6.828 27.527 16.433 1.00 91.31 366 ALA A C 1
ATOM 2677 O O . ALA A 1 366 ? -6.950 28.585 17.048 1.00 91.31 366 ALA A O 1
ATOM 2678 N N . LYS A 1 367 ? -7.868 26.705 16.230 1.00 92.00 367 LYS A N 1
ATOM 2679 C CA . LYS A 1 367 ? -9.227 26.999 16.724 1.00 92.00 367 LYS A CA 1
ATOM 2680 C C . LYS A 1 367 ? -9.287 27.079 18.250 1.00 92.00 367 LYS A C 1
ATOM 2682 O O . LYS A 1 367 ? -9.978 27.938 18.790 1.00 92.00 367 LYS A O 1
ATOM 2687 N N . SER A 1 368 ? -8.559 26.204 18.947 1.00 90.94 368 SER A N 1
ATOM 2688 C CA . SER A 1 368 ? -8.514 26.222 20.413 1.00 90.94 368 SER A CA 1
ATOM 2689 C C . SER A 1 368 ? -7.849 27.491 20.958 1.00 90.94 368 SER A C 1
ATOM 2691 O O . SER A 1 368 ? -8.351 28.069 21.920 1.00 90.94 368 SER A O 1
ATOM 2693 N N . LEU A 1 369 ? -6.784 27.974 20.309 1.00 89.94 369 LEU A N 1
ATOM 2694 C CA . LEU A 1 369 ? -6.105 29.217 20.681 1.00 89.94 369 LEU A CA 1
ATOM 2695 C C . LEU A 1 369 ? -7.003 30.435 20.442 1.00 89.94 369 LEU A C 1
ATOM 2697 O O . LEU A 1 369 ? -7.191 31.227 21.360 1.00 89.94 369 LEU A O 1
ATOM 2701 N N . GLN A 1 370 ? -7.658 30.511 19.277 1.00 87.25 370 GLN A N 1
ATOM 2702 C CA . GLN A 1 370 ? -8.620 31.580 18.968 1.00 87.25 370 GLN A CA 1
ATOM 2703 C C . GLN A 1 370 ? -9.777 31.636 19.977 1.00 87.25 370 GLN A C 1
ATOM 2705 O O . GLN A 1 370 ? -10.191 32.714 20.395 1.00 87.25 370 GLN A O 1
ATOM 2710 N N . SER A 1 371 ? -10.289 30.479 20.412 1.00 84.69 371 SER A N 1
ATOM 2711 C CA . SER A 1 371 ? -11.362 30.442 21.414 1.00 84.69 371 SER A CA 1
ATOM 2712 C C . SER A 1 371 ? -10.924 30.953 22.794 1.00 84.69 371 SER A C 1
ATOM 2714 O O . SER A 1 371 ? -11.732 31.549 23.505 1.00 84.69 371 SER A O 1
ATOM 2716 N N . ARG A 1 372 ? -9.650 30.757 23.168 1.00 82.19 372 ARG A N 1
ATOM 2717 C CA . ARG A 1 372 ? -9.095 31.248 24.439 1.00 82.19 372 ARG A CA 1
ATOM 2718 C C . ARG A 1 372 ? -8.901 32.759 24.412 1.00 82.19 372 ARG A C 1
ATOM 2720 O O . ARG A 1 372 ? -9.387 33.421 25.319 1.00 82.19 372 ARG A O 1
ATOM 2727 N N . GLU A 1 373 ? -8.329 33.299 23.335 1.00 77.31 373 GLU A N 1
ATOM 2728 C CA . GLU A 1 373 ? -8.175 34.753 23.159 1.00 77.31 373 GLU A CA 1
ATOM 2729 C C . GLU A 1 373 ? -9.523 35.484 23.229 1.00 77.31 373 GLU A C 1
ATOM 2731 O O . GLU A 1 373 ? -9.644 36.463 23.957 1.00 77.31 373 GLU A O 1
ATOM 2736 N N . CYS A 1 374 ? -10.571 34.970 22.568 1.00 69.12 374 CYS A N 1
ATOM 2737 C CA . CYS A 1 374 ? -11.912 35.556 22.680 1.00 69.12 374 CYS A CA 1
ATOM 2738 C C . CYS A 1 374 ? -12.494 35.484 24.100 1.00 69.12 374 CYS A C 1
ATOM 2740 O O . CYS A 1 374 ? -13.305 36.334 24.464 1.00 69.12 374 CYS A O 1
ATOM 2742 N N . THR A 1 375 ? -12.133 34.478 24.899 1.00 71.38 375 THR A N 1
ATOM 2743 C CA . THR A 1 375 ? -12.622 34.366 26.282 1.00 71.38 375 THR A CA 1
ATOM 2744 C C . THR A 1 375 ? -11.920 35.383 27.182 1.00 71.38 375 THR A C 1
ATOM 2746 O O . THR A 1 375 ? -12.585 36.045 27.974 1.00 71.38 375 THR A O 1
ATOM 2749 N N . ASP A 1 376 ? -10.615 35.581 26.993 1.00 67.88 376 ASP A N 1
ATOM 2750 C CA . ASP A 1 376 ? -9.818 36.530 27.777 1.00 67.88 376 ASP A CA 1
ATOM 2751 C C . ASP A 1 376 ? -10.152 37.995 27.434 1.00 67.88 376 ASP A C 1
ATOM 2753 O O . ASP A 1 376 ? -10.241 38.827 28.333 1.00 67.88 376 ASP A O 1
ATOM 2757 N N . THR A 1 377 ? -10.464 38.318 26.170 1.00 61.06 377 THR A N 1
ATOM 2758 C CA . THR A 1 377 ? -10.911 39.677 25.786 1.00 61.06 377 THR A CA 1
ATOM 2759 C C . THR A 1 377 ? -12.310 40.043 26.291 1.00 61.06 377 THR A C 1
ATOM 2761 O O . THR A 1 377 ? -12.648 41.219 26.341 1.00 61.06 377 THR A O 1
ATOM 2764 N N . ASN A 1 378 ? -13.143 39.060 26.654 1.00 58.38 378 ASN A N 1
ATOM 2765 C CA . ASN A 1 378 ? -14.471 39.299 27.241 1.00 58.38 378 ASN A CA 1
ATOM 2766 C C . ASN A 1 378 ? -14.437 39.371 28.783 1.00 58.38 378 ASN A C 1
ATOM 2768 O O . ASN A 1 378 ? -15.490 39.479 29.411 1.00 58.38 378 ASN A O 1
ATOM 2772 N N . LEU A 1 379 ? -13.247 39.285 29.391 1.00 56.28 379 LEU A N 1
ATOM 2773 C CA . LEU A 1 379 ? -13.023 39.364 30.838 1.00 56.28 379 LEU A CA 1
ATOM 2774 C C . LEU A 1 379 ? -12.339 40.670 31.282 1.00 56.28 379 LEU A C 1
ATOM 2776 O O . LEU A 1 379 ? -12.069 40.817 32.474 1.00 56.28 379 LEU A O 1
ATOM 2780 N N . GLU A 1 380 ? -12.088 41.627 30.381 1.00 48.00 380 GLU A N 1
ATOM 2781 C CA . GLU A 1 380 ? -11.694 42.983 30.787 1.00 48.00 380 GLU A CA 1
ATOM 2782 C C . GLU A 1 380 ? -12.945 43.815 31.158 1.00 48.00 380 GLU A C 1
ATOM 2784 O O . GLU A 1 380 ? -13.844 43.946 30.323 1.00 48.00 380 GLU A O 1
ATOM 2789 N N . PRO A 1 381 ? -13.045 44.313 32.410 1.00 51.53 381 PRO A N 1
ATOM 2790 C CA . PRO A 1 381 ? -14.199 45.061 32.918 1.00 51.53 381 PRO A CA 1
ATOM 2791 C C . PRO A 1 381 ? -14.309 46.505 32.414 1.00 51.53 381 PRO A C 1
ATOM 2793 O O . PRO A 1 381 ? -13.265 47.129 32.110 1.00 51.53 381 PRO A O 1
#

Foldseek 3Di:
DDDDDDDDDDDDDDDDDDDDDDPDDDDDDPPDPPDDPPAQLLPDDDPPPPDPDDDPPPPPDDLLVLLLLLLQLCLLPDRDNLLSVLLLVLCCPFPPNQLNVLLSLLQSLQLVLCVVVVHDPVCSNNSVSRNLLSLLRLVLSPQPPDSVVSNVLSNVLSNQLSVVSVVVVVPDVDCNNVSSCVSNQVVSLVVVVVCVVVVHDGDPQPDLDPFDQDPDLVVVVVAPLLLLLLLLCSCSSPTHDSSSSVSNLVSLCVRPVLLSVQLSLLLSLQLVVCSRRVHDRVCSSNSVSRNLLSSLSSVLCSSCVVDDSVVSSVVSSVLSNQLSVVQVVVSNVCSVVVNSRRHCRNVSNSVSVVVVVVVVVVVVVVVVVVVVVVVVVVPDD

InterPro domains:
  IPR004937 Urea transporter [PF03253] (69-359)
  IPR004937 Urea transporter [PTHR10464] (45-360)
  IPR029020 Ammonium/urea transporter [G3DSA:1.10.3430.10] (53-380)

Radius of gyration: 27.7 Å; chains: 1; bounding box: 73×70×110 Å

pLDDT: mean 81.54, std 23.66, range [24.41, 98.81]

Secondary structure (DSSP, 8-state):
------------------------------------TTS-TTT---TT-----------SS-HHHHHHHHHHHHTTT---HHHHHHHHHHHHHSBSTHHHHHHHHHHHHHHHHHHHTT--HHHHHTTTTTHHHHHHHHHHHHH---HHHHHHHHHHHHHHHHHHHHHHHTT-S--TTHHHHHHHHHHHHHHHHHHHHTTPPPP--S--------S-THHHHH--HHHHHHHHHHGGGT-B-HHHHHHHHHHHHHH-HHHHHHHHHHHHHHHHHHHHTT--HHHHHTTTTTHHHHHHHHHHHHHTTTS-HHHHHHHHHHHHHHHHHHHHHHHHHHHHTTT-----TTHHHHHHHHHHHHHHHHHHHHHHHHHHHHHHHTS--

Organism: NCBI:txid1628268